Protein AF-E9HJ79-F1 (afdb_monomer)

Sequence (596 aa):
MVKDCGELLLTEPLWKCFMSKSPPSSPERSAHNNDRAINDIRNSKPRSLIDPSKTVSTTITTTTAIQRSSYDAAKLSCCDRGTLQCYRLCRMAHTNEFFPETEELDNCVAQPSEAAVATCFEDVDEPCQPGCSNLSFCSSFNNRPLELFRNCNPEADAAAQNVFQEWIRMTRVVLPGLTGRQDVKLWGPSTCMMPQWKALACALQFKPCRRNMLRTAICWNSCIKLLSGCMTQYNATLAVELCNRLTPESFTGACISLEDYVAPQPKTVAVVAPCRYNTCRTDQVCVVDHRSSNGYSCLPGCQFGDRSKLLGFPKSWVQLPTPSTSCYYNSCNEVCYCNGKGELQQCHTPPLQPFEACRVGQQQFEHGTRLQNDCNQCVCHYGELICTRYRCDNSSGTSAVIWSCPLQPNPVCTSSGKRFLNTCVAQWHGTAVEPLEHCPQEGPDGFFAPECYTVIQLVYSQKQIDRLSRSTNKSTIFSASLVEQSLRYLLAYSHCHVSVFHSFDGELLAVIHSQMHCASCSAEAEKLVMLFDTRSPQVTLNVQLDVILLAEVVQFVQLHPSHTHTLSSGGRGGVFANHVQSIYIIPFFLSLLRFI

Radius of gyration: 29.45 Å; Cα contacts (8 Å, |Δi|>4): 1005; chains: 1; bounding box: 95×59×100 Å

Organism: Daphnia pulex (NCBI:txid6669)

InterPro domains:
  IPR039016 Reversion-inducing cysteine-rich protein with Kazal motifs [PTHR13487] (3-433)
  IPR056976 Reversion-inducing cysteine-rich protein with Kazal, EGF-like 1 domain [PF25027] (301-349)
  IPR056977 Reversion-inducing cysteine-rich protein with Kazal, fibronectin type I module [PF25028] (357-392)
  IPR056979 Reversion-inducing cysteine-rich protein with Kazal, frizzled-like domain [PF23298] (123-263)

Solvent-accessible surface area (backbone atoms only — not comparable to full-atom values): 35272 Å² total; per-residue (Å²): 134,77,86,83,68,81,90,70,73,99,83,67,73,80,68,63,74,69,73,75,68,78,84,84,82,84,84,84,88,84,86,82,82,86,91,82,92,85,86,88,87,82,90,85,86,87,84,88,82,92,76,98,81,78,90,77,88,75,85,86,75,91,81,89,80,74,75,51,65,50,18,18,35,50,57,42,63,26,24,85,58,31,52,78,70,46,24,53,46,42,43,51,68,31,50,44,82,79,82,81,59,71,61,61,43,50,60,41,43,68,34,80,87,17,41,64,25,39,50,40,44,44,40,46,76,39,51,70,38,67,34,32,69,90,45,74,79,47,34,30,53,22,57,34,41,72,43,32,22,37,36,70,47,69,67,35,33,52,49,18,47,52,54,44,50,48,20,44,75,67,34,41,82,82,47,92,96,57,66,89,58,86,84,72,54,42,52,20,38,85,78,37,68,41,59,49,50,49,27,46,34,32,44,71,44,27,37,72,50,59,75,68,44,55,85,84,19,45,25,39,69,51,43,47,50,51,43,68,70,25,32,74,73,70,48,71,71,60,48,54,56,55,31,42,74,56,24,41,82,87,58,84,56,43,57,45,58,43,78,74,36,54,52,66,53,70,88,60,82,92,76,59,46,61,48,75,77,56,85,41,56,95,61,32,42,49,26,56,24,76,77,35,96,73,29,38,44,69,40,33,16,14,71,32,28,76,64,30,83,49,62,41,58,51,70,34,48,30,38,36,56,54,84,64,86,87,33,88,62,28,53,50,45,34,37,26,34,18,33,75,78,19,46,78,40,81,71,31,69,52,78,77,40,58,56,33,51,16,73,58,90,91,48,76,40,53,47,72,41,70,45,77,56,88,80,22,53,32,35,18,48,64,43,39,75,50,58,56,71,54,46,67,47,93,85,72,82,58,67,44,72,72,63,91,56,79,86,66,78,51,51,22,19,28,91,86,63,53,71,32,59,18,62,70,59,36,52,77,72,74,47,72,65,38,57,53,90,71,40,71,70,83,46,92,71,68,75,72,77,55,28,21,40,30,35,29,44,42,41,62,45,66,74,55,52,55,51,52,22,63,52,63,74,34,95,76,70,68,49,47,69,55,36,27,54,56,52,46,57,69,47,53,46,56,64,51,44,70,46,41,42,66,46,92,79,64,45,37,38,38,38,28,28,18,56,85,52,52,64,50,26,45,21,51,47,53,50,52,30,45,37,39,70,71,55,28,54,85,28,52,34,25,48,50,45,43,44,38,69,44,48,42,82,76,46,77,48,75,56,77,81,75,78,78,82,76,90,73,89,84,82,83,89,80,93,79,82,90,79,82,81,82,80,84,80,74,93,84,81,88,90,88,89,84,82,134

Foldseek 3Di:
DPPPDPDDDPPDDPCVVVPPDDDDDDDDDDDDDDDDDDDDDDDDDDDDDDDPDDDDPDPDDDDPPPDLAQAALQLLVLLLQADLVLSLVSLCNRQDPDDDDPPVNVVRCLDPRNQLSVVQVLCQVFNWDAFADDQDLLQLRHPRRLWIWRARDNVLSVQLVVLLVVLQVVLHHADVVCPPDPPFRWGGLVVWDVLLSSLLSSCLSRVTDDFQEGNSFADLVSQLVRQVTTTPDRDNVVSQVSSCSRPNPPDPGDGDHSVSRSDHDPDDPDFDQLPNVPPDDLQWFWFQDLLDPSRIDTFGFADLGPPGSDTHDAQFKFWGADSDSPDSQWGWIWIWGQHRNRYTHLIFTFPIAGQDWEDDPPDTHTAQDWDDDQPWIWGTHSHDIFIADWDRDPPPRDTHHPAPDDLQAQWKAAQVGHIDSDPLQVVVVVGDIDRQVPHPCPDSQRDDDFQKKWKKWFTFDPVLVVRVCVRSVHPPNEDQVSLLSLLSSQARTSFWHWHWGAGPVRTIMIMITGRPPQSNSVSSLVSLQSCLSSVHSSQCRTPHRVRGNHMDGPDMGGHDPPDDDDDDDDDDDDDDDDDDDPDDDDPDDDDDDDDD

Nearest PDB structures (foldseek):
  8hc1-assembly1_G  TM=5.044E-01  e=3.000E+00  Helicobacter pylori 26695
  8d3d-assembly1_A  TM=1.050E-01  e=1.230E-02  Homo sapiens
  7pp6-assembly1_D  TM=1.394E-01  e=1.086E-01  Homo sapiens
  6lpw-assembly1_A-2  TM=3.142E-01  e=2.704E+00  Arabidopsis thaliana
  8fac-assembly1_A  TM=4.360E-01  e=8.035E+00  Homo sapiens

Structure (mmCIF, N/CA/C/O backbone):
data_AF-E9HJ79-F1
#
_entry.id   AF-E9HJ79-F1
#
loop_
_atom_site.group_PDB
_atom_site.id
_atom_site.type_symbol
_atom_site.label_atom_id
_atom_site.label_alt_id
_atom_site.label_comp_id
_atom_site.label_asym_id
_atom_site.label_entity_id
_atom_site.label_seq_id
_atom_site.pdbx_PDB_ins_code
_atom_site.Cartn_x
_atom_site.Cartn_y
_atom_site.Cartn_z
_atom_site.occupancy
_atom_site.B_iso_or_equiv
_atom_site.auth_seq_id
_atom_site.auth_comp_id
_atom_site.auth_asym_id
_atom_site.auth_atom_id
_atom_site.pdbx_PDB_model_num
ATOM 1 N N . MET A 1 1 ? 20.516 -23.267 -36.304 1.00 37.84 1 MET A N 1
ATOM 2 C CA . MET A 1 1 ? 21.639 -22.363 -35.967 1.00 37.84 1 MET A CA 1
ATOM 3 C C . MET A 1 1 ? 23.005 -22.833 -36.476 1.00 37.84 1 MET A C 1
ATOM 5 O O . MET A 1 1 ? 23.837 -21.976 -36.701 1.00 37.84 1 MET A O 1
ATOM 9 N N . VAL A 1 2 ? 23.250 -24.129 -36.729 1.00 33.59 2 VAL A N 1
ATOM 10 C CA . VAL A 1 2 ? 24.548 -24.619 -37.269 1.00 33.59 2 VAL A CA 1
ATOM 11 C C . VAL A 1 2 ? 24.553 -24.796 -38.804 1.00 33.59 2 VAL A C 1
ATOM 13 O O . VAL A 1 2 ? 25.596 -25.030 -39.396 1.00 33.59 2 VAL A O 1
ATOM 16 N N . LYS A 1 3 ? 23.408 -24.650 -39.485 1.00 38.31 3 LYS A N 1
ATOM 17 C CA . LYS A 1 3 ? 23.290 -24.982 -40.918 1.00 38.31 3 LYS A CA 1
ATOM 18 C C . LYS A 1 3 ? 23.717 -23.871 -41.894 1.00 38.31 3 LYS A C 1
ATOM 20 O O . LYS A 1 3 ? 23.978 -24.190 -43.044 1.00 38.31 3 LYS A O 1
ATOM 25 N N . ASP A 1 4 ? 23.852 -22.625 -41.428 1.00 44.53 4 ASP A N 1
ATOM 26 C CA . ASP A 1 4 ? 24.036 -21.456 -42.311 1.00 44.53 4 ASP A CA 1
ATOM 27 C C . ASP A 1 4 ? 25.400 -20.746 -42.162 1.00 44.53 4 ASP A C 1
ATOM 29 O O . ASP A 1 4 ? 25.664 -19.788 -42.881 1.00 44.53 4 ASP A O 1
ATOM 33 N N . CYS A 1 5 ? 26.282 -21.211 -41.265 1.00 47.78 5 CYS A N 1
ATOM 34 C CA . CYS A 1 5 ? 27.617 -20.628 -41.027 1.00 47.78 5 CYS A CA 1
ATOM 35 C C . CYS A 1 5 ? 28.753 -21.656 -41.208 1.00 47.78 5 CYS A C 1
ATOM 37 O O . CYS A 1 5 ? 29.693 -21.700 -40.414 1.00 47.78 5 CYS A O 1
ATOM 39 N N . GLY A 1 6 ? 28.648 -22.526 -42.214 1.00 39.41 6 GLY A N 1
ATOM 40 C CA . GLY A 1 6 ? 29.737 -23.428 -42.587 1.00 39.41 6 GLY A CA 1
ATOM 41 C C . GLY A 1 6 ? 30.869 -22.648 -43.258 1.00 39.41 6 GLY A C 1
ATOM 42 O O . GLY A 1 6 ? 30.633 -22.048 -44.297 1.00 39.41 6 GLY A O 1
ATOM 43 N N . GLU A 1 7 ? 32.064 -22.698 -42.661 1.00 47.91 7 GLU A N 1
ATOM 44 C CA . GLU A 1 7 ? 33.348 -22.118 -43.121 1.00 47.91 7 GLU A CA 1
ATOM 45 C C . GLU A 1 7 ? 33.739 -20.719 -42.605 1.00 47.91 7 GLU A C 1
ATOM 47 O O . GLU A 1 7 ? 34.141 -19.841 -43.364 1.00 47.91 7 GLU A O 1
ATOM 52 N N . LEU A 1 8 ? 33.752 -20.528 -41.280 1.00 39.84 8 LEU A N 1
ATOM 53 C CA . LEU A 1 8 ? 34.554 -19.471 -40.645 1.00 39.84 8 LEU A CA 1
ATOM 54 C C . LEU A 1 8 ? 35.547 -20.085 -39.646 1.00 39.84 8 LEU A C 1
ATOM 56 O O . LEU A 1 8 ? 35.174 -20.880 -38.785 1.00 39.84 8 LEU A O 1
ATOM 60 N N . LEU A 1 9 ? 36.827 -19.735 -39.800 1.00 44.50 9 LEU A N 1
ATOM 61 C CA . LEU A 1 9 ? 37.939 -20.177 -38.953 1.00 44.50 9 LEU A CA 1
ATOM 62 C C . LEU A 1 9 ? 37.756 -19.716 -37.493 1.00 44.50 9 LEU A C 1
ATOM 64 O O . LEU A 1 9 ? 37.244 -18.633 -37.221 1.00 44.50 9 LEU A O 1
ATOM 68 N N . LEU A 1 10 ? 38.220 -20.556 -36.562 1.00 44.56 10 LEU A N 1
ATOM 69 C CA . LEU A 1 10 ? 37.958 -20.571 -35.111 1.00 44.56 10 LEU A CA 1
ATOM 70 C C . LEU A 1 10 ? 38.481 -19.372 -34.281 1.00 44.56 10 LEU A C 1
ATOM 72 O O . LEU A 1 10 ? 38.623 -19.493 -33.066 1.00 44.56 10 LEU A O 1
ATOM 76 N N . THR A 1 11 ? 38.768 -18.219 -34.885 1.00 45.91 11 THR A N 1
ATOM 77 C CA . THR A 1 11 ? 39.416 -17.086 -34.194 1.00 45.91 11 THR A CA 1
ATOM 78 C C . THR A 1 11 ? 38.673 -15.751 -34.273 1.00 45.91 11 THR A C 1
ATOM 80 O O . THR A 1 11 ? 39.181 -14.759 -33.759 1.00 45.91 11 THR A O 1
ATOM 83 N N . GLU A 1 12 ? 37.468 -15.688 -34.848 1.00 42.31 12 GLU A N 1
ATOM 84 C CA . GLU A 1 12 ? 36.649 -14.462 -34.861 1.00 42.31 12 GLU A CA 1
ATOM 85 C C . GLU A 1 12 ? 35.293 -14.658 -34.147 1.00 42.31 12 GLU A C 1
ATOM 87 O O . GLU A 1 12 ? 34.684 -15.727 -34.246 1.00 42.31 12 GLU A O 1
ATOM 92 N N . PRO A 1 13 ? 34.780 -13.641 -33.425 1.00 49.50 13 PRO A N 1
ATOM 93 C CA . PRO A 1 13 ? 33.518 -13.744 -32.701 1.00 49.50 13 PRO A CA 1
ATOM 94 C C . PRO A 1 13 ? 32.294 -13.658 -33.639 1.00 49.50 13 PRO A C 1
ATOM 96 O O . PRO A 1 13 ? 32.178 -12.763 -34.478 1.00 49.50 13 PRO A O 1
ATOM 99 N N . LEU A 1 14 ? 31.335 -14.571 -33.438 1.00 43.44 14 LEU A N 1
ATOM 100 C CA . LEU A 1 14 ? 30.158 -14.833 -34.292 1.00 43.44 14 LEU A CA 1
ATOM 101 C C . LEU A 1 14 ? 29.228 -13.628 -34.558 1.00 43.44 14 LEU A C 1
ATOM 103 O O . LEU A 1 14 ? 28.420 -13.664 -35.485 1.00 43.44 14 LEU A O 1
ATOM 107 N N . TRP A 1 15 ? 29.325 -12.548 -33.781 1.00 48.84 15 TRP A N 1
ATOM 108 C CA . TRP A 1 15 ? 28.431 -11.390 -33.888 1.00 48.84 15 TRP A CA 1
ATOM 109 C C . TRP A 1 15 ? 28.709 -10.495 -35.112 1.00 48.84 15 TRP A C 1
ATOM 111 O O . TRP A 1 15 ? 27.807 -9.785 -35.556 1.00 48.84 15 TRP A O 1
ATOM 121 N N . LYS A 1 16 ? 29.905 -10.553 -35.720 1.00 46.03 16 LYS A N 1
ATOM 122 C CA . LYS A 1 16 ? 30.249 -9.746 -36.913 1.00 46.03 16 LYS A CA 1
ATOM 123 C C . LYS A 1 16 ? 29.403 -10.080 -38.150 1.00 46.03 16 LYS A C 1
ATOM 125 O O . LYS A 1 16 ? 29.145 -9.196 -38.961 1.00 46.03 16 LYS A O 1
ATOM 130 N N . CYS A 1 17 ? 28.932 -11.323 -38.285 1.00 41.53 17 CYS A N 1
ATOM 131 C CA . CYS A 1 17 ? 28.096 -11.759 -39.413 1.00 41.53 17 CYS A CA 1
ATOM 132 C C . CYS A 1 17 ? 26.714 -11.073 -39.426 1.00 41.53 17 CYS A C 1
ATOM 134 O O . CYS A 1 17 ? 26.119 -10.869 -40.482 1.00 41.53 17 CYS A O 1
ATOM 136 N N . PHE A 1 18 ? 26.222 -10.655 -38.257 1.00 46.84 18 PHE A N 1
ATOM 137 C CA . PHE A 1 18 ? 24.907 -10.028 -38.116 1.00 46.84 18 PHE A CA 1
ATOM 138 C C . PHE A 1 18 ? 24.893 -8.538 -38.478 1.00 46.84 18 PHE A C 1
ATOM 140 O O . PHE A 1 18 ? 23.838 -8.003 -38.806 1.00 46.84 18 PHE A O 1
ATOM 147 N N . MET A 1 19 ? 26.049 -7.870 -38.456 1.00 39.09 19 MET A N 1
ATOM 148 C CA . MET A 1 19 ? 26.153 -6.418 -38.657 1.00 39.09 19 MET A CA 1
ATOM 149 C C . MET A 1 19 ? 26.281 -5.999 -40.134 1.00 39.09 19 MET A C 1
ATOM 151 O O . MET A 1 19 ? 26.170 -4.815 -40.434 1.00 39.09 19 MET A O 1
ATOM 155 N N . SER A 1 20 ? 26.523 -6.930 -41.068 1.00 37.91 20 SER A N 1
ATOM 156 C CA . SER A 1 20 ? 26.827 -6.599 -42.474 1.00 37.91 20 SER A CA 1
ATOM 157 C C . SER A 1 20 ? 25.636 -6.655 -43.439 1.00 37.91 20 SER A C 1
ATOM 159 O O . SER A 1 20 ? 25.812 -6.386 -44.627 1.00 37.91 20 SER A O 1
ATOM 161 N N . LYS A 1 21 ? 24.418 -6.967 -42.975 1.00 34.41 21 LYS A N 1
ATOM 162 C CA . LYS A 1 21 ? 23.221 -6.978 -43.834 1.00 34.41 21 LYS A CA 1
ATOM 163 C C . LYS A 1 21 ? 22.310 -5.784 -43.553 1.00 34.41 21 LYS A C 1
ATOM 165 O O . LYS A 1 21 ? 21.564 -5.770 -42.579 1.00 34.41 21 LYS A O 1
ATOM 170 N N . SER A 1 22 ? 22.342 -4.802 -44.450 1.00 34.75 22 SER A N 1
ATOM 171 C CA . SER A 1 22 ? 21.316 -3.760 -44.563 1.00 34.75 22 SER A CA 1
ATOM 172 C C . SER A 1 22 ? 19.973 -4.368 -45.017 1.00 34.75 22 SER A C 1
ATOM 174 O O . SER A 1 22 ? 19.980 -5.330 -45.792 1.00 34.75 22 SER A O 1
ATOM 176 N N . PRO A 1 23 ? 18.818 -3.839 -44.571 1.00 34.94 23 PRO A N 1
ATOM 177 C CA . PRO A 1 23 ? 17.506 -4.354 -44.963 1.00 34.94 23 PRO A CA 1
ATOM 178 C C . PRO A 1 23 ? 17.153 -3.991 -46.421 1.00 34.94 23 PRO A C 1
ATOM 180 O O . PRO A 1 23 ? 17.540 -2.917 -46.888 1.00 34.94 23 PRO A O 1
ATOM 183 N N . PRO A 1 24 ? 16.403 -4.844 -47.147 1.00 29.72 24 PRO A N 1
ATOM 184 C CA . PRO A 1 24 ? 15.953 -4.537 -48.500 1.00 29.72 24 PRO A CA 1
ATOM 185 C C . PRO A 1 24 ? 14.846 -3.471 -48.496 1.00 29.72 24 PRO A C 1
ATOM 187 O O . PRO A 1 24 ? 13.940 -3.479 -47.662 1.00 29.72 24 PRO A O 1
ATOM 190 N N . SER A 1 25 ? 14.934 -2.564 -49.466 1.00 27.62 25 SER A N 1
ATOM 191 C CA . SER A 1 25 ? 13.963 -1.519 -49.799 1.00 27.62 25 SER A CA 1
ATOM 192 C C . SER A 1 25 ? 12.599 -2.085 -50.219 1.00 27.62 25 SER A C 1
ATOM 194 O O . SER A 1 25 ? 12.527 -3.070 -50.954 1.00 27.62 25 SER A O 1
ATOM 196 N N . SER A 1 26 ? 11.519 -1.426 -49.791 1.00 27.72 26 SER A N 1
ATOM 197 C CA . SER A 1 26 ? 10.125 -1.726 -50.147 1.00 27.72 26 SER A CA 1
ATOM 198 C C . SER A 1 26 ? 9.806 -1.458 -51.625 1.00 27.72 26 SER A C 1
ATOM 200 O O . SER A 1 26 ? 10.264 -0.437 -52.139 1.00 27.72 26 SER A O 1
ATOM 202 N N . PRO A 1 27 ? 8.961 -2.272 -52.291 1.00 27.56 27 PRO A N 1
ATOM 203 C CA . PRO A 1 27 ? 8.426 -1.932 -53.600 1.00 27.56 27 PRO A CA 1
ATOM 204 C C . PRO A 1 27 ? 7.155 -1.071 -53.504 1.00 27.56 27 PRO A C 1
ATOM 206 O O . PRO A 1 27 ? 6.395 -1.111 -52.535 1.00 27.56 27 PRO A O 1
ATOM 209 N N . GLU A 1 28 ? 6.991 -0.268 -54.548 1.00 24.22 28 GLU A N 1
ATOM 210 C CA . GLU A 1 28 ? 6.072 0.849 -54.751 1.00 24.22 28 GLU A CA 1
ATOM 211 C C . GLU A 1 28 ? 4.579 0.471 -54.782 1.00 24.22 28 GLU A C 1
ATOM 213 O O . GLU A 1 28 ? 4.180 -0.582 -55.280 1.00 24.22 28 GLU A O 1
ATOM 218 N N . ARG A 1 29 ? 3.729 1.396 -54.307 1.00 24.98 29 ARG A N 1
ATOM 219 C CA . ARG A 1 29 ? 2.285 1.428 -54.591 1.00 24.98 29 ARG A CA 1
ATOM 220 C C . ARG A 1 29 ? 2.056 2.056 -55.964 1.00 24.98 29 ARG A C 1
ATOM 222 O O . ARG A 1 29 ? 2.308 3.247 -56.128 1.00 24.98 29 ARG A O 1
ATOM 229 N N . SER A 1 30 ? 1.470 1.307 -56.892 1.00 25.03 30 SER A N 1
ATOM 230 C CA . SER A 1 30 ? 0.750 1.878 -58.029 1.00 25.03 30 SER A CA 1
ATOM 231 C C . SER A 1 30 ? -0.708 2.135 -57.638 1.00 25.03 30 SER A C 1
ATOM 233 O O . SER A 1 30 ? -1.412 1.274 -57.109 1.00 25.03 30 SER A O 1
ATOM 235 N N . ALA A 1 31 ? -1.142 3.372 -57.856 1.00 24.27 31 ALA A N 1
ATOM 236 C CA . ALA A 1 31 ? -2.519 3.812 -57.729 1.00 24.27 31 ALA A CA 1
ATOM 237 C C . ALA A 1 31 ? -3.246 3.590 -59.062 1.00 24.27 31 ALA A C 1
ATOM 239 O O . ALA A 1 31 ? -2.735 3.994 -60.104 1.00 24.27 31 ALA A O 1
ATOM 240 N N . HIS A 1 32 ? -4.460 3.034 -59.028 1.00 26.41 32 HIS A N 1
ATOM 241 C CA . HIS A 1 32 ? -5.428 3.247 -60.099 1.00 26.41 32 HIS A CA 1
ATOM 242 C C . HIS A 1 32 ? -6.834 3.53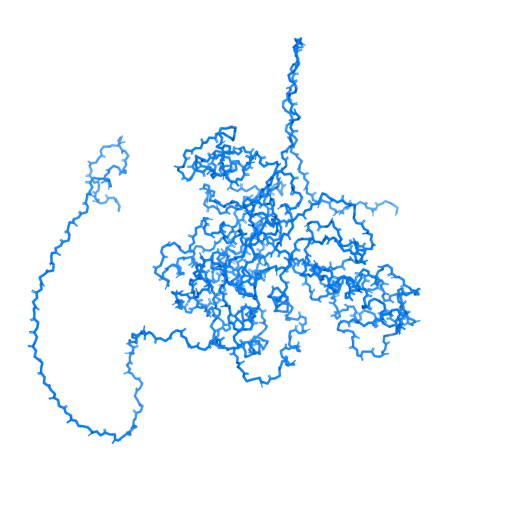1 -59.554 1.00 26.41 32 HIS A C 1
ATOM 244 O O . HIS A 1 32 ? -7.422 2.763 -58.799 1.00 26.41 32 HIS A O 1
ATOM 250 N N . ASN A 1 33 ? -7.279 4.710 -59.977 1.00 26.20 33 ASN A N 1
ATOM 251 C CA . ASN A 1 33 ? -8.555 5.407 -59.906 1.00 26.20 33 ASN A CA 1
ATOM 252 C C . ASN A 1 33 ? -9.855 4.589 -60.067 1.00 26.20 33 ASN A C 1
ATOM 254 O O . ASN A 1 33 ? -9.998 3.810 -61.003 1.00 26.20 33 ASN A O 1
ATOM 258 N N . ASN A 1 34 ? -10.805 4.937 -59.190 1.00 24.84 34 ASN A N 1
ATOM 259 C CA . ASN A 1 34 ? -12.148 5.493 -59.425 1.00 24.84 34 ASN A CA 1
ATOM 260 C C . ASN A 1 34 ? -13.224 4.826 -60.318 1.00 24.84 34 ASN A C 1
ATOM 262 O O . ASN A 1 34 ? -13.023 4.498 -61.482 1.00 24.84 34 ASN A O 1
ATOM 266 N N . ASP A 1 35 ? -14.432 4.913 -59.738 1.00 25.23 35 ASP A N 1
ATOM 267 C CA . ASP A 1 35 ? -15.759 5.200 -60.311 1.00 25.23 35 ASP A CA 1
ATOM 268 C C . ASP A 1 35 ? -16.606 4.090 -60.955 1.00 25.23 35 ASP A C 1
ATOM 270 O O . ASP A 1 35 ? -16.365 3.647 -62.076 1.00 25.23 35 ASP A O 1
ATOM 274 N N . ARG A 1 36 ? -17.725 3.778 -60.272 1.00 27.38 36 ARG A N 1
ATOM 275 C CA . ARG A 1 36 ? -19.140 3.851 -60.739 1.00 27.38 36 ARG A CA 1
ATOM 276 C C . ARG A 1 36 ? -20.039 3.173 -59.686 1.00 27.38 36 ARG A C 1
ATOM 278 O O . ARG A 1 36 ? -19.819 2.021 -59.351 1.00 27.38 36 ARG A O 1
ATOM 285 N N . ALA A 1 37 ? -20.884 3.891 -58.947 1.00 24.67 37 ALA A N 1
ATOM 286 C CA . ALA A 1 37 ? -22.169 4.497 -59.317 1.00 24.67 37 ALA A CA 1
ATOM 287 C C . ALA A 1 37 ? -23.336 3.490 -59.447 1.00 24.67 37 ALA A C 1
ATOM 289 O O . ALA A 1 37 ? -23.293 2.594 -60.283 1.00 24.67 37 ALA A O 1
ATOM 290 N N . ILE A 1 38 ? -24.401 3.800 -58.688 1.00 27.69 38 ILE A N 1
ATOM 291 C CA . ILE A 1 38 ? -25.848 3.639 -58.953 1.00 27.69 38 ILE A CA 1
ATOM 292 C C . ILE A 1 38 ? -26.639 2.849 -57.889 1.00 27.69 38 ILE A C 1
ATOM 294 O O . ILE A 1 38 ? -26.339 1.716 -57.528 1.00 27.69 38 ILE A O 1
ATOM 298 N N . ASN A 1 39 ? -27.661 3.569 -57.418 1.00 26.36 39 ASN A N 1
ATOM 299 C CA . ASN A 1 39 ? -28.742 3.278 -56.482 1.00 26.36 39 ASN A CA 1
ATOM 300 C C . ASN A 1 39 ? -29.582 2.045 -56.861 1.00 26.36 39 ASN A C 1
ATOM 302 O O . ASN A 1 39 ? -29.733 1.766 -58.043 1.00 26.36 39 ASN A O 1
ATOM 306 N N . ASP A 1 40 ? -30.252 1.413 -55.887 1.00 27.59 40 ASP A N 1
ATOM 307 C CA . ASP A 1 40 ? -31.714 1.557 -55.785 1.00 27.59 40 ASP A CA 1
ATOM 308 C C . ASP A 1 40 ? -32.359 0.893 -54.554 1.00 27.59 40 ASP A C 1
ATOM 310 O O . ASP A 1 40 ? -31.820 0.018 -53.881 1.00 27.59 40 ASP A O 1
ATOM 314 N N . ILE A 1 41 ? -33.535 1.437 -54.257 1.00 26.72 41 ILE A N 1
ATOM 315 C CA . ILE A 1 41 ? -34.351 1.419 -53.042 1.00 26.72 41 ILE A CA 1
ATOM 316 C C . ILE A 1 41 ? -35.383 0.271 -53.089 1.00 26.72 41 ILE A C 1
ATOM 318 O O . ILE A 1 41 ? -36.004 0.089 -54.132 1.00 26.72 41 ILE A O 1
ATOM 322 N N . ARG A 1 42 ? -35.684 -0.403 -51.957 1.00 27.48 42 ARG A N 1
ATOM 323 C CA . ARG A 1 42 ? -37.053 -0.572 -51.371 1.00 27.48 42 ARG A CA 1
ATOM 324 C C . ARG A 1 42 ? -37.176 -1.687 -50.314 1.00 27.48 42 ARG A C 1
ATOM 326 O O . ARG A 1 42 ? -37.011 -2.863 -50.595 1.00 27.48 42 ARG A O 1
ATOM 333 N N . ASN A 1 43 ? -37.602 -1.251 -49.124 1.00 24.88 43 ASN A N 1
ATOM 334 C CA . ASN A 1 43 ? -38.667 -1.777 -48.254 1.00 24.88 43 ASN A CA 1
ATOM 335 C C . ASN A 1 43 ? -38.946 -3.293 -48.194 1.00 24.88 43 ASN A C 1
ATOM 337 O O . ASN A 1 43 ? -39.573 -3.843 -49.093 1.00 24.88 43 ASN A O 1
ATOM 341 N N . SER A 1 44 ? -38.726 -3.900 -47.019 1.00 26.19 44 SER A N 1
ATOM 342 C CA . SER A 1 44 ? -39.797 -4.480 -46.169 1.00 26.19 44 SER A CA 1
ATOM 343 C C . SER A 1 44 ? -39.232 -5.222 -44.938 1.00 26.19 44 SER A C 1
ATOM 345 O O . SER A 1 44 ? -38.310 -6.024 -45.023 1.00 26.19 44 SER A O 1
ATOM 347 N N . LYS A 1 45 ? -39.804 -4.935 -43.764 1.00 24.91 45 LYS A N 1
ATOM 348 C CA . LYS A 1 45 ? -39.844 -5.795 -42.557 1.00 24.91 45 LYS A CA 1
ATOM 349 C C . LYS A 1 45 ? -41.169 -6.600 -42.619 1.00 24.91 45 LYS A C 1
ATOM 351 O O . LYS A 1 45 ? -42.040 -6.147 -43.363 1.00 24.91 45 LYS A O 1
ATOM 356 N N . PRO A 1 46 ? -41.435 -7.648 -41.798 1.00 35.81 46 PRO A N 1
ATOM 357 C CA . PRO A 1 46 ? -40.654 -8.175 -40.665 1.00 35.81 46 PRO A CA 1
ATOM 358 C C . PRO A 1 46 ? -40.611 -9.730 -40.536 1.00 35.81 46 PRO A C 1
ATOM 360 O O . PRO A 1 46 ? -41.324 -10.452 -41.220 1.00 35.81 46 PRO A O 1
ATOM 363 N N . ARG A 1 47 ? -39.890 -10.188 -39.493 1.00 23.64 47 ARG A N 1
ATOM 364 C CA . ARG A 1 47 ? -40.232 -11.290 -38.552 1.00 23.64 47 ARG A CA 1
ATOM 365 C C . ARG A 1 47 ? -39.367 -12.569 -38.610 1.00 23.64 47 ARG A C 1
ATOM 367 O O . ARG A 1 47 ? -39.510 -13.390 -39.495 1.00 23.64 47 ARG A O 1
ATOM 374 N N . SER A 1 48 ? -38.566 -12.705 -37.541 1.00 25.41 48 SER A N 1
ATOM 375 C CA . SER A 1 48 ? -38.219 -13.912 -36.763 1.00 25.41 48 SER A CA 1
ATOM 376 C C . SER A 1 48 ? -37.757 -15.174 -37.501 1.00 25.41 48 SER A C 1
ATOM 378 O O . SER A 1 48 ? -38.559 -15.834 -38.146 1.00 25.41 48 SER A O 1
ATOM 380 N N . LEU A 1 49 ? -36.502 -15.568 -37.257 1.00 25.84 49 LEU A N 1
ATOM 381 C CA . LEU A 1 49 ? -36.105 -16.897 -36.763 1.00 25.84 49 LEU A CA 1
ATOM 382 C C . LEU A 1 49 ? -34.611 -16.855 -36.391 1.00 25.84 49 LEU A C 1
ATOM 384 O O . LEU A 1 49 ? -33.798 -16.257 -37.091 1.00 25.84 49 LEU A O 1
ATOM 388 N N . ILE A 1 50 ? -34.292 -17.405 -35.224 1.00 27.58 50 ILE A N 1
ATOM 389 C CA . ILE A 1 50 ? -32.954 -17.483 -34.631 1.00 27.58 50 ILE A CA 1
ATOM 390 C C . ILE A 1 50 ? -32.191 -18.615 -35.332 1.00 27.58 50 ILE A C 1
ATOM 392 O O . ILE A 1 50 ? -32.687 -19.738 -35.351 1.00 27.58 50 ILE A O 1
ATOM 396 N N . ASP A 1 51 ? -30.995 -18.333 -35.855 1.00 25.77 51 ASP A N 1
ATOM 397 C CA . ASP A 1 51 ? -30.030 -19.340 -36.323 1.00 25.77 51 ASP A CA 1
ATOM 398 C C . ASP A 1 51 ? -28.655 -19.059 -35.675 1.00 25.77 51 ASP A C 1
ATOM 400 O O . ASP A 1 51 ? -28.083 -17.984 -35.899 1.00 25.77 51 ASP A O 1
ATOM 404 N N . PRO A 1 52 ? -28.127 -19.946 -34.811 1.00 29.22 52 PRO A N 1
ATOM 405 C CA . PRO A 1 52 ? -26.891 -19.715 -34.083 1.00 29.22 52 PRO A CA 1
ATOM 406 C C . PRO A 1 52 ? -25.709 -20.275 -34.874 1.00 29.22 52 PRO A C 1
ATOM 408 O O . PRO A 1 52 ? -25.190 -21.336 -34.547 1.00 29.22 52 PRO A O 1
ATOM 411 N N . SER A 1 53 ? -25.266 -19.577 -35.919 1.00 27.81 53 SER A N 1
ATOM 412 C CA . SER A 1 53 ? -23.988 -19.854 -36.592 1.00 27.81 53 SER A CA 1
ATOM 413 C C . SER A 1 53 ? -23.611 -18.719 -37.541 1.00 27.81 53 SER A C 1
ATOM 415 O O . SER A 1 53 ? -23.929 -18.778 -38.726 1.00 27.81 53 SER A O 1
ATOM 417 N N . LYS A 1 54 ? -22.914 -17.689 -37.036 1.00 25.66 54 LYS A N 1
ATOM 418 C CA . LYS A 1 54 ? -21.884 -16.943 -37.787 1.00 25.66 54 LYS A CA 1
ATOM 419 C C . LYS A 1 54 ? -21.182 -15.902 -36.916 1.00 25.66 54 LYS A C 1
ATOM 421 O O . LYS A 1 54 ? -21.786 -15.004 -36.341 1.00 25.66 54 LYS A O 1
ATOM 426 N N . THR A 1 55 ? -19.872 -16.072 -36.866 1.00 32.06 55 THR A N 1
ATOM 427 C CA . THR A 1 55 ? -18.823 -15.198 -36.354 1.00 32.06 55 THR A CA 1
ATOM 428 C C . THR A 1 55 ? -19.023 -13.761 -36.839 1.00 32.06 55 THR A C 1
ATOM 430 O O . THR A 1 55 ? -18.958 -13.497 -38.038 1.00 32.06 55 THR A O 1
ATOM 433 N N . VAL A 1 56 ? -19.252 -12.826 -35.914 1.00 24.39 56 VAL A N 1
ATOM 434 C CA . VAL A 1 56 ? -19.244 -11.388 -36.209 1.00 24.39 56 VAL A CA 1
ATOM 435 C C . VAL A 1 56 ? -17.883 -10.835 -35.801 1.00 24.39 56 VAL A C 1
ATOM 437 O O . VAL A 1 56 ? -17.578 -10.685 -34.621 1.00 24.39 56 VAL A O 1
ATOM 440 N N . SER A 1 57 ? -17.055 -10.538 -36.799 1.00 29.33 57 SER A N 1
ATOM 441 C CA . SER A 1 57 ? -15.988 -9.553 -36.665 1.00 29.33 57 SER A CA 1
ATOM 442 C C . SER A 1 57 ? -16.643 -8.180 -36.534 1.00 29.33 57 SER A C 1
ATOM 444 O O . SER A 1 57 ? -17.094 -7.614 -37.527 1.00 29.33 57 SER A O 1
ATOM 446 N N . THR A 1 58 ? -16.731 -7.654 -35.314 1.00 24.47 58 THR A N 1
ATOM 447 C CA . THR A 1 58 ? -17.192 -6.281 -35.086 1.00 24.47 58 THR A CA 1
ATOM 448 C C . THR A 1 58 ? -15.982 -5.364 -34.999 1.00 24.47 58 THR A C 1
ATOM 450 O O . THR A 1 58 ? -15.239 -5.368 -34.019 1.00 24.47 58 THR A O 1
ATOM 453 N N . THR A 1 59 ? -15.786 -4.560 -36.037 1.00 26.11 59 THR A N 1
ATOM 454 C CA . THR A 1 59 ? -14.975 -3.346 -35.985 1.00 26.11 59 THR A CA 1
ATOM 455 C C . THR A 1 59 ? -15.626 -2.391 -34.982 1.00 26.11 59 THR A C 1
ATOM 457 O O . THR A 1 59 ? -16.662 -1.800 -35.267 1.00 26.11 59 THR A O 1
ATOM 460 N N . ILE A 1 60 ? -15.050 -2.265 -33.785 1.00 29.48 60 ILE A N 1
ATOM 461 C CA . ILE A 1 60 ? -15.468 -1.270 -32.792 1.00 29.48 60 ILE A CA 1
ATOM 462 C C . ILE A 1 60 ? -14.767 0.038 -33.152 1.00 29.48 60 ILE A C 1
ATOM 464 O O . ILE A 1 60 ? -13.574 0.208 -32.912 1.00 29.48 60 ILE A O 1
ATOM 468 N N . THR A 1 61 ? -15.499 0.964 -33.762 1.00 27.17 61 THR A N 1
ATOM 469 C CA . THR A 1 61 ? -15.101 2.373 -33.836 1.00 27.17 61 THR A CA 1
ATOM 470 C C . THR A 1 61 ? -16.109 3.175 -33.017 1.00 27.17 61 THR A C 1
ATOM 472 O O . THR A 1 61 ? -17.309 3.097 -33.256 1.00 27.17 61 THR A O 1
ATOM 475 N N . THR A 1 62 ? -15.588 3.908 -32.027 1.00 31.81 62 THR A N 1
ATOM 476 C CA . THR A 1 62 ? -16.242 4.990 -31.264 1.00 31.81 62 THR A CA 1
ATOM 477 C C . THR A 1 62 ? -17.518 4.657 -30.477 1.00 31.81 62 THR A C 1
ATOM 479 O O . THR A 1 62 ? -18.588 5.157 -30.793 1.00 31.81 62 THR A O 1
ATOM 482 N N . THR A 1 63 ? -17.359 3.933 -29.362 1.00 29.91 63 THR A N 1
ATOM 483 C CA . THR A 1 63 ? -18.184 4.070 -28.137 1.00 29.91 63 THR A CA 1
ATOM 484 C C . THR A 1 63 ? -17.394 3.524 -26.939 1.00 29.91 63 THR A C 1
ATOM 486 O O . THR A 1 63 ? -17.597 2.394 -26.517 1.00 29.91 63 THR A O 1
ATOM 489 N N . THR A 1 64 ? -16.452 4.301 -26.397 1.00 36.25 64 THR A N 1
ATOM 490 C CA . THR A 1 64 ? -15.768 4.002 -25.113 1.00 36.25 64 THR A CA 1
ATOM 491 C C . THR A 1 64 ? -16.247 4.901 -23.968 1.00 36.25 64 THR A C 1
ATOM 493 O O . THR A 1 64 ? -15.644 4.932 -22.903 1.00 36.25 64 THR A O 1
ATOM 496 N N . ALA A 1 65 ? -17.365 5.603 -24.161 1.00 38.12 65 ALA A N 1
ATOM 497 C CA . ALA A 1 65 ? -18.096 6.307 -23.110 1.00 38.12 65 ALA A CA 1
ATOM 498 C C . ALA A 1 65 ? -19.388 5.548 -22.755 1.00 38.12 65 ALA A C 1
ATOM 500 O O . ALA A 1 65 ? -20.472 6.123 -22.712 1.00 38.12 65 ALA A O 1
ATOM 501 N N . ILE A 1 66 ? -19.297 4.232 -22.543 1.00 42.88 66 ILE A N 1
ATOM 502 C CA . ILE A 1 66 ? -20.355 3.515 -21.826 1.00 42.88 66 ILE A CA 1
ATOM 503 C C . ILE A 1 66 ? -20.124 3.803 -20.339 1.00 42.88 66 ILE A C 1
ATOM 505 O O . ILE A 1 66 ? -19.243 3.218 -19.719 1.00 42.88 66 ILE A O 1
ATOM 509 N N . GLN A 1 67 ? -20.854 4.810 -19.850 1.00 48.16 67 GLN A N 1
ATOM 510 C CA . GLN A 1 67 ? -21.344 5.002 -18.478 1.00 48.16 67 GLN A CA 1
ATOM 511 C C . GLN A 1 67 ? -20.487 4.330 -17.383 1.00 48.16 67 GLN A C 1
ATOM 513 O O . GLN A 1 67 ? -20.824 3.264 -16.881 1.00 48.16 67 GLN A O 1
ATOM 518 N N . ARG A 1 68 ? -19.381 4.978 -16.987 1.00 60.16 68 ARG A N 1
ATOM 519 C CA . ARG A 1 68 ? -18.704 4.720 -15.696 1.00 60.16 68 ARG A CA 1
ATOM 520 C C . ARG A 1 68 ? -19.351 5.522 -14.548 1.00 60.16 68 ARG A C 1
ATOM 522 O O . ARG A 1 68 ? -18.732 5.701 -13.497 1.00 60.16 68 ARG A O 1
ATOM 529 N N . SER A 1 69 ? -20.582 5.996 -14.751 1.00 56.53 69 SER A N 1
ATOM 530 C CA . SER A 1 69 ? -21.380 6.635 -13.712 1.00 56.53 69 SER A CA 1
ATOM 531 C C . SER A 1 69 ? -21.717 5.614 -12.626 1.00 56.53 69 SER A C 1
ATOM 533 O O . SER A 1 69 ? -22.029 4.462 -12.913 1.00 56.53 69 SER A O 1
ATOM 535 N N . SER A 1 70 ? -21.548 5.996 -11.358 1.00 67.19 70 SER A N 1
ATOM 536 C CA . SER A 1 70 ? -21.688 5.111 -10.181 1.00 67.19 70 SER A CA 1
ATOM 537 C C . SER A 1 70 ? -20.675 3.953 -10.056 1.00 67.19 70 SER A C 1
ATOM 539 O O . SER A 1 70 ? -20.818 3.088 -9.190 1.00 67.19 70 SER A O 1
ATOM 541 N N . TYR A 1 71 ? -19.604 3.955 -10.853 1.00 82.38 71 TYR A N 1
ATOM 542 C CA . TYR A 1 71 ? -18.539 2.954 -10.781 1.00 82.38 71 TYR A CA 1
ATOM 543 C C . TYR A 1 71 ? -17.515 3.287 -9.683 1.00 82.38 71 TYR A C 1
ATOM 545 O O . TYR A 1 71 ? -17.057 4.427 -9.582 1.00 82.38 71 TYR A O 1
ATOM 553 N N . ASP A 1 72 ? -17.118 2.295 -8.883 1.00 89.06 72 ASP A N 1
ATOM 554 C CA . ASP A 1 72 ? -15.953 2.389 -7.990 1.00 89.06 72 ASP A CA 1
ATOM 555 C C . ASP A 1 72 ? -14.958 1.275 -8.343 1.00 89.06 72 ASP A C 1
ATOM 557 O O . ASP A 1 72 ? -14.999 0.175 -7.785 1.00 89.06 72 ASP A O 1
ATOM 561 N N . ALA A 1 73 ? -14.076 1.537 -9.317 1.00 90.06 73 ALA A N 1
ATOM 562 C CA . ALA A 1 73 ? -13.125 0.530 -9.796 1.00 90.06 73 ALA A CA 1
ATOM 563 C C . ALA A 1 73 ? -12.157 0.084 -8.695 1.00 90.06 73 ALA A C 1
ATOM 565 O O . ALA A 1 73 ? -11.694 -1.058 -8.701 1.00 90.06 73 ALA A O 1
ATOM 566 N N . ALA A 1 74 ? -11.848 0.985 -7.759 1.00 91.94 74 ALA A N 1
ATOM 567 C CA . ALA A 1 74 ? -10.919 0.705 -6.686 1.00 91.94 74 ALA A CA 1
ATOM 568 C C . ALA A 1 74 ? -11.517 -0.294 -5.696 1.00 91.94 74 ALA A C 1
ATOM 570 O O . ALA A 1 74 ? -10.895 -1.327 -5.440 1.00 91.94 74 ALA A O 1
ATOM 571 N N . LYS A 1 75 ? -12.756 -0.081 -5.233 1.00 92.00 75 LYS A N 1
ATOM 572 C CA . LYS A 1 75 ? -13.453 -1.079 -4.404 1.00 92.00 75 LYS A CA 1
ATOM 573 C C . LYS A 1 75 ? -13.763 -2.355 -5.178 1.00 92.00 75 LYS A C 1
ATOM 575 O O . LYS A 1 75 ? -13.613 -3.444 -4.632 1.00 92.00 75 LYS A O 1
ATOM 580 N N . LEU A 1 76 ? -14.078 -2.273 -6.470 1.00 90.31 76 LEU A N 1
ATOM 581 C CA . LEU A 1 76 ? -14.256 -3.480 -7.284 1.00 90.31 76 LEU A CA 1
ATOM 582 C C . LEU A 1 76 ? -13.006 -4.352 -7.357 1.00 90.31 76 LEU A C 1
ATOM 584 O O . LEU A 1 76 ? -13.131 -5.575 -7.332 1.00 90.31 76 LEU A O 1
ATOM 588 N N . SER A 1 77 ? -11.816 -3.748 -7.379 1.00 91.38 77 SER A N 1
ATOM 589 C CA . SER A 1 77 ? -10.551 -4.495 -7.374 1.00 91.38 77 SER A CA 1
ATOM 590 C C . SER A 1 77 ? -10.305 -5.264 -6.069 1.00 91.38 77 SER A C 1
ATOM 592 O O . SER A 1 77 ? -9.489 -6.183 -6.028 1.00 91.38 77 SER A O 1
ATOM 594 N N . CYS A 1 78 ? -11.037 -4.928 -5.003 1.00 92.25 78 CYS A N 1
ATOM 595 C CA . CYS A 1 78 ? -10.993 -5.640 -3.732 1.00 92.25 78 CYS A CA 1
ATOM 596 C C . CYS A 1 78 ? -11.911 -6.865 -3.691 1.00 92.25 78 CYS A C 1
ATOM 598 O O . CYS A 1 78 ? -11.671 -7.754 -2.875 1.00 92.25 78 CYS A O 1
ATOM 600 N N . CYS A 1 79 ? -12.948 -6.932 -4.535 1.00 90.56 79 CYS A N 1
ATOM 601 C CA . CYS A 1 79 ? -13.980 -7.960 -4.412 1.00 90.56 79 CYS A CA 1
ATOM 602 C C . CYS A 1 79 ? -13.419 -9.379 -4.569 1.00 90.56 79 CYS A C 1
ATOM 604 O O . CYS A 1 79 ? -13.841 -10.264 -3.830 1.00 90.56 79 CYS A O 1
ATOM 606 N N . ASP A 1 80 ? -12.441 -9.595 -5.461 1.00 88.00 80 ASP A N 1
ATOM 607 C CA . ASP A 1 80 ? -11.821 -10.912 -5.715 1.00 88.00 80 ASP A CA 1
ATOM 608 C C . ASP A 1 80 ? -11.140 -11.528 -4.466 1.00 88.00 80 ASP A C 1
ATOM 610 O O . ASP A 1 80 ? -10.753 -12.692 -4.488 1.00 88.00 80 ASP A O 1
ATOM 614 N N . ARG A 1 81 ? -10.998 -10.775 -3.364 1.00 88.75 81 ARG A N 1
ATOM 615 C CA . ARG A 1 81 ? -10.440 -11.261 -2.087 1.00 88.75 81 ARG A CA 1
ATOM 616 C C . ARG A 1 81 ? -11.461 -11.933 -1.174 1.00 88.75 81 ARG A C 1
ATOM 618 O O . ARG A 1 81 ? -11.070 -12.448 -0.130 1.00 88.75 81 ARG A O 1
ATOM 625 N N . GLY A 1 82 ? -12.744 -11.843 -1.509 1.00 88.88 82 GLY A N 1
ATOM 626 C CA . GLY A 1 82 ? -13.827 -12.329 -0.663 1.00 88.88 82 GLY A CA 1
ATOM 627 C C . GLY A 1 82 ? -14.268 -13.744 -0.992 1.00 88.88 82 GLY A C 1
ATOM 628 O O . GLY A 1 82 ? -13.947 -14.298 -2.050 1.00 88.88 82 GLY A O 1
ATOM 629 N N . THR A 1 83 ? -15.082 -14.330 -0.115 1.00 90.12 83 THR A N 1
ATOM 630 C CA . THR A 1 83 ? -15.760 -15.587 -0.456 1.00 90.12 83 THR A CA 1
ATOM 631 C C . THR A 1 83 ? -16.718 -15.377 -1.627 1.00 90.12 83 THR A C 1
ATOM 633 O O . THR A 1 83 ? -17.159 -14.263 -1.908 1.00 90.12 83 THR A O 1
ATOM 636 N N . LEU A 1 84 ? -17.101 -16.459 -2.311 1.00 88.81 84 LEU A N 1
ATOM 637 C CA . LEU A 1 84 ? -17.999 -16.397 -3.469 1.00 88.81 84 LEU A CA 1
ATOM 638 C C . LEU A 1 84 ? -19.309 -15.640 -3.186 1.00 88.81 84 LEU A C 1
ATOM 640 O O . LEU A 1 84 ? -19.844 -14.983 -4.081 1.00 88.81 84 LEU A O 1
ATOM 644 N N . GLN A 1 85 ? -19.833 -15.730 -1.961 1.00 89.56 85 GLN A N 1
ATOM 645 C CA . GLN A 1 85 ? -21.046 -15.014 -1.578 1.00 89.56 85 GLN A CA 1
ATOM 646 C C . GLN A 1 85 ? -20.784 -13.508 -1.474 1.00 89.56 85 GLN A C 1
ATOM 648 O O . GLN A 1 85 ? -21.483 -12.723 -2.118 1.00 89.56 85 GLN A O 1
ATOM 653 N N . CYS A 1 86 ? -19.745 -13.108 -0.732 1.00 91.25 86 CYS A N 1
ATOM 654 C CA . CYS A 1 86 ? -19.395 -11.698 -0.566 1.00 91.25 86 CYS A CA 1
ATOM 655 C C . CYS A 1 86 ? -18.968 -11.045 -1.869 1.00 91.25 86 CYS A C 1
ATOM 657 O O . CYS A 1 86 ? -19.358 -9.922 -2.171 1.00 91.25 86 CYS A O 1
ATOM 659 N N . TYR A 1 87 ? -18.227 -11.789 -2.682 1.00 90.19 87 TYR A N 1
ATOM 660 C CA . TYR A 1 87 ? -17.803 -11.396 -4.009 1.00 90.19 87 TYR A CA 1
ATOM 661 C C . TYR A 1 87 ? -18.955 -10.866 -4.865 1.00 90.19 87 TYR A C 1
ATOM 663 O O . TYR A 1 87 ? -18.857 -9.796 -5.467 1.00 90.19 87 TYR A O 1
ATOM 671 N N . ARG A 1 88 ? -20.061 -11.616 -4.922 1.00 88.19 88 ARG A N 1
ATOM 672 C CA . ARG A 1 88 ? -21.220 -11.266 -5.750 1.00 88.19 88 ARG A CA 1
ATOM 673 C C . ARG A 1 88 ? -21.878 -9.982 -5.258 1.00 88.19 88 ARG A C 1
ATOM 675 O O . ARG A 1 88 ? -22.096 -9.087 -6.070 1.00 88.19 88 ARG A O 1
ATOM 682 N N . LEU A 1 89 ? -22.122 -9.880 -3.949 1.00 88.81 89 LEU A N 1
ATOM 683 C CA . LEU A 1 89 ? -22.687 -8.682 -3.318 1.00 88.81 89 LEU A CA 1
ATOM 684 C C . LEU A 1 89 ? -21.786 -7.460 -3.543 1.00 88.81 89 LEU A C 1
ATOM 686 O O . LEU A 1 89 ? -22.250 -6.423 -4.010 1.00 88.81 89 LEU A O 1
ATOM 690 N N . CYS A 1 90 ? -20.481 -7.619 -3.309 1.00 90.12 90 CYS A N 1
ATOM 691 C CA . CYS A 1 90 ? -19.462 -6.588 -3.493 1.00 90.12 90 CYS A CA 1
ATOM 692 C C . CYS A 1 90 ? -19.485 -6.031 -4.916 1.00 90.12 90 CYS A C 1
ATOM 694 O O . CYS A 1 90 ? -19.558 -4.819 -5.127 1.00 90.12 90 CYS A O 1
ATOM 696 N N . ARG A 1 91 ? -19.492 -6.914 -5.919 1.00 87.88 91 ARG A N 1
ATOM 697 C CA . ARG A 1 91 ? -19.483 -6.469 -7.312 1.00 87.88 91 ARG A CA 1
ATOM 698 C C . ARG A 1 91 ? -20.786 -5.818 -7.725 1.00 87.88 91 ARG A C 1
ATOM 700 O O . ARG A 1 91 ? -20.736 -4.802 -8.408 1.00 87.88 91 ARG A O 1
ATOM 707 N N . MET A 1 92 ? -21.932 -6.332 -7.284 1.00 83.25 92 MET A N 1
ATOM 708 C CA . MET A 1 92 ? -23.224 -5.688 -7.538 1.00 83.25 92 MET A CA 1
ATOM 709 C C . MET A 1 92 ? -23.277 -4.271 -6.942 1.00 83.25 92 MET A C 1
ATOM 711 O O . MET A 1 92 ? -23.668 -3.335 -7.638 1.00 83.25 92 MET A O 1
ATOM 715 N N . ALA A 1 93 ? -22.799 -4.088 -5.708 1.00 85.81 93 ALA A N 1
ATOM 716 C CA . ALA A 1 93 ? -22.839 -2.806 -4.998 1.00 85.81 93 ALA A CA 1
ATOM 717 C C . ALA A 1 93 ? -21.953 -1.705 -5.615 1.00 85.81 93 ALA A C 1
ATOM 719 O O . ALA A 1 93 ? -22.248 -0.512 -5.483 1.00 85.81 93 ALA A O 1
ATOM 720 N N . HIS A 1 94 ? -20.860 -2.094 -6.275 1.00 86.62 94 HIS A N 1
ATOM 721 C CA . HIS A 1 94 ? -19.897 -1.155 -6.857 1.00 86.62 94 HIS A CA 1
ATOM 722 C C . HIS A 1 94 ? -19.974 -1.046 -8.392 1.00 86.62 94 HIS A C 1
ATOM 724 O O . HIS A 1 94 ? -19.207 -0.284 -8.981 1.00 86.62 94 HIS A O 1
ATOM 730 N N . THR A 1 95 ? -20.905 -1.765 -9.037 1.00 82.44 95 THR A N 1
ATOM 731 C CA . THR A 1 95 ? -21.185 -1.662 -10.486 1.00 82.44 95 THR A CA 1
ATOM 732 C C . THR A 1 95 ? -22.534 -1.024 -10.831 1.00 82.44 95 THR A C 1
ATOM 734 O O . THR A 1 95 ? -22.640 -0.453 -11.912 1.00 82.44 95 THR A O 1
ATOM 737 N N . ASN A 1 96 ? -23.554 -1.104 -9.966 1.00 70.06 96 ASN A N 1
ATOM 738 C CA . ASN A 1 96 ? -24.917 -0.649 -10.280 1.00 70.06 96 ASN A CA 1
ATOM 739 C C . ASN A 1 96 ? -25.268 0.734 -9.687 1.00 70.06 96 ASN A C 1
ATOM 741 O O . ASN A 1 96 ? -24.838 1.092 -8.592 1.00 70.06 96 ASN A O 1
ATOM 745 N N . GLU A 1 97 ? -26.109 1.498 -10.400 1.00 58.12 97 GLU A N 1
ATOM 746 C CA . GLU A 1 97 ? -26.731 2.756 -9.930 1.00 58.12 97 GLU A CA 1
ATOM 747 C C . GLU A 1 97 ? -27.938 2.524 -9.001 1.00 58.12 97 GLU A C 1
ATOM 749 O O . GLU A 1 97 ? -28.205 3.335 -8.115 1.00 58.12 97 GLU A O 1
ATOM 754 N N . PHE A 1 98 ? -28.671 1.419 -9.186 1.00 53.12 98 PHE A N 1
ATOM 755 C CA . PHE A 1 98 ? -29.910 1.115 -8.463 1.00 53.12 98 PHE A CA 1
ATOM 756 C C . PHE A 1 98 ? -29.645 0.084 -7.357 1.00 53.12 98 PHE A C 1
ATOM 758 O O . PHE A 1 98 ? -29.550 -1.117 -7.606 1.00 53.12 98 PHE A O 1
ATOM 765 N N . PHE A 1 99 ? -29.478 0.582 -6.133 1.00 54.47 99 PHE A N 1
ATOM 766 C CA . PHE A 1 99 ? -29.281 -0.211 -4.920 1.00 54.47 99 PHE A CA 1
ATOM 767 C C . PHE A 1 99 ? -30.524 -1.037 -4.562 1.00 54.47 99 PHE A C 1
ATOM 769 O O . PHE A 1 99 ? -31.635 -0.502 -4.528 1.00 54.47 99 PHE A O 1
ATOM 776 N N . PRO A 1 100 ? -30.310 -2.279 -4.113 1.00 49.06 100 PRO A N 1
ATOM 777 C CA . PRO A 1 100 ? -30.819 -2.671 -2.811 1.00 49.06 100 PRO A CA 1
ATOM 778 C C . PRO A 1 100 ? -29.638 -2.946 -1.870 1.00 49.06 100 PRO A C 1
ATOM 780 O O . PRO A 1 100 ? -28.727 -3.700 -2.191 1.00 49.06 100 PRO A O 1
ATOM 783 N N . GLU A 1 101 ? -29.682 -2.269 -0.724 1.00 52.84 101 GLU A N 1
ATOM 784 C CA . GLU A 1 101 ? -29.076 -2.658 0.555 1.00 52.84 101 GLU A CA 1
ATOM 785 C C . GLU A 1 101 ? -27.537 -2.740 0.622 1.00 52.84 101 GLU A C 1
ATOM 787 O O . GLU A 1 101 ? -26.928 -3.808 0.635 1.00 52.84 101 GLU A O 1
ATOM 792 N N . THR A 1 102 ? -26.903 -1.573 0.836 1.00 68.12 102 THR A N 1
ATOM 793 C CA . THR A 1 102 ? -25.545 -1.474 1.419 1.00 68.12 102 THR A CA 1
ATOM 794 C C . THR A 1 102 ? -25.397 -2.330 2.677 1.00 68.12 102 THR A C 1
ATOM 796 O O . THR A 1 102 ? -24.315 -2.837 2.936 1.00 68.12 102 THR A O 1
ATOM 799 N N . GLU A 1 103 ? -26.490 -2.544 3.412 1.00 80.44 103 GLU A N 1
ATOM 800 C CA . GLU A 1 103 ? -26.529 -3.340 4.633 1.00 80.44 103 GLU A CA 1
ATOM 801 C C . GLU A 1 103 ? -26.143 -4.812 4.413 1.00 80.44 103 GLU A C 1
ATOM 803 O O . GLU A 1 103 ? -25.407 -5.363 5.227 1.00 80.44 103 GLU A O 1
ATOM 808 N N . GLU A 1 104 ? -26.552 -5.457 3.313 1.00 85.50 104 GLU A N 1
ATOM 809 C CA . GLU A 1 104 ? -26.149 -6.846 3.037 1.00 85.50 104 GLU A CA 1
ATOM 810 C C . GLU A 1 104 ? -24.639 -6.956 2.798 1.00 85.50 104 GLU A C 1
ATOM 812 O O . GLU A 1 104 ? -23.981 -7.866 3.314 1.00 85.50 104 GLU A O 1
ATOM 817 N N . LEU A 1 105 ? -24.074 -6.009 2.041 1.00 87.88 105 LEU A N 1
ATOM 818 C CA . LEU A 1 105 ? -22.633 -5.945 1.819 1.00 87.88 105 LEU A CA 1
ATOM 819 C C . LEU A 1 105 ? -21.891 -5.606 3.114 1.00 87.88 105 LEU A C 1
ATOM 821 O O . LEU A 1 105 ? -20.891 -6.252 3.416 1.00 87.88 105 LEU A O 1
ATOM 825 N N . ASP A 1 106 ? -22.379 -4.640 3.888 1.00 85.81 106 ASP A N 1
ATOM 826 C CA . ASP A 1 106 ? -21.780 -4.242 5.161 1.00 85.81 106 ASP A CA 1
ATOM 827 C C . ASP A 1 106 ? -21.778 -5.415 6.151 1.00 85.81 106 ASP A C 1
ATOM 829 O O . ASP A 1 106 ? -20.752 -5.702 6.771 1.00 85.81 106 ASP A O 1
ATOM 833 N N . ASN A 1 107 ? -22.884 -6.161 6.235 1.00 84.50 107 ASN A N 1
ATOM 834 C CA . ASN A 1 107 ? -22.995 -7.382 7.033 1.00 84.50 107 ASN A CA 1
ATOM 835 C C . ASN A 1 107 ? -22.048 -8.481 6.545 1.00 84.50 107 ASN A C 1
ATOM 837 O O . ASN A 1 107 ? -21.513 -9.239 7.355 1.00 84.50 107 ASN A O 1
ATOM 841 N N . CYS A 1 108 ? -21.827 -8.575 5.234 1.00 89.25 108 CYS A N 1
ATOM 842 C CA . CYS A 1 108 ? -20.879 -9.520 4.667 1.00 89.25 108 CYS A CA 1
ATOM 843 C C . CYS A 1 108 ? -19.431 -9.156 5.018 1.00 89.25 108 CYS A C 1
ATOM 845 O O . CYS A 1 108 ? -18.713 -9.955 5.613 1.00 89.25 108 CYS A O 1
ATOM 847 N N . VAL A 1 109 ? -19.024 -7.919 4.726 1.00 88.00 109 VAL A N 1
ATOM 848 C CA . VAL A 1 109 ? -17.668 -7.399 4.969 1.00 88.00 109 VAL A CA 1
ATOM 849 C C . VAL A 1 109 ? -17.341 -7.337 6.466 1.00 88.00 109 VAL A C 1
ATOM 851 O O . VAL A 1 109 ? -16.173 -7.379 6.850 1.00 88.00 109 VAL A O 1
ATOM 854 N N . ALA A 1 110 ? -18.353 -7.278 7.335 1.00 80.94 110 ALA A N 1
ATOM 855 C CA . ALA A 1 110 ? -18.180 -7.367 8.782 1.00 80.94 110 ALA A CA 1
ATOM 856 C C . ALA A 1 110 ? -17.775 -8.769 9.282 1.00 80.94 110 ALA A C 1
ATOM 858 O O . ALA A 1 110 ? -17.352 -8.896 10.433 1.00 80.94 110 ALA A O 1
ATOM 859 N N . GLN A 1 111 ? -17.897 -9.825 8.469 1.00 79.44 111 GLN A N 1
ATOM 860 C CA . GLN A 1 111 ? -17.532 -11.179 8.887 1.00 79.44 111 GLN A CA 1
ATOM 861 C C . GLN A 1 111 ? -16.005 -11.340 8.981 1.00 79.44 111 GLN A C 1
ATOM 863 O O . GLN A 1 111 ? -15.287 -10.905 8.080 1.00 79.44 111 GLN A O 1
ATOM 868 N N . PRO A 1 112 ? -15.474 -12.040 10.004 1.00 75.56 112 PRO A N 1
ATOM 869 C CA . PRO A 1 112 ? -14.032 -12.275 10.127 1.00 75.56 112 PRO A CA 1
ATOM 870 C C . PRO A 1 112 ? -13.411 -13.005 8.927 1.00 75.56 112 PRO A C 1
ATOM 872 O O . PRO A 1 112 ? -12.248 -12.776 8.604 1.00 75.56 112 PRO A O 1
ATOM 875 N N . SER A 1 113 ? -14.181 -13.861 8.245 1.00 81.25 113 SER A N 1
ATOM 876 C CA . SER A 1 113 ? -13.755 -14.546 7.015 1.00 81.25 113 SER A CA 1
ATOM 877 C C . SER A 1 113 ? -13.540 -13.597 5.833 1.00 81.25 113 SER A C 1
ATOM 879 O O . SER A 1 113 ? -12.799 -13.938 4.919 1.00 81.25 113 SER A O 1
ATOM 881 N N . GLU A 1 114 ? -14.140 -12.405 5.860 1.00 87.69 114 GLU A N 1
ATOM 882 C CA . GLU A 1 114 ? -14.053 -11.383 4.807 1.00 87.69 114 GLU A CA 1
ATOM 883 C C . GLU A 1 114 ? -13.043 -10.274 5.147 1.00 87.69 114 GLU A C 1
ATOM 885 O O . GLU A 1 114 ? -13.004 -9.225 4.497 1.00 87.69 114 GLU A O 1
ATOM 890 N N . ALA A 1 115 ? -12.178 -10.501 6.145 1.00 80.06 115 ALA A N 1
ATOM 891 C CA . ALA A 1 115 ? -11.195 -9.519 6.602 1.00 80.06 115 ALA A CA 1
ATOM 892 C C . ALA A 1 115 ? -10.296 -8.992 5.468 1.00 80.06 115 ALA A C 1
ATOM 894 O O . ALA A 1 115 ? -9.938 -7.818 5.467 1.00 80.06 115 ALA A O 1
ATOM 895 N N . ALA A 1 116 ? -9.965 -9.823 4.473 1.00 84.12 116 ALA A N 1
ATOM 896 C CA . ALA A 1 116 ? -9.147 -9.409 3.333 1.00 84.12 116 ALA A CA 1
ATOM 897 C C . ALA A 1 116 ? -9.841 -8.361 2.438 1.00 84.12 116 ALA A C 1
ATOM 899 O O . ALA A 1 116 ? -9.182 -7.427 1.972 1.00 84.12 116 ALA A O 1
ATOM 900 N N . VAL A 1 117 ? -11.158 -8.484 2.218 1.00 89.12 117 VAL A N 1
ATOM 901 C CA . VAL A 1 117 ? -11.962 -7.484 1.487 1.00 89.12 117 VAL A CA 1
ATOM 902 C C . VAL A 1 117 ? -12.112 -6.226 2.332 1.00 89.12 117 VAL A C 1
ATOM 904 O O . VAL A 1 117 ? -11.883 -5.127 1.830 1.00 89.12 117 VAL A O 1
ATOM 907 N N . ALA A 1 118 ? -12.427 -6.388 3.621 1.00 86.56 118 ALA A N 1
ATOM 908 C CA . ALA A 1 118 ? -12.596 -5.279 4.553 1.00 86.56 118 ALA A CA 1
ATOM 909 C C . ALA A 1 118 ? -11.342 -4.396 4.624 1.00 86.56 118 ALA A C 1
ATOM 911 O O . ALA A 1 118 ? -11.428 -3.183 4.444 1.00 86.56 118 ALA A O 1
ATOM 912 N N . THR A 1 119 ? -10.168 -5.006 4.808 1.00 85.38 119 THR A N 1
ATOM 913 C CA . THR A 1 119 ? -8.886 -4.289 4.835 1.00 85.38 119 THR A CA 1
ATOM 914 C C . THR A 1 119 ? -8.599 -3.600 3.502 1.00 85.38 119 THR A C 1
ATOM 916 O O . THR A 1 119 ? -8.140 -2.461 3.493 1.00 85.38 119 THR A O 1
ATOM 919 N N . CYS A 1 120 ? -8.922 -4.240 2.374 1.00 89.56 120 CYS A N 1
ATOM 920 C CA . CYS A 1 120 ? -8.737 -3.631 1.058 1.00 89.56 120 CYS A CA 1
ATOM 921 C C . CYS A 1 120 ? -9.630 -2.398 0.854 1.00 89.56 120 CYS A C 1
ATOM 923 O O . CYS A 1 120 ? -9.162 -1.390 0.337 1.00 89.56 120 CYS A O 1
ATOM 925 N N . PHE A 1 121 ? -10.890 -2.430 1.300 1.00 90.31 121 PHE A N 1
ATOM 926 C CA . PHE A 1 121 ? -11.762 -1.250 1.261 1.00 90.31 121 PHE A CA 1
ATOM 927 C C . PHE A 1 121 ? -11.206 -0.095 2.091 1.00 90.31 121 PHE A C 1
ATOM 929 O O . PHE A 1 121 ? -11.249 1.049 1.643 1.00 90.31 121 PHE A O 1
ATOM 936 N N . GLU A 1 122 ? -10.636 -0.384 3.261 1.00 86.62 122 GLU A N 1
ATOM 937 C CA . GLU A 1 122 ? -9.957 0.639 4.054 1.00 86.62 122 GLU A CA 1
ATOM 938 C C . GLU A 1 122 ? -8.721 1.198 3.345 1.00 86.62 122 GLU A C 1
ATOM 940 O O . GLU A 1 122 ? -8.485 2.397 3.432 1.00 86.62 122 GLU A O 1
ATOM 945 N N . ASP A 1 123 ? -7.968 0.377 2.606 1.00 86.12 123 ASP A N 1
ATOM 946 C CA . ASP A 1 123 ? -6.852 0.848 1.773 1.00 86.12 123 ASP A CA 1
ATOM 947 C C . ASP A 1 123 ? -7.311 1.741 0.609 1.00 86.12 123 ASP A C 1
ATOM 949 O O . ASP A 1 123 ? -6.591 2.672 0.245 1.00 86.12 123 ASP A O 1
ATOM 953 N N . VAL A 1 124 ? -8.492 1.483 0.027 1.00 89.88 124 VAL A N 1
ATOM 954 C CA . VAL A 1 124 ? -9.093 2.360 -0.998 1.00 89.88 124 VAL A CA 1
ATOM 955 C C . VAL A 1 124 ? -9.477 3.709 -0.399 1.00 89.88 124 VAL A C 1
ATOM 957 O O . VAL A 1 124 ? -9.218 4.750 -1.002 1.00 89.88 124 VAL A O 1
ATOM 960 N N . ASP A 1 125 ? -10.145 3.685 0.755 1.00 86.62 125 ASP A N 1
ATOM 961 C CA . ASP A 1 125 ? -10.688 4.887 1.381 1.00 86.62 125 ASP A CA 1
ATOM 962 C C . ASP A 1 125 ? -9.590 5.747 2.028 1.00 86.62 125 ASP A C 1
ATOM 964 O O . ASP A 1 125 ? -9.622 6.971 1.897 1.00 86.62 125 ASP A O 1
ATOM 968 N N . GLU A 1 126 ? -8.636 5.115 2.718 1.00 84.12 126 GLU A N 1
ATOM 969 C CA . GLU A 1 126 ? -7.583 5.749 3.519 1.00 84.12 126 GLU A CA 1
ATOM 970 C C . GLU A 1 126 ? -6.293 4.887 3.492 1.00 84.12 126 GLU A C 1
ATOM 972 O O . GLU A 1 126 ? -6.066 4.058 4.387 1.00 84.12 126 GLU A O 1
ATOM 977 N N . PRO A 1 127 ? -5.422 5.045 2.475 1.00 84.25 127 PRO A N 1
ATOM 978 C CA . PRO A 1 127 ? -4.198 4.258 2.352 1.00 84.25 127 PRO A CA 1
ATOM 979 C C . PRO A 1 127 ? -3.217 4.571 3.486 1.00 84.25 127 PRO A C 1
ATOM 981 O O . PRO A 1 127 ? -3.042 5.723 3.881 1.00 84.25 127 PRO A O 1
ATOM 984 N N . CYS A 1 128 ? -2.520 3.548 3.974 1.00 84.38 128 CYS A N 1
ATOM 985 C CA . CYS A 1 128 ? -1.588 3.690 5.088 1.00 84.38 128 CYS A CA 1
ATOM 986 C C . CYS A 1 128 ? -0.412 4.625 4.757 1.00 84.38 128 CYS A C 1
ATOM 988 O O . CYS A 1 128 ? 0.292 4.442 3.763 1.00 84.38 128 CYS A O 1
ATOM 990 N N . GLN A 1 129 ? -0.166 5.594 5.637 1.00 82.44 129 GLN A N 1
ATOM 991 C CA . GLN A 1 129 ? 0.911 6.577 5.545 1.00 82.44 129 GLN A CA 1
ATOM 992 C C . GLN A 1 129 ? 1.902 6.430 6.708 1.00 82.44 129 GLN A C 1
ATOM 994 O O . GLN A 1 129 ? 1.508 5.999 7.793 1.00 82.44 129 GLN A O 1
ATOM 999 N N . PRO A 1 130 ? 3.181 6.802 6.522 1.00 81.81 130 PRO A N 1
ATOM 1000 C CA . PRO A 1 130 ? 4.198 6.643 7.549 1.00 81.81 130 PRO A CA 1
ATOM 1001 C C . PRO A 1 130 ? 4.159 7.797 8.557 1.00 81.81 130 PRO A C 1
ATOM 1003 O O . PRO A 1 130 ? 4.250 8.976 8.185 1.00 81.81 130 PRO A O 1
ATOM 1006 N N . GLY A 1 131 ? 4.057 7.437 9.837 1.00 79.12 131 GLY A N 1
ATOM 1007 C CA . GLY A 1 131 ? 4.120 8.294 11.019 1.00 79.12 131 GLY A CA 1
ATOM 1008 C C . GLY A 1 131 ? 3.000 9.328 11.177 1.00 79.12 131 GLY A C 1
ATOM 1009 O O . GLY A 1 131 ? 2.429 9.827 10.209 1.00 79.12 131 GLY A O 1
ATOM 1010 N N . CYS A 1 132 ? 2.755 9.740 12.423 1.00 83.44 132 CYS A N 1
ATOM 1011 C CA . CYS A 1 132 ? 2.001 10.955 12.733 1.00 83.44 132 CYS A CA 1
ATOM 1012 C C . CYS A 1 132 ? 2.940 12.087 13.198 1.00 83.44 132 CYS A C 1
ATOM 1014 O O . CYS A 1 132 ? 4.038 11.851 13.713 1.00 83.44 132 CYS A O 1
ATOM 1016 N N . SER A 1 133 ? 2.506 13.337 13.029 1.00 82.12 133 SER A N 1
ATOM 1017 C CA . SER A 1 133 ? 3.218 14.523 13.521 1.00 82.12 133 SER A CA 1
ATOM 1018 C C . SER A 1 133 ? 2.236 15.619 13.917 1.00 82.12 133 SER A C 1
ATOM 1020 O O . SER A 1 133 ? 1.180 15.742 13.301 1.00 82.12 133 SER A O 1
ATOM 1022 N N . ASN A 1 134 ? 2.631 16.469 14.868 1.00 84.12 134 ASN A N 1
ATOM 1023 C CA . ASN A 1 134 ? 1.863 17.631 15.337 1.00 84.12 134 ASN A CA 1
ATOM 1024 C C . ASN A 1 134 ? 0.498 17.300 15.967 1.00 84.12 134 ASN A C 1
ATOM 1026 O O . ASN A 1 134 ? -0.367 18.168 16.034 1.00 84.12 134 ASN A O 1
ATOM 1030 N N . LEU A 1 135 ? 0.313 16.077 16.474 1.00 89.56 135 LEU A N 1
ATOM 1031 C CA . LEU A 1 135 ? -0.867 15.722 17.264 1.00 89.56 135 LEU A CA 1
ATOM 1032 C C . LEU A 1 135 ? -0.760 16.290 18.681 1.00 89.56 135 LEU A C 1
ATOM 1034 O O . LEU A 1 135 ? 0.317 16.257 19.288 1.00 89.56 135 LEU A O 1
ATOM 1038 N N . SER A 1 136 ? -1.877 16.773 19.213 1.00 91.81 136 SER A N 1
ATOM 1039 C CA . SER A 1 136 ? -1.966 17.402 20.529 1.00 91.81 136 SER A CA 1
ATOM 1040 C C . SER A 1 136 ? -2.511 16.432 21.579 1.00 91.81 136 SER A C 1
ATOM 1042 O O . SER A 1 136 ? -1.804 16.084 22.529 1.00 91.81 136 SER A O 1
ATOM 1044 N N . PHE A 1 137 ? -3.735 15.934 21.390 1.00 94.56 137 PHE A N 1
ATOM 1045 C CA . PHE A 1 137 ? -4.399 15.037 22.325 1.00 94.56 137 PHE A CA 1
ATOM 1046 C C . PHE A 1 137 ? -3.740 13.656 22.289 1.00 94.56 137 PHE A C 1
ATOM 1048 O O . PHE A 1 137 ? -3.329 13.140 23.332 1.00 94.56 137 PHE A O 1
ATOM 1055 N N . CYS A 1 138 ? -3.539 13.100 21.098 1.00 93.94 138 CYS A N 1
ATOM 1056 C CA . CYS A 1 138 ? -2.911 11.806 20.850 1.00 93.94 138 CYS A CA 1
ATOM 1057 C C . CYS A 1 138 ? -1.408 11.920 20.570 1.00 93.94 138 CYS A C 1
ATOM 1059 O O . CYS A 1 138 ? -0.853 11.225 19.720 1.00 93.94 138 CYS A O 1
ATOM 1061 N N . SER A 1 139 ? -0.718 12.777 21.323 1.00 91.88 139 SER A N 1
ATOM 1062 C CA . SER A 1 139 ? 0.711 13.049 21.145 1.00 91.88 139 SER A CA 1
ATOM 1063 C C . SER A 1 139 ? 1.620 11.817 21.259 1.00 91.88 139 SER A C 1
ATOM 1065 O O . SER A 1 139 ? 2.706 11.825 20.683 1.00 91.88 139 SER A O 1
ATOM 1067 N N . SER A 1 140 ? 1.174 10.736 21.911 1.00 91.38 140 SER A N 1
ATOM 1068 C CA . SER A 1 140 ? 1.903 9.460 21.980 1.00 91.38 140 SER A CA 1
ATOM 1069 C C . SER A 1 140 ? 2.084 8.751 20.629 1.00 91.38 140 SER A C 1
ATOM 1071 O O . SER A 1 140 ? 2.936 7.867 20.507 1.00 91.38 140 SER A O 1
ATOM 1073 N N . PHE A 1 141 ? 1.318 9.155 19.611 1.00 90.62 141 PHE A N 1
ATOM 1074 C CA . PHE A 1 141 ? 1.422 8.671 18.231 1.00 90.62 141 PHE A CA 1
ATOM 1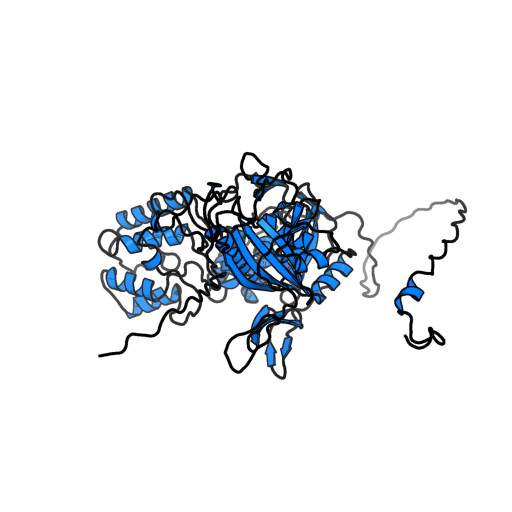075 C C . PHE A 1 141 ? 2.408 9.491 17.381 1.00 90.62 141 PHE A C 1
ATOM 1077 O O . PHE A 1 141 ? 2.773 9.072 16.284 1.00 90.62 141 PHE A O 1
ATOM 1084 N N . ASN A 1 142 ? 2.870 10.648 17.870 1.00 87.12 142 ASN A N 1
ATOM 1085 C CA . ASN A 1 142 ? 3.884 11.437 17.173 1.00 87.12 142 ASN A CA 1
ATOM 1086 C C . ASN A 1 142 ? 5.249 10.729 17.170 1.00 87.12 142 ASN A C 1
ATOM 1088 O O . ASN A 1 142 ? 5.559 9.947 18.068 1.00 87.12 142 ASN A O 1
ATOM 1092 N N . ASN A 1 143 ? 6.102 11.102 16.209 1.00 81.25 143 ASN A N 1
ATOM 1093 C CA . ASN A 1 143 ? 7.518 10.702 16.135 1.00 81.25 143 ASN A CA 1
ATOM 1094 C C . ASN A 1 143 ? 7.735 9.189 15.976 1.00 81.25 143 ASN A C 1
ATOM 1096 O O . ASN A 1 143 ? 8.702 8.627 16.485 1.00 81.25 143 ASN A O 1
ATOM 1100 N N . ARG A 1 144 ? 6.835 8.527 15.245 1.00 83.00 144 ARG A N 1
ATOM 1101 C CA . ARG A 1 144 ? 6.917 7.099 14.915 1.00 83.00 144 ARG A CA 1
ATOM 1102 C C . ARG A 1 144 ? 7.078 6.921 13.405 1.00 83.00 144 ARG A C 1
ATOM 1104 O O . ARG A 1 144 ? 6.119 6.534 12.748 1.00 83.00 144 ARG A O 1
ATOM 1111 N N . PRO A 1 145 ? 8.245 7.268 12.827 1.00 75.81 145 PRO A N 1
ATOM 1112 C CA . PRO A 1 145 ? 8.416 7.299 11.376 1.00 75.81 145 PRO A CA 1
ATOM 1113 C C . PRO A 1 145 ? 8.224 5.920 10.742 1.00 75.81 145 PRO A C 1
ATOM 1115 O O . PRO A 1 145 ? 7.600 5.844 9.697 1.00 75.81 145 PRO A O 1
ATOM 1118 N N . LEU A 1 146 ? 8.687 4.850 11.400 1.00 77.81 146 LEU A N 1
ATOM 1119 C CA . LEU A 1 146 ? 8.611 3.462 10.918 1.00 77.81 146 LEU A CA 1
ATOM 1120 C C . LEU A 1 146 ? 7.219 2.818 11.069 1.00 77.81 146 LEU A C 1
ATOM 1122 O O . LEU A 1 146 ? 7.003 1.714 10.579 1.00 77.81 146 LEU A O 1
ATOM 1126 N N . GLU A 1 147 ? 6.283 3.466 11.766 1.00 83.12 147 GLU A N 1
ATOM 1127 C CA . GLU A 1 147 ? 4.925 2.945 11.932 1.00 83.12 147 GLU A CA 1
ATOM 1128 C C . GLU A 1 147 ? 3.983 3.543 10.887 1.00 83.12 147 GLU A C 1
ATOM 1130 O O . GLU A 1 147 ? 4.116 4.705 10.500 1.00 83.12 147 GLU A O 1
ATOM 1135 N N . LEU A 1 148 ? 3.009 2.751 10.442 1.00 84.69 148 LEU A N 1
ATOM 1136 C CA . LEU A 1 148 ? 2.048 3.150 9.422 1.00 84.69 148 LEU A CA 1
ATOM 1137 C C . LEU A 1 148 ? 0.670 3.381 10.046 1.00 84.69 148 LEU A C 1
ATOM 1139 O O . LEU A 1 148 ? 0.255 2.646 10.942 1.00 84.69 148 LEU A O 1
ATOM 1143 N N . PHE A 1 149 ? -0.058 4.372 9.545 1.00 87.44 149 PHE A N 1
ATOM 1144 C CA . PHE A 1 149 ? -1.377 4.772 10.037 1.00 87.44 149 PHE A CA 1
ATOM 1145 C C . PHE A 1 149 ? -2.258 5.224 8.872 1.00 87.44 149 PHE A C 1
ATOM 1147 O O . PHE A 1 149 ? -1.753 5.826 7.925 1.00 87.44 149 PHE A O 1
ATOM 1154 N N . ARG A 1 150 ? -3.571 4.986 8.935 1.00 86.38 150 ARG A N 1
ATOM 1155 C CA . ARG A 1 150 ? -4.494 5.421 7.867 1.00 86.38 150 ARG A CA 1
ATOM 1156 C C . ARG A 1 150 ? -4.856 6.899 7.946 1.00 86.38 150 ARG A C 1
ATOM 1158 O O . ARG A 1 150 ? -5.045 7.534 6.917 1.00 86.38 150 ARG A O 1
ATOM 1165 N N . ASN A 1 151 ? -4.962 7.447 9.158 1.00 86.56 151 ASN A N 1
ATOM 1166 C CA . ASN A 1 151 ? -5.644 8.724 9.367 1.00 86.56 151 ASN A CA 1
ATOM 1167 C C . ASN A 1 151 ? -4.928 9.635 10.382 1.00 86.56 151 ASN A C 1
ATOM 1169 O O . ASN A 1 151 ? -5.472 9.982 11.426 1.00 86.56 151 ASN A O 1
ATOM 1173 N N . CYS A 1 152 ? -3.677 10.011 10.095 1.00 84.94 152 CYS A N 1
ATOM 1174 C CA . CYS A 1 152 ? -2.877 10.932 10.919 1.00 84.94 152 CYS A CA 1
ATOM 1175 C C . CYS A 1 152 ? -3.138 12.407 10.584 1.00 84.94 152 CYS A C 1
ATOM 1177 O O . CYS A 1 152 ? -2.261 13.027 9.986 1.00 84.94 152 CYS A O 1
ATOM 1179 N N . ASN A 1 153 ? -4.279 12.984 10.982 1.00 85.69 153 ASN A N 1
ATOM 1180 C CA . ASN A 1 153 ? -4.572 14.417 10.804 1.00 85.69 153 ASN A CA 1
ATOM 1181 C C . ASN A 1 153 ? -5.117 15.105 12.078 1.00 85.69 153 ASN A C 1
ATOM 1183 O O . ASN A 1 153 ? -5.506 14.422 13.032 1.00 85.69 153 ASN A O 1
ATOM 1187 N N . PRO A 1 154 ? -5.095 16.454 12.139 1.00 88.94 154 PRO A N 1
ATOM 1188 C CA . PRO A 1 154 ? -5.634 17.205 13.275 1.00 88.94 154 PRO A CA 1
ATOM 1189 C C . PRO A 1 154 ? -7.126 16.947 13.527 1.00 88.94 154 PRO A C 1
ATOM 1191 O O . PRO A 1 154 ? -7.565 16.952 14.676 1.00 88.94 154 PRO A O 1
ATOM 1194 N N . GLU A 1 155 ? -7.905 16.685 12.478 1.00 90.81 155 GLU A N 1
ATOM 1195 C CA . GLU A 1 155 ? -9.331 16.375 12.579 1.00 90.81 155 GLU A CA 1
ATOM 1196 C C . GLU A 1 155 ? -9.564 15.053 13.328 1.00 90.81 155 GLU A C 1
ATOM 1198 O O . GLU A 1 155 ? -10.438 14.975 14.191 1.00 90.81 155 GLU A O 1
ATOM 1203 N N . ALA A 1 156 ? -8.743 14.035 13.066 1.00 91.81 156 ALA A N 1
ATOM 1204 C CA . ALA A 1 156 ? -8.746 12.745 13.747 1.00 91.81 156 ALA A CA 1
ATOM 1205 C C . ALA A 1 156 ? -8.282 12.868 15.204 1.00 91.81 156 ALA A C 1
ATOM 1207 O O . ALA A 1 156 ? -8.833 12.198 16.077 1.00 91.81 156 ALA A O 1
ATOM 1208 N N . ASP A 1 157 ? -7.321 13.756 15.490 1.00 94.38 157 ASP A N 1
ATOM 1209 C CA . ASP A 1 157 ? -6.895 14.080 16.861 1.00 94.38 157 ASP A CA 1
ATOM 1210 C C . ASP A 1 157 ? -8.056 14.673 17.673 1.00 94.38 157 ASP A C 1
ATOM 1212 O O . ASP A 1 157 ? -8.357 14.217 18.780 1.00 94.38 157 ASP A O 1
ATOM 1216 N N . ALA A 1 158 ? -8.767 15.639 17.085 1.00 95.25 158 ALA A N 1
ATOM 1217 C CA . ALA A 1 158 ? -9.948 16.248 17.688 1.00 95.25 158 ALA A CA 1
ATOM 1218 C C . ALA A 1 158 ? -11.106 15.244 17.827 1.00 95.25 158 ALA A C 1
ATOM 1220 O O . ALA A 1 158 ? -11.774 15.199 18.862 1.00 95.25 158 ALA A O 1
ATOM 1221 N N . ALA A 1 159 ? -11.328 14.389 16.824 1.00 94.44 159 ALA A N 1
ATOM 1222 C CA . ALA A 1 159 ? -12.326 13.325 16.887 1.00 94.44 159 ALA A CA 1
ATOM 1223 C C . ALA A 1 159 ? -12.016 12.326 18.014 1.00 94.44 159 ALA A C 1
ATOM 1225 O O . ALA A 1 159 ? -12.917 11.958 18.771 1.00 94.44 159 ALA A O 1
ATOM 1226 N N . ALA A 1 160 ? -10.748 11.940 18.187 1.00 94.44 160 ALA A N 1
ATOM 1227 C CA . ALA A 1 160 ? -10.315 11.047 19.262 1.00 94.44 160 ALA A CA 1
ATOM 1228 C C . ALA A 1 160 ? -10.564 11.675 20.634 1.00 94.44 160 ALA A C 1
ATOM 1230 O O . ALA A 1 160 ? -11.059 11.005 21.545 1.00 94.44 160 ALA A O 1
ATOM 1231 N N . GLN A 1 161 ? -10.273 12.971 20.767 1.00 95.12 161 GLN A N 1
ATOM 1232 C CA . GLN A 1 161 ? -10.561 13.727 21.978 1.00 95.12 161 GLN A CA 1
ATOM 1233 C C . GLN A 1 161 ? -12.059 13.726 22.292 1.00 95.12 161 GLN A C 1
ATOM 1235 O O . GLN A 1 161 ? -12.440 13.415 23.419 1.00 95.12 161 GLN A O 1
ATOM 1240 N N . ASN A 1 162 ? -12.909 14.012 21.305 1.00 93.50 162 ASN A N 1
ATOM 1241 C CA . ASN A 1 162 ? -14.359 14.048 21.484 1.00 93.50 162 ASN A CA 1
ATOM 1242 C C . ASN A 1 162 ? -14.926 12.679 21.885 1.00 93.50 162 ASN A C 1
ATOM 1244 O O . ASN A 1 162 ? -15.689 12.595 22.846 1.00 93.50 162 ASN A O 1
ATOM 1248 N N . VAL A 1 163 ? -14.506 11.598 21.216 1.00 88.88 163 VAL A N 1
ATOM 1249 C CA . VAL A 1 163 ? -14.913 10.222 21.558 1.00 88.88 163 VAL A CA 1
ATOM 1250 C C . VAL A 1 163 ? -14.506 9.869 22.989 1.00 88.88 163 VAL A C 1
ATOM 1252 O O . VAL A 1 163 ? -15.310 9.336 23.752 1.00 88.88 163 VAL A O 1
ATOM 1255 N N . PHE A 1 164 ? -13.277 10.205 23.383 1.00 90.00 164 PHE A N 1
ATOM 1256 C CA . PHE A 1 164 ? -12.785 9.929 24.728 1.00 90.00 164 PHE A CA 1
ATOM 1257 C C . PHE A 1 164 ? -13.539 10.720 25.809 1.00 90.00 164 PHE A C 1
ATOM 1259 O O . PHE A 1 164 ? -13.895 10.160 26.848 1.00 90.00 164 PHE A O 1
ATOM 1266 N N . GLN A 1 165 ? -13.820 12.005 25.567 1.00 89.62 165 GLN A N 1
ATOM 1267 C CA . GLN A 1 165 ? -14.620 12.828 26.482 1.00 89.62 165 GLN A CA 1
ATOM 1268 C C . GLN A 1 165 ? -16.040 12.286 26.626 1.00 89.62 165 GLN A C 1
ATOM 1270 O O . GLN A 1 165 ? -16.576 12.237 27.732 1.00 89.62 165 GLN A O 1
ATOM 1275 N N . GLU A 1 166 ? -16.626 11.808 25.533 1.00 85.50 166 GLU A N 1
ATOM 1276 C CA . GLU A 1 166 ? -17.959 11.221 25.550 1.00 85.50 166 GLU A CA 1
ATOM 1277 C C . GLU A 1 166 ? -17.995 9.903 26.342 1.00 85.50 166 GLU A C 1
ATOM 1279 O O . GLU A 1 166 ? -18.920 9.678 27.126 1.00 85.50 166 GLU A O 1
ATOM 1284 N N . TRP A 1 167 ? -16.948 9.074 26.251 1.00 85.50 167 TRP A N 1
ATOM 1285 C CA . TRP A 1 167 ? -16.808 7.882 27.096 1.00 85.50 167 TRP A CA 1
ATOM 1286 C C . TRP A 1 167 ? -16.707 8.216 28.588 1.00 85.50 167 TRP A C 1
ATOM 1288 O O . TRP A 1 167 ? -17.283 7.504 29.416 1.00 85.50 167 TRP A O 1
ATOM 1298 N N . ILE A 1 168 ? -16.006 9.299 28.945 1.00 82.69 168 ILE A N 1
ATOM 1299 C CA . ILE A 1 168 ? -15.944 9.796 30.328 1.00 82.69 168 ILE A CA 1
ATOM 1300 C C . ILE A 1 168 ? -17.324 10.282 30.775 1.00 82.69 168 ILE A C 1
ATOM 1302 O O . ILE A 1 168 ? -17.800 9.869 31.831 1.00 82.69 168 ILE A O 1
ATOM 1306 N N . ARG A 1 169 ? -17.982 11.115 29.961 1.00 82.69 169 ARG A N 1
ATOM 1307 C CA . ARG A 1 169 ? -19.274 11.737 30.278 1.00 82.69 169 ARG A CA 1
ATOM 1308 C C . ARG A 1 169 ? -20.382 10.707 30.479 1.00 82.69 169 ARG A C 1
ATOM 1310 O O . ARG A 1 169 ? -21.163 10.825 31.417 1.00 82.69 169 ARG A O 1
ATOM 1317 N N . MET A 1 170 ? -20.455 9.703 29.607 1.00 76.69 170 MET A N 1
ATOM 1318 C CA . MET A 1 170 ? -21.467 8.647 29.689 1.00 76.69 170 MET A CA 1
ATOM 1319 C C . MET A 1 170 ? -21.096 7.524 30.657 1.00 76.69 170 MET A C 1
ATOM 1321 O O . MET A 1 170 ? -21.911 6.630 30.882 1.00 76.69 170 MET A O 1
ATOM 1325 N N . THR A 1 171 ? -19.872 7.517 31.199 1.00 70.56 171 THR A N 1
ATOM 1326 C CA . THR A 1 171 ? -19.301 6.381 31.947 1.00 70.56 171 THR A CA 1
ATOM 1327 C C . THR A 1 171 ? -19.439 5.047 31.200 1.00 70.56 171 THR A C 1
ATOM 1329 O O . THR A 1 171 ? -19.598 3.992 31.805 1.00 70.56 171 THR A O 1
ATOM 1332 N N . ARG A 1 172 ? -19.418 5.092 29.861 1.00 69.62 172 ARG A N 1
ATOM 1333 C CA . ARG A 1 172 ? -19.650 3.941 28.983 1.00 69.62 172 ARG A CA 1
ATOM 1334 C C . ARG A 1 172 ? -18.754 4.035 27.758 1.00 69.62 172 ARG A C 1
ATOM 1336 O O . ARG A 1 172 ? -18.782 5.032 27.042 1.00 69.62 172 ARG A O 1
ATOM 1343 N N . VAL A 1 173 ? -18.018 2.962 27.489 1.00 69.38 173 VAL A N 1
ATOM 1344 C CA . VAL A 1 173 ? -17.222 2.817 26.268 1.00 69.38 173 VAL A CA 1
ATOM 1345 C C . VAL A 1 173 ? -18.063 2.128 25.201 1.00 69.38 173 VAL A C 1
ATOM 1347 O O . VAL A 1 173 ? -18.744 1.135 25.460 1.00 69.38 173 VAL A O 1
ATOM 1350 N N . VAL A 1 174 ? -18.009 2.675 23.994 1.00 69.94 174 VAL A N 1
ATOM 1351 C CA . VAL A 1 174 ? -18.734 2.189 22.824 1.00 69.94 174 VAL A CA 1
ATOM 1352 C C . VAL A 1 174 ? -17.691 1.772 21.792 1.00 69.94 174 VAL A C 1
ATOM 1354 O O . VAL A 1 174 ? -17.027 2.631 21.217 1.00 69.94 174 VAL A O 1
ATOM 1357 N N . LEU A 1 175 ? -17.506 0.462 21.603 1.00 68.25 175 LEU A N 1
ATOM 1358 C CA . LEU A 1 175 ? -16.534 -0.094 20.655 1.00 68.25 175 LEU A CA 1
ATOM 1359 C C . LEU A 1 175 ? -17.248 -0.707 19.441 1.00 68.25 175 LEU A C 1
ATOM 1361 O O . LEU A 1 175 ? -18.280 -1.362 19.629 1.00 68.25 175 LEU A O 1
ATOM 1365 N N . PRO A 1 176 ? -16.704 -0.547 18.219 1.00 62.53 176 PRO A N 1
ATOM 1366 C CA . PRO A 1 176 ? -17.185 -1.268 17.042 1.00 62.53 176 PRO A CA 1
ATOM 1367 C C . PRO A 1 176 ? -17.235 -2.781 17.308 1.00 62.53 176 PRO A C 1
ATOM 1369 O O . PRO A 1 176 ? -16.307 -3.337 17.887 1.00 62.53 176 PRO A O 1
ATOM 1372 N N . GLY A 1 177 ? -18.338 -3.442 16.947 1.00 58.31 177 GLY A N 1
ATOM 1373 C CA . GLY A 1 177 ? -18.541 -4.881 17.187 1.00 58.31 177 GLY A CA 1
ATOM 1374 C C . GLY A 1 177 ? -18.969 -5.263 18.614 1.00 58.31 177 GLY A C 1
ATOM 1375 O O . GLY A 1 177 ? -19.394 -6.395 18.840 1.00 58.31 177 GLY A O 1
ATOM 1376 N N . LEU A 1 178 ? -18.924 -4.321 19.564 1.00 58.94 178 LEU A N 1
ATOM 1377 C CA . LEU A 1 178 ? -19.428 -4.477 20.939 1.00 58.94 178 LEU A CA 1
ATOM 1378 C C . LEU A 1 178 ? -20.638 -3.564 21.224 1.00 58.94 178 LEU A C 1
ATOM 1380 O O . LEU A 1 178 ? -21.284 -3.661 22.270 1.00 58.94 178 LEU A O 1
ATOM 1384 N N . THR A 1 179 ? -20.969 -2.680 20.284 1.00 51.06 179 THR A N 1
ATOM 1385 C CA . THR A 1 179 ? -22.148 -1.815 20.280 1.00 51.06 179 THR A CA 1
ATOM 1386 C C . THR A 1 179 ? -23.450 -2.619 20.259 1.00 51.06 179 THR A C 1
ATOM 1388 O O . THR A 1 179 ? -23.631 -3.498 19.428 1.00 51.06 179 THR A O 1
ATOM 1391 N N . GLY A 1 180 ? -24.384 -2.299 21.162 1.00 50.12 180 GLY A N 1
ATOM 1392 C CA . GLY A 1 180 ? -25.718 -2.925 21.229 1.00 50.12 180 GLY A CA 1
ATOM 1393 C C . GLY A 1 180 ? -25.888 -3.996 22.315 1.00 50.12 180 GLY A C 1
ATOM 1394 O O . GLY A 1 180 ? -27.015 -4.318 22.680 1.00 50.12 180 GLY A O 1
ATOM 1395 N N . ARG A 1 181 ? -24.794 -4.479 22.914 1.00 53.81 181 ARG A N 1
ATOM 1396 C CA . ARG A 1 181 ? -24.804 -5.388 24.074 1.00 53.81 181 ARG A CA 1
ATOM 1397 C C . ARG A 1 181 ? -25.023 -4.577 25.368 1.00 53.81 181 ARG A C 1
ATOM 1399 O O . ARG A 1 181 ? -24.186 -3.760 25.756 1.00 53.81 181 ARG A O 1
ATOM 1406 N N . GLN A 1 182 ? -26.197 -4.714 25.997 1.00 53.00 182 GLN A N 1
ATOM 1407 C CA . GLN A 1 182 ? -26.552 -4.042 27.269 1.00 53.00 182 GLN A CA 1
ATOM 1408 C C . GLN A 1 182 ? -25.909 -4.713 28.505 1.00 53.00 182 GLN A C 1
ATOM 1410 O O . GLN A 1 182 ? -25.927 -4.150 29.598 1.00 53.00 182 GLN A O 1
ATOM 1415 N N . ASP A 1 183 ? -25.330 -5.900 28.327 1.00 54.03 183 ASP A N 1
ATOM 1416 C CA . ASP A 1 183 ? -24.692 -6.756 29.334 1.00 54.03 183 ASP A CA 1
ATOM 1417 C C . ASP A 1 183 ? -23.265 -6.323 29.712 1.00 54.03 183 ASP A C 1
ATOM 1419 O O . ASP A 1 183 ? -22.753 -6.735 30.753 1.00 54.03 183 ASP A O 1
ATOM 1423 N N . VAL A 1 184 ? -22.625 -5.451 28.927 1.00 62.38 184 VAL A N 1
ATOM 1424 C CA . VAL A 1 184 ? -21.246 -5.005 29.182 1.00 62.38 184 VAL A CA 1
ATOM 1425 C C . VAL A 1 184 ? -21.240 -3.666 29.921 1.00 62.38 184 VAL A C 1
ATOM 1427 O O . VAL A 1 184 ? -21.348 -2.596 29.321 1.00 62.38 184 VAL A O 1
ATOM 1430 N N . LYS A 1 185 ? -21.103 -3.723 31.251 1.00 69.38 185 LYS A N 1
ATOM 1431 C CA . LYS A 1 185 ? -20.984 -2.545 32.127 1.00 69.38 185 LYS A CA 1
ATOM 1432 C C . LYS A 1 185 ? -19.521 -2.281 32.486 1.00 69.38 185 LYS A C 1
ATOM 1434 O O . LYS A 1 185 ? -18.969 -2.917 33.388 1.00 69.38 185 LYS A O 1
ATOM 1439 N N . LEU A 1 186 ? -18.905 -1.334 31.790 1.00 71.56 186 LEU A N 1
ATOM 1440 C CA . LEU A 1 186 ? -17.548 -0.862 32.072 1.00 71.56 186 LEU A CA 1
ATOM 1441 C C . LEU A 1 186 ? -17.593 0.340 33.018 1.00 71.56 186 LEU A C 1
ATOM 1443 O O . LEU A 1 186 ? -18.475 1.185 32.896 1.00 71.56 186 LEU A O 1
ATOM 1447 N N . TRP A 1 187 ? -16.636 0.424 33.940 1.00 68.06 187 TRP A N 1
ATOM 1448 C CA . TRP A 1 187 ? -16.314 1.668 34.626 1.00 68.06 187 TRP A CA 1
ATOM 1449 C C . TRP A 1 187 ? -15.845 2.692 33.589 1.00 68.06 187 TRP A C 1
ATOM 1451 O O . TRP A 1 187 ? -15.161 2.345 32.623 1.00 68.06 187 TRP A O 1
ATOM 1461 N N . GLY A 1 188 ? -16.210 3.960 33.787 1.00 63.06 188 GLY A N 1
ATOM 1462 C CA . GLY A 1 188 ? -15.781 5.032 32.896 1.00 63.06 188 GLY A CA 1
ATOM 1463 C C . GLY A 1 188 ? -14.247 5.155 32.837 1.00 63.06 188 GLY A C 1
ATOM 1464 O O . GLY A 1 188 ? -13.567 4.818 33.813 1.00 63.06 188 GLY A O 1
ATOM 1465 N N . PRO A 1 189 ? -13.680 5.697 31.740 1.00 64.69 189 PRO A N 1
ATOM 1466 C CA . PRO A 1 189 ? -12.231 5.874 31.590 1.00 64.69 189 PRO A CA 1
ATOM 1467 C C . PRO A 1 189 ? -11.562 6.686 32.708 1.00 64.69 189 PRO A C 1
ATOM 1469 O O . PRO A 1 189 ? -10.360 6.571 32.915 1.00 64.69 189 PRO A O 1
ATOM 1472 N N . SER A 1 190 ? -12.322 7.513 33.433 1.00 68.62 190 SER A N 1
ATOM 1473 C CA . SER A 1 190 ? -11.841 8.293 34.579 1.00 68.62 190 SER A CA 1
ATOM 1474 C C . SER A 1 190 ? -11.595 7.463 35.840 1.00 68.62 190 SER A C 1
ATOM 1476 O O . SER A 1 190 ? -10.861 7.901 36.721 1.00 68.62 190 SER A O 1
ATOM 1478 N N . THR A 1 191 ? -12.192 6.276 35.933 1.00 75.06 191 THR A N 1
ATOM 1479 C CA . THR A 1 191 ? -12.154 5.422 37.127 1.00 75.06 191 THR A CA 1
ATOM 1480 C C . THR A 1 191 ? -11.118 4.307 37.004 1.00 75.06 191 THR A C 1
ATOM 1482 O O . THR A 1 191 ? -10.592 3.840 38.009 1.00 75.06 191 THR A O 1
ATOM 1485 N N . CYS A 1 192 ? -10.808 3.875 35.780 1.00 83.75 192 CYS A N 1
ATOM 1486 C CA . CYS A 1 192 ? -9.938 2.733 35.532 1.00 83.75 192 CYS A CA 1
ATOM 1487 C C . CYS A 1 192 ? -9.144 2.903 34.235 1.00 83.75 192 CYS A C 1
ATOM 1489 O O . CYS A 1 192 ? -9.721 3.250 33.211 1.00 83.75 192 CYS A O 1
ATOM 1491 N N . MET A 1 193 ? -7.833 2.622 34.277 1.00 85.06 193 MET A N 1
ATOM 1492 C CA . MET A 1 193 ? -6.946 2.509 33.102 1.00 85.06 193 MET A CA 1
ATOM 1493 C C . MET A 1 193 ? -7.083 3.665 32.091 1.00 85.06 193 MET A C 1
ATOM 1495 O O . MET A 1 193 ? -7.094 3.465 30.875 1.00 85.06 193 MET A O 1
ATOM 1499 N N . MET A 1 194 ? -7.188 4.897 32.606 1.00 88.62 194 MET A N 1
ATOM 1500 C CA . MET A 1 194 ? -7.361 6.113 31.804 1.00 88.62 194 MET A CA 1
ATOM 1501 C C . MET A 1 194 ? -6.350 6.232 30.646 1.00 88.62 194 MET A C 1
ATOM 1503 O O . MET A 1 194 ? -6.782 6.529 29.528 1.00 88.62 194 MET A O 1
ATOM 1507 N N . PRO A 1 195 ? -5.036 5.972 30.840 1.00 90.00 195 PRO A N 1
ATOM 1508 C CA . PRO A 1 195 ? -4.071 6.072 29.746 1.00 90.00 195 PRO A CA 1
ATOM 1509 C C . PRO A 1 195 ? -4.331 5.069 28.614 1.00 90.00 195 PRO A C 1
ATOM 1511 O O . PRO A 1 195 ? -4.170 5.415 27.447 1.00 90.00 195 PRO A O 1
ATOM 1514 N N . GLN A 1 196 ? -4.779 3.851 28.935 1.00 90.12 196 GLN A N 1
ATOM 1515 C CA . GLN A 1 196 ? -5.073 2.809 27.951 1.00 90.12 196 GLN A CA 1
ATOM 1516 C C . GLN A 1 196 ? -6.357 3.110 27.172 1.00 90.12 196 GLN A C 1
ATOM 1518 O O . GLN A 1 196 ? -6.379 2.939 25.956 1.00 90.12 196 GLN A O 1
ATOM 1523 N N . TRP A 1 197 ? -7.403 3.623 27.828 1.00 88.38 197 TRP A N 1
ATOM 1524 C CA . TRP A 1 197 ? -8.613 4.072 27.129 1.00 88.38 197 TRP A CA 1
ATOM 1525 C C . TRP A 1 197 ? -8.341 5.256 26.207 1.00 88.38 197 TRP A C 1
ATOM 1527 O O . TRP A 1 197 ? -8.884 5.307 25.105 1.00 88.38 197 TRP A O 1
ATOM 1537 N N . LYS A 1 198 ? -7.474 6.186 26.627 1.00 91.25 198 LYS A N 1
ATOM 1538 C CA . LYS A 1 198 ? -7.024 7.285 25.770 1.00 91.25 198 LYS A CA 1
ATOM 1539 C C . LYS A 1 198 ? -6.272 6.748 24.552 1.00 91.25 198 LYS A C 1
ATOM 1541 O O . LYS A 1 198 ? -6.610 7.110 23.430 1.00 91.25 198 LYS A O 1
ATOM 1546 N N . ALA A 1 199 ? -5.295 5.864 24.766 1.00 91.94 199 ALA A N 1
ATOM 1547 C CA . ALA A 1 199 ? -4.546 5.226 23.685 1.00 91.94 199 ALA A CA 1
ATOM 1548 C C . ALA A 1 199 ? -5.474 4.479 22.715 1.00 91.94 199 ALA A C 1
ATOM 1550 O O . ALA A 1 199 ? -5.295 4.574 21.504 1.00 91.94 199 ALA A O 1
ATOM 1551 N N . LEU A 1 200 ? -6.507 3.808 23.232 1.00 89.06 200 LEU A N 1
ATOM 1552 C CA . LEU A 1 200 ? -7.504 3.127 22.417 1.00 89.06 200 LEU A CA 1
ATOM 1553 C C . LEU A 1 200 ? -8.368 4.103 21.607 1.00 89.06 200 LEU A C 1
ATOM 1555 O O . LEU A 1 200 ? -8.538 3.902 20.408 1.00 89.06 200 LEU A O 1
ATOM 1559 N N . ALA A 1 201 ? -8.881 5.171 22.222 1.00 90.25 201 ALA A N 1
ATOM 1560 C CA . ALA A 1 201 ? -9.646 6.196 21.511 1.00 90.25 201 ALA A CA 1
ATOM 1561 C C . ALA A 1 201 ? -8.835 6.788 20.347 1.00 90.25 201 ALA A C 1
ATOM 1563 O O . ALA A 1 201 ? -9.349 6.911 19.237 1.00 90.25 201 ALA A O 1
ATOM 1564 N N . CYS A 1 202 ? -7.548 7.067 20.579 1.00 93.06 202 CYS A N 1
ATOM 1565 C CA . CYS A 1 202 ? -6.612 7.480 19.540 1.00 93.06 202 CYS A CA 1
ATOM 1566 C C . CYS A 1 202 ? -6.447 6.399 18.459 1.00 93.06 202 CYS A C 1
ATOM 1568 O O . CYS A 1 202 ? -6.653 6.674 17.280 1.00 93.06 202 CYS A O 1
ATOM 1570 N N . ALA A 1 203 ? -6.121 5.160 18.837 1.00 90.38 203 ALA A N 1
ATOM 1571 C CA . ALA A 1 203 ? -5.874 4.068 17.895 1.00 90.38 203 ALA A CA 1
ATOM 1572 C C . ALA A 1 203 ? -7.071 3.794 16.968 1.00 90.38 203 ALA A C 1
ATOM 1574 O O . ALA A 1 203 ? -6.875 3.501 15.792 1.00 90.38 203 ALA A O 1
ATOM 1575 N N . LEU A 1 204 ? -8.304 3.942 17.465 1.00 87.44 204 LEU A N 1
ATOM 1576 C CA . LEU A 1 204 ? -9.518 3.794 16.656 1.00 87.44 204 LEU A CA 1
ATOM 1577 C C . LEU A 1 204 ? -9.680 4.899 15.602 1.00 87.44 204 LEU A C 1
ATOM 1579 O O . LEU A 1 204 ? -10.229 4.629 14.536 1.00 87.44 204 LEU A O 1
ATOM 1583 N N . GLN A 1 205 ? -9.209 6.120 15.878 1.00 89.88 205 GLN A N 1
ATOM 1584 C CA . GLN A 1 205 ? -9.257 7.227 14.917 1.00 89.88 205 GLN A CA 1
ATOM 1585 C C . GLN A 1 205 ? -8.089 7.193 13.931 1.00 89.88 205 GLN A C 1
ATOM 1587 O O . GLN A 1 205 ? -8.313 7.352 12.735 1.00 89.88 205 GLN A O 1
ATOM 1592 N N . PHE A 1 206 ? -6.864 6.946 14.414 1.00 88.94 206 PHE A N 1
ATOM 1593 C CA . PHE A 1 206 ? -5.648 6.924 13.587 1.00 88.94 206 PHE A CA 1
ATOM 1594 C C . PHE A 1 206 ? -5.500 5.650 12.754 1.00 88.94 206 PHE A C 1
ATOM 1596 O O . PHE A 1 206 ? -4.848 5.691 11.709 1.00 88.94 206 PHE A O 1
ATOM 1603 N N . LYS A 1 207 ? -6.100 4.541 13.213 1.00 87.50 207 LYS A N 1
ATOM 1604 C CA . LYS A 1 207 ? -6.089 3.211 12.587 1.00 87.50 207 LYS A CA 1
ATOM 1605 C C . LYS A 1 207 ? -4.666 2.786 12.181 1.00 87.50 207 LYS A C 1
ATOM 1607 O O . LYS A 1 207 ? -4.299 2.903 11.009 1.00 87.50 207 LYS A O 1
ATOM 1612 N N . PRO A 1 208 ? -3.834 2.335 13.138 1.00 87.19 208 PRO A N 1
ATOM 1613 C CA . PRO A 1 208 ? -2.526 1.771 12.826 1.00 87.19 208 PRO A CA 1
ATOM 1614 C C . PRO A 1 208 ? -2.633 0.664 11.772 1.00 87.19 208 PRO A C 1
ATOM 1616 O O . PRO A 1 208 ? -3.570 -0.132 11.796 1.00 87.19 208 PRO A O 1
ATOM 1619 N N . CYS A 1 209 ? -1.662 0.608 10.869 1.00 80.81 209 CYS A N 1
ATOM 1620 C CA . CYS A 1 209 ? -1.586 -0.366 9.792 1.00 80.81 209 CYS A CA 1
ATOM 1621 C C . CYS A 1 209 ? -0.367 -1.267 9.957 1.00 80.81 209 CYS A C 1
ATOM 1623 O O . CYS A 1 209 ? 0.755 -0.782 10.103 1.00 80.81 209 CYS A O 1
ATOM 1625 N N . ARG A 1 210 ? -0.561 -2.581 9.840 1.00 77.31 210 ARG A N 1
ATOM 1626 C CA . ARG A 1 210 ? 0.523 -3.569 9.743 1.00 77.31 210 ARG A CA 1
ATOM 1627 C C . ARG A 1 210 ? 0.138 -4.669 8.752 1.00 77.31 210 ARG A C 1
ATOM 1629 O O . ARG A 1 210 ? -1.040 -4.835 8.436 1.00 77.31 210 ARG A O 1
ATOM 1636 N N . ARG A 1 211 ? 1.127 -5.430 8.267 1.00 68.81 211 ARG A N 1
ATOM 1637 C CA . ARG A 1 211 ? 0.875 -6.620 7.434 1.00 68.81 211 ARG A CA 1
ATOM 1638 C C . ARG A 1 211 ? -0.009 -7.601 8.219 1.00 68.81 211 ARG A C 1
ATOM 1640 O O . ARG A 1 211 ? 0.230 -7.812 9.406 1.00 68.81 211 ARG A O 1
ATOM 1647 N N . ASN A 1 212 ? -1.008 -8.196 7.564 1.00 66.25 212 ASN A N 1
ATOM 1648 C CA . ASN A 1 212 ? -1.923 -9.183 8.158 1.00 66.25 212 ASN A CA 1
ATOM 1649 C C . ASN A 1 212 ? -2.596 -8.709 9.463 1.00 66.25 212 ASN A C 1
ATOM 1651 O O . ASN A 1 212 ? -2.590 -9.430 10.459 1.00 66.25 212 ASN A O 1
ATOM 1655 N N . MET A 1 213 ? -3.141 -7.491 9.474 1.00 71.50 213 MET A N 1
ATOM 1656 C CA . MET A 1 213 ? -3.857 -6.915 10.617 1.00 71.50 213 MET A CA 1
ATOM 1657 C C . MET A 1 213 ? -5.374 -6.900 10.374 1.00 71.50 213 MET A C 1
ATOM 1659 O O . MET A 1 213 ? -5.815 -6.547 9.280 1.00 71.50 213 MET A O 1
ATOM 1663 N N . LEU A 1 214 ? -6.174 -7.283 11.381 1.00 66.38 214 LEU A N 1
ATOM 1664 C CA . LEU A 1 214 ? -7.643 -7.217 11.305 1.00 66.38 214 LEU A CA 1
ATOM 1665 C C . LEU A 1 214 ? -8.151 -5.780 11.513 1.00 66.38 214 LEU A C 1
ATOM 1667 O O . LEU A 1 214 ? -7.506 -4.939 12.148 1.00 66.38 214 LEU A O 1
ATOM 1671 N N . ARG A 1 215 ? -9.364 -5.521 11.023 1.00 63.78 215 ARG A N 1
ATOM 1672 C CA . ARG A 1 215 ? -10.095 -4.268 11.223 1.00 63.78 215 ARG A CA 1
ATOM 1673 C C . ARG A 1 215 ? -10.288 -4.014 12.721 1.00 63.78 215 ARG A C 1
ATOM 1675 O O . ARG A 1 215 ? -10.949 -4.796 13.393 1.00 63.78 215 ARG A O 1
ATOM 1682 N N . THR A 1 216 ? -9.713 -2.930 13.250 1.00 61.84 216 THR A N 1
ATOM 1683 C CA . THR A 1 216 ? -9.739 -2.547 14.685 1.00 61.84 216 THR A CA 1
ATOM 1684 C C . THR A 1 216 ? -8.993 -3.478 15.659 1.00 61.84 216 THR A C 1
ATOM 1686 O O . THR A 1 216 ? -9.259 -3.435 16.858 1.00 61.84 216 THR A O 1
ATOM 1689 N N . ALA A 1 217 ? -8.042 -4.287 15.174 1.00 69.44 217 ALA A N 1
ATOM 1690 C CA . ALA A 1 217 ? -7.384 -5.355 15.935 1.00 69.44 217 ALA A CA 1
ATOM 1691 C C . ALA A 1 217 ? -6.597 -4.879 17.169 1.00 69.44 217 ALA A C 1
ATOM 1693 O O . ALA A 1 217 ? -5.377 -4.762 17.121 1.00 69.44 217 ALA A O 1
ATOM 1694 N N . ILE A 1 218 ? -7.249 -4.650 18.305 1.00 84.69 218 ILE A N 1
ATOM 1695 C CA . ILE A 1 218 ? -6.566 -4.607 19.604 1.00 84.69 218 ILE A CA 1
ATOM 1696 C C . ILE A 1 218 ? -6.074 -6.023 19.893 1.00 84.69 218 ILE A C 1
ATOM 1698 O O . ILE A 1 218 ? -6.823 -6.983 19.704 1.00 84.69 218 ILE A O 1
ATOM 1702 N N . CYS A 1 219 ? -4.836 -6.179 20.356 1.00 87.56 219 CYS A N 1
ATOM 1703 C CA . CYS A 1 219 ? -4.336 -7.498 20.726 1.00 87.56 219 CYS A CA 1
ATOM 1704 C C . CYS A 1 219 ? -5.228 -8.144 21.797 1.00 87.56 219 CYS A C 1
ATOM 1706 O O . CYS A 1 219 ? -5.642 -7.473 22.746 1.00 87.56 219 CYS A O 1
ATOM 1708 N N . TRP A 1 220 ? -5.466 -9.456 21.677 1.00 88.62 220 TRP A N 1
ATOM 1709 C CA . TRP A 1 220 ? -6.259 -10.245 22.630 1.00 88.62 220 TRP A CA 1
ATOM 1710 C C . TRP A 1 220 ? -5.886 -9.946 24.088 1.00 88.62 220 TRP A C 1
ATOM 1712 O O . TRP A 1 220 ? -6.736 -9.597 24.906 1.00 88.62 220 TRP A O 1
ATOM 1722 N N . ASN A 1 221 ? -4.584 -9.971 24.387 1.00 89.94 221 ASN A N 1
ATOM 1723 C CA . ASN A 1 221 ? -4.056 -9.704 25.723 1.00 89.94 221 ASN A CA 1
ATOM 1724 C C . ASN A 1 221 ? -4.377 -8.286 26.219 1.00 89.94 221 ASN A C 1
ATOM 1726 O O . ASN A 1 221 ? -4.733 -8.112 27.383 1.00 89.94 221 ASN A O 1
ATOM 1730 N N . SER A 1 222 ? -4.280 -7.272 25.357 1.00 90.19 222 SER A N 1
ATOM 1731 C CA . SER A 1 222 ? -4.624 -5.892 25.717 1.00 90.19 222 SER A CA 1
ATOM 1732 C C . SER A 1 222 ? -6.140 -5.742 25.934 1.00 90.19 222 SER A C 1
ATOM 1734 O O . SER A 1 222 ? -6.551 -5.044 26.861 1.00 90.19 222 SER A O 1
ATOM 1736 N N . CYS A 1 223 ? -6.972 -6.452 25.159 1.00 88.44 223 CYS A N 1
ATOM 1737 C CA . CYS A 1 223 ? -8.425 -6.503 25.357 1.00 88.44 223 CYS A CA 1
ATOM 1738 C C . CYS A 1 223 ? -8.802 -7.139 26.706 1.00 88.44 223 CYS A C 1
ATOM 1740 O O . CYS A 1 223 ? -9.524 -6.529 27.497 1.00 88.44 223 CYS A O 1
ATOM 1742 N N . ILE A 1 224 ? -8.259 -8.321 27.019 1.00 90.19 224 ILE A N 1
ATOM 1743 C CA . ILE A 1 224 ? -8.525 -9.013 28.289 1.00 90.19 224 ILE A CA 1
ATOM 1744 C C . ILE A 1 224 ? -8.072 -8.166 29.481 1.00 90.19 224 ILE A C 1
ATOM 1746 O O . ILE A 1 224 ? -8.815 -8.031 30.454 1.00 90.19 224 ILE A O 1
ATOM 1750 N N . LYS A 1 225 ? -6.896 -7.531 29.403 1.00 89.81 225 LYS A N 1
ATOM 1751 C CA . LYS A 1 225 ? -6.427 -6.612 30.451 1.00 89.81 225 LYS A CA 1
ATOM 1752 C C . LYS A 1 225 ? -7.407 -5.460 30.677 1.00 89.81 225 LYS A C 1
ATOM 1754 O O . LYS A 1 225 ? -7.782 -5.225 31.821 1.00 89.81 225 LYS A O 1
ATOM 1759 N N . LEU A 1 226 ? -7.863 -4.792 29.615 1.00 87.62 226 LEU A N 1
ATOM 1760 C CA . LEU A 1 226 ? -8.852 -3.713 29.722 1.00 87.62 226 LEU A CA 1
ATOM 1761 C C . LEU A 1 226 ? -10.155 -4.172 30.388 1.00 87.62 226 LEU A C 1
ATOM 1763 O O . LEU A 1 226 ? -10.650 -3.508 31.300 1.00 87.62 226 LEU A O 1
ATOM 1767 N N . LEU A 1 227 ? -10.708 -5.307 29.954 1.00 86.25 227 LEU A N 1
ATOM 1768 C CA . LEU A 1 227 ? -11.963 -5.824 30.500 1.00 86.25 227 LEU A CA 1
ATOM 1769 C C . LEU A 1 227 ? -11.804 -6.272 31.959 1.00 86.25 227 LEU A C 1
ATOM 1771 O O . LEU A 1 227 ? -12.630 -5.927 32.799 1.00 86.25 227 LEU A O 1
ATOM 1775 N N . SER A 1 228 ? -10.719 -6.973 32.287 1.00 87.75 228 SER A N 1
ATOM 1776 C CA . SER A 1 228 ? -10.429 -7.422 33.656 1.00 87.75 228 SER A CA 1
ATOM 1777 C C . SER A 1 228 ? -10.220 -6.273 34.642 1.00 87.75 228 SER A C 1
ATOM 1779 O O . SER A 1 228 ? -10.686 -6.353 35.775 1.00 87.75 228 SER A O 1
ATOM 1781 N N . GLY A 1 229 ? -9.576 -5.188 34.206 1.00 85.94 229 GLY A N 1
ATOM 1782 C CA . GLY A 1 229 ? -9.347 -4.014 35.041 1.00 85.94 229 GLY A CA 1
ATOM 1783 C C . GLY A 1 229 ? -10.590 -3.149 35.223 1.00 85.94 229 GLY A C 1
ATOM 1784 O O . GLY A 1 229 ? -10.790 -2.593 36.301 1.00 85.94 229 GLY A O 1
ATOM 1785 N N . CYS A 1 230 ? -11.419 -3.016 34.180 1.00 84.00 230 CYS A N 1
ATOM 1786 C CA . CYS A 1 230 ? -12.441 -1.970 34.127 1.00 84.00 230 CYS A CA 1
ATOM 1787 C C . CYS A 1 230 ? -13.890 -2.469 34.071 1.00 84.00 230 CYS A C 1
ATOM 1789 O O . CYS A 1 230 ? -14.797 -1.643 34.124 1.00 84.00 230 CYS A O 1
ATOM 1791 N N . MET A 1 231 ? -14.172 -3.772 33.988 1.00 81.94 231 MET A N 1
ATOM 1792 C CA . MET A 1 231 ? -15.549 -4.264 34.131 1.00 81.94 231 MET A CA 1
ATOM 1793 C C . MET A 1 231 ? -16.051 -4.085 35.569 1.00 81.94 231 MET A C 1
ATOM 1795 O O . MET A 1 231 ? -15.409 -4.509 36.524 1.00 81.94 231 MET A O 1
ATOM 1799 N N . THR A 1 232 ? -17.240 -3.493 35.719 1.00 77.38 232 THR A N 1
ATOM 1800 C CA . THR A 1 232 ? -17.886 -3.281 37.033 1.00 77.38 232 THR A CA 1
ATOM 1801 C C . THR A 1 232 ? -18.219 -4.593 37.742 1.00 77.38 232 THR A C 1
ATOM 1803 O O . THR A 1 232 ? -18.086 -4.699 38.958 1.00 77.38 232 THR A O 1
ATOM 1806 N N . GLN A 1 233 ? -18.627 -5.597 36.967 1.00 81.69 233 GLN A N 1
ATOM 1807 C CA . GLN A 1 233 ? -18.834 -6.977 37.388 1.00 81.69 233 GLN A CA 1
ATOM 1808 C C . GLN A 1 233 ? -18.108 -7.863 36.386 1.00 81.69 233 GLN A C 1
ATOM 1810 O O . GLN A 1 233 ? -18.633 -8.176 35.317 1.00 81.69 233 GLN A O 1
ATOM 1815 N N . TYR A 1 234 ? -16.855 -8.188 36.691 1.00 83.31 234 TYR A N 1
ATOM 1816 C CA . TYR A 1 234 ? -16.031 -8.962 35.779 1.00 83.31 234 TYR A CA 1
ATOM 1817 C C . TYR A 1 234 ? -16.596 -10.373 35.593 1.00 83.31 234 TYR A C 1
ATOM 1819 O O . TYR A 1 234 ? -16.808 -11.111 36.555 1.00 83.31 234 TYR A O 1
ATOM 1827 N N . ASN A 1 235 ? -16.807 -10.752 34.335 1.00 85.88 235 ASN A N 1
ATOM 1828 C CA . ASN A 1 235 ? -17.170 -12.103 33.938 1.00 85.88 235 ASN A CA 1
ATOM 1829 C C . ASN A 1 235 ? -16.156 -12.578 32.897 1.00 85.88 235 ASN A C 1
ATOM 1831 O O . ASN A 1 235 ? -16.162 -12.108 31.759 1.00 85.88 235 ASN A O 1
ATOM 1835 N N . ALA A 1 236 ? -15.304 -13.525 33.293 1.00 87.38 236 ALA A N 1
ATOM 1836 C CA . ALA A 1 236 ? -14.234 -14.039 32.446 1.00 87.38 236 ALA A CA 1
ATOM 1837 C C . ALA A 1 236 ? -14.759 -14.665 31.143 1.00 87.38 236 ALA A C 1
ATOM 1839 O O . ALA A 1 236 ? -14.197 -14.417 30.082 1.00 87.38 236 ALA A O 1
ATOM 1840 N N . THR A 1 237 ? -15.859 -15.425 31.197 1.00 88.31 237 THR A N 1
ATOM 1841 C CA . THR A 1 237 ? -16.426 -16.083 30.003 1.00 88.31 237 THR A CA 1
ATOM 1842 C C . THR A 1 237 ? -16.933 -15.071 28.980 1.00 88.31 237 THR A C 1
ATOM 1844 O O . THR A 1 237 ? -16.640 -15.187 27.793 1.00 88.31 237 THR A O 1
ATOM 1847 N N . LEU A 1 238 ? -17.615 -14.027 29.455 1.00 84.06 238 LEU A N 1
ATOM 1848 C CA . LEU A 1 238 ? -18.088 -12.933 28.617 1.00 84.06 238 LEU A CA 1
ATOM 1849 C C . LEU A 1 238 ? -16.915 -12.122 28.050 1.00 84.06 238 LEU A C 1
ATOM 1851 O O . LEU A 1 238 ? 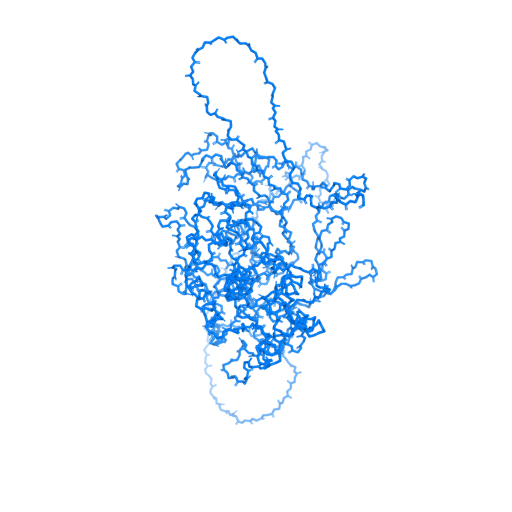-16.909 -11.810 26.867 1.00 84.06 238 LEU A O 1
ATOM 1855 N N . ALA A 1 239 ? -15.896 -11.813 28.858 1.00 85.31 239 ALA A N 1
ATOM 1856 C CA . ALA A 1 239 ? -14.719 -11.082 28.389 1.00 85.31 239 ALA A CA 1
ATOM 1857 C C . ALA A 1 239 ? -13.985 -11.827 27.260 1.00 85.31 239 ALA A C 1
ATOM 1859 O O . ALA A 1 239 ? -13.639 -11.218 26.248 1.00 85.31 239 ALA A O 1
ATOM 1860 N N . VAL A 1 240 ? -13.822 -13.146 27.399 1.00 88.81 240 VAL A N 1
ATOM 1861 C CA . VAL A 1 240 ? -13.255 -14.025 26.364 1.00 88.81 240 VAL A CA 1
ATOM 1862 C C . VAL A 1 240 ? -14.126 -14.020 25.100 1.00 88.81 240 VAL A C 1
ATOM 1864 O O . VAL A 1 240 ? -13.604 -13.859 24.001 1.00 88.81 240 VAL A O 1
ATOM 1867 N N . GLU A 1 241 ? -15.454 -14.132 25.215 1.00 85.69 241 GLU A N 1
ATOM 1868 C CA . GLU A 1 241 ? -16.352 -14.048 24.049 1.00 85.69 241 GLU A CA 1
ATOM 1869 C C . GLU A 1 241 ? -16.181 -12.714 23.297 1.00 85.69 241 GLU A C 1
ATOM 1871 O O . GLU A 1 241 ? -16.041 -12.696 22.074 1.00 85.69 241 GLU A O 1
ATOM 1876 N N . LEU A 1 242 ? -16.162 -11.594 24.025 1.00 82.31 242 LEU A N 1
ATOM 1877 C CA . LEU A 1 242 ? -16.092 -10.251 23.444 1.00 82.31 242 LEU A CA 1
ATOM 1878 C C . LEU A 1 242 ? -14.744 -9.984 22.782 1.00 82.31 242 LEU A C 1
ATOM 1880 O O . LEU A 1 242 ? -14.704 -9.494 21.655 1.00 82.31 242 LEU A O 1
ATOM 1884 N N . CYS A 1 243 ? -13.643 -10.337 23.447 1.00 86.06 243 CYS A N 1
ATOM 1885 C CA . CYS A 1 243 ? -12.324 -10.178 22.852 1.00 86.06 243 CYS A CA 1
ATOM 1886 C C . CYS A 1 243 ? -12.166 -11.063 21.604 1.00 86.06 243 CYS A C 1
ATOM 1888 O O . CYS A 1 243 ? -11.462 -10.661 20.683 1.00 86.06 243 CYS A O 1
ATOM 1890 N N . ASN A 1 244 ? -12.883 -12.195 21.505 1.00 85.12 244 ASN A N 1
ATOM 1891 C CA . ASN A 1 244 ? -12.709 -13.148 20.391 1.00 85.12 244 ASN A CA 1
ATOM 1892 C C . ASN A 1 244 ? -13.412 -12.639 19.139 1.00 85.12 244 ASN A C 1
ATOM 1894 O O . ASN A 1 244 ? -13.018 -12.976 18.027 1.00 85.12 244 ASN A O 1
ATOM 1898 N N . ARG A 1 245 ? -14.430 -11.791 19.325 1.00 78.62 245 ARG A N 1
ATOM 1899 C CA . ARG A 1 245 ? -15.071 -11.046 18.241 1.00 78.62 245 ARG A CA 1
ATOM 1900 C C . ARG A 1 245 ? -14.174 -9.945 17.680 1.00 78.62 245 ARG A C 1
ATOM 1902 O O . ARG A 1 245 ? -14.309 -9.628 16.506 1.00 78.62 245 ARG A O 1
ATOM 1909 N N . LEU A 1 246 ? -13.298 -9.358 18.502 1.00 77.81 246 LEU A N 1
ATOM 1910 C CA . LEU A 1 246 ? -12.364 -8.314 18.065 1.00 77.81 246 LEU A CA 1
ATOM 1911 C C . LEU A 1 246 ? -11.121 -8.920 17.404 1.00 77.81 246 LEU A C 1
ATOM 1913 O O . LEU A 1 246 ? -10.861 -8.682 16.230 1.00 77.81 246 LEU A O 1
ATOM 1917 N N . THR A 1 247 ? -10.375 -9.724 18.160 1.00 82.38 247 THR A N 1
ATOM 1918 C CA . THR A 1 247 ? -9.163 -10.404 17.697 1.00 82.38 247 THR A CA 1
ATOM 1919 C C . THR A 1 247 ? -9.116 -11.777 18.360 1.00 82.38 247 THR A C 1
ATOM 1921 O O . THR A 1 247 ? -8.893 -11.830 19.567 1.00 82.38 247 THR A O 1
ATOM 1924 N N . PRO A 1 248 ? -9.311 -12.884 17.623 1.00 83.75 248 PRO A N 1
ATOM 1925 C CA . PRO A 1 248 ? -9.269 -14.224 18.204 1.00 83.75 248 PRO A CA 1
ATOM 1926 C C . PRO A 1 248 ? -7.943 -14.513 18.914 1.00 83.75 248 PRO A C 1
ATOM 1928 O O . PRO A 1 248 ? -6.888 -14.103 18.437 1.00 83.75 248 PRO A O 1
ATOM 1931 N N . GLU A 1 249 ? -7.965 -15.279 20.006 1.00 84.19 249 GLU A N 1
ATOM 1932 C CA . GLU A 1 249 ? -6.734 -15.690 20.707 1.00 84.19 249 GLU A CA 1
ATOM 1933 C C . GLU A 1 249 ? -5.773 -16.477 19.798 1.00 84.19 249 GLU A C 1
ATOM 1935 O O . GLU A 1 249 ? -4.556 -16.329 19.881 1.00 84.19 249 GLU A O 1
ATOM 1940 N N . SER A 1 250 ? -6.318 -17.271 18.872 1.00 82.88 250 SER A N 1
ATOM 1941 C CA . SER A 1 250 ? -5.549 -18.032 17.883 1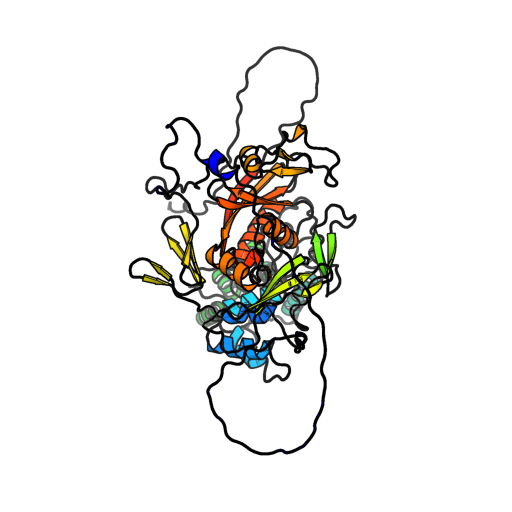.00 82.88 250 SER A CA 1
ATOM 1942 C C . SER A 1 250 ? -5.012 -17.182 16.726 1.00 82.88 250 SER A C 1
ATOM 1944 O O . SER A 1 250 ? -4.411 -17.728 15.801 1.00 82.88 250 SER A O 1
ATOM 1946 N N . PHE A 1 251 ? -5.281 -15.874 16.706 1.00 80.81 251 PHE A N 1
ATOM 1947 C CA . PHE A 1 251 ? -4.851 -15.005 15.622 1.00 80.81 251 PHE A CA 1
ATOM 1948 C C . PHE A 1 251 ? -3.343 -14.757 15.698 1.00 80.81 251 PHE A C 1
ATOM 1950 O O . PHE A 1 251 ? -2.837 -14.151 16.638 1.00 80.81 251 PHE A O 1
ATOM 1957 N N . THR A 1 252 ? -2.624 -15.204 14.673 1.00 76.88 252 THR A N 1
ATOM 1958 C CA . THR A 1 252 ? -1.163 -15.068 14.570 1.00 76.88 252 THR A CA 1
ATOM 1959 C C . THR A 1 252 ? -0.726 -13.835 13.775 1.00 76.88 252 THR A C 1
ATOM 1961 O O . THR A 1 252 ? 0.462 -13.672 13.503 1.00 76.88 252 THR A O 1
ATOM 1964 N N . GLY A 1 253 ? -1.672 -12.999 13.337 1.00 74.44 253 GLY A N 1
ATOM 1965 C CA . GLY A 1 253 ? -1.382 -11.773 12.598 1.00 74.44 253 GLY A CA 1
ATOM 1966 C C . GLY A 1 253 ? -1.034 -10.592 13.506 1.00 74.44 253 GLY A C 1
ATOM 1967 O O . GLY A 1 253 ? -0.932 -10.712 14.728 1.00 74.44 253 GLY A O 1
ATOM 1968 N N . ALA A 1 254 ? -0.847 -9.421 12.900 1.00 79.25 254 ALA A N 1
ATOM 1969 C CA . ALA A 1 254 ? -0.485 -8.216 13.632 1.00 79.25 254 ALA A CA 1
ATOM 1970 C C . ALA A 1 254 ? -1.699 -7.586 14.334 1.00 79.25 254 ALA A C 1
ATOM 1972 O O . ALA A 1 254 ? -2.809 -7.560 13.805 1.00 79.25 254 ALA A O 1
ATOM 1973 N N . CYS A 1 255 ? -1.469 -7.026 15.519 1.00 84.50 255 CYS A N 1
ATOM 1974 C CA . CYS A 1 255 ? -2.477 -6.335 16.316 1.00 84.50 255 CYS A CA 1
ATOM 1975 C C . CYS A 1 255 ? -1.871 -5.118 17.037 1.00 84.50 255 CYS A C 1
ATOM 1977 O O . CYS A 1 255 ? -0.651 -4.938 17.088 1.00 84.50 255 CYS A O 1
ATOM 1979 N N . ILE A 1 256 ? -2.740 -4.271 17.583 1.00 85.94 256 ILE A N 1
ATOM 1980 C CA . ILE A 1 256 ? -2.424 -3.055 18.329 1.00 85.94 256 ILE A CA 1
ATOM 1981 C C . ILE A 1 256 ? -2.233 -3.427 19.799 1.00 85.94 256 ILE A C 1
ATOM 1983 O O . ILE A 1 256 ? -3.195 -3.731 20.511 1.00 85.94 256 ILE A O 1
ATOM 1987 N N . SER A 1 257 ? -0.983 -3.364 20.250 1.00 88.00 257 SER A N 1
ATOM 1988 C CA . SER A 1 257 ? -0.615 -3.345 21.666 1.00 88.00 257 SER A CA 1
ATOM 1989 C C . SER A 1 257 ? -0.831 -1.926 22.189 1.00 88.00 257 SER A C 1
ATOM 1991 O O . SER A 1 257 ? -0.204 -0.981 21.713 1.00 88.00 257 SER A O 1
ATOM 1993 N N . LEU A 1 258 ? -1.754 -1.740 23.134 1.00 86.88 258 LEU A N 1
ATOM 1994 C CA . LEU A 1 258 ? -2.059 -0.402 23.661 1.00 86.88 258 LEU A CA 1
ATOM 1995 C C . LEU A 1 258 ? -0.904 0.161 24.482 1.00 86.88 258 LEU A C 1
ATOM 1997 O O . LEU A 1 258 ? -0.712 1.374 24.526 1.00 86.88 258 LEU A O 1
ATOM 2001 N N . GLU A 1 259 ? -0.133 -0.723 25.106 1.00 86.44 259 GLU A N 1
ATOM 2002 C CA . GLU A 1 259 ? 1.062 -0.406 25.872 1.00 86.44 259 GLU A CA 1
ATOM 2003 C C . GLU A 1 259 ? 2.074 0.408 25.049 1.00 86.44 259 GLU A C 1
ATOM 2005 O O . GLU A 1 259 ? 2.693 1.331 25.582 1.00 86.44 259 GLU A O 1
ATOM 2010 N N . ASP A 1 260 ? 2.147 0.157 23.739 1.00 86.06 260 ASP A N 1
ATOM 2011 C CA . ASP A 1 260 ? 3.043 0.859 22.818 1.00 86.06 260 ASP A CA 1
ATOM 2012 C C . ASP A 1 260 ? 2.667 2.342 22.673 1.00 86.06 260 ASP A C 1
ATOM 2014 O O . ASP A 1 260 ? 3.530 3.153 22.349 1.00 86.06 260 ASP A O 1
ATOM 2018 N N . TYR A 1 261 ? 1.409 2.718 22.937 1.00 89.12 261 TYR A N 1
ATOM 2019 C CA . TYR A 1 261 ? 0.849 4.053 22.675 1.00 89.12 261 TYR A CA 1
ATOM 2020 C C . TYR A 1 261 ? 0.462 4.833 23.936 1.00 89.12 261 TYR A C 1
ATOM 2022 O O . TYR A 1 261 ? -0.110 5.922 23.845 1.00 89.12 261 TYR A O 1
ATOM 2030 N N . VAL A 1 262 ? 0.781 4.318 25.124 1.00 90.88 262 VAL A N 1
ATOM 2031 C CA . VAL A 1 262 ? 0.535 5.041 26.380 1.00 90.88 262 VAL A CA 1
ATOM 2032 C C . VAL A 1 262 ? 1.546 6.175 26.566 1.00 90.88 262 VAL A C 1
ATOM 2034 O O . VAL A 1 262 ? 1.163 7.286 26.938 1.00 90.88 262 VAL A O 1
ATOM 2037 N N . ALA A 1 263 ? 2.823 5.922 26.274 1.00 86.19 263 ALA A N 1
ATOM 2038 C CA . ALA A 1 263 ? 3.905 6.882 26.478 1.00 86.19 263 ALA A CA 1
ATOM 2039 C C . ALA A 1 263 ? 4.315 7.596 25.173 1.00 86.19 263 ALA A C 1
ATOM 2041 O O . ALA A 1 263 ? 4.333 6.973 24.105 1.00 86.19 263 ALA A O 1
ATOM 2042 N N . PRO A 1 264 ? 4.673 8.894 25.238 1.00 82.62 264 PRO A N 1
ATOM 2043 C CA . PRO A 1 264 ? 5.192 9.619 24.090 1.00 82.62 264 PRO A CA 1
ATOM 2044 C C . PRO A 1 264 ? 6.606 9.178 23.717 1.00 82.62 264 PRO A C 1
ATOM 2046 O O . PRO A 1 264 ? 7.433 8.898 24.583 1.00 82.62 264 PRO A O 1
ATOM 2049 N N . GLN A 1 265 ? 6.884 9.168 22.413 1.00 79.81 265 GLN A N 1
ATOM 2050 C CA . GLN A 1 265 ? 8.232 8.965 21.889 1.00 79.81 265 GLN A CA 1
ATOM 2051 C C . GLN A 1 265 ? 9.035 10.273 21.940 1.00 79.81 265 GLN A C 1
ATOM 2053 O O . GLN A 1 265 ? 8.453 11.359 21.786 1.00 79.81 265 GLN A O 1
ATOM 2058 N N . PRO A 1 266 ? 10.367 10.201 22.134 1.00 77.81 266 PRO A N 1
ATOM 2059 C CA . PRO A 1 266 ? 11.227 11.374 22.061 1.00 77.81 266 PRO A CA 1
ATOM 2060 C C . PRO A 1 266 ? 11.064 12.079 20.710 1.00 77.81 266 PRO A C 1
ATOM 2062 O O . PRO A 1 266 ? 10.801 11.452 19.683 1.00 77.81 266 PRO A O 1
ATOM 2065 N N . LYS A 1 267 ? 11.201 13.409 20.711 1.00 68.06 267 LYS A N 1
ATOM 2066 C CA . LYS A 1 267 ? 11.119 14.197 19.477 1.00 68.06 267 LYS A CA 1
ATOM 2067 C C . LYS A 1 267 ? 12.246 13.782 18.537 1.00 68.06 267 LYS A C 1
ATOM 2069 O O . LYS A 1 267 ? 13.417 13.955 18.860 1.00 68.06 267 LYS A O 1
ATOM 2074 N N . THR A 1 268 ? 11.876 13.257 17.378 1.00 65.25 268 THR A N 1
ATOM 2075 C CA . THR A 1 268 ? 12.793 13.011 16.266 1.00 65.25 268 THR A CA 1
ATOM 2076 C C . THR A 1 268 ? 12.910 14.266 15.400 1.00 65.25 268 THR A C 1
ATOM 2078 O O . THR A 1 268 ? 12.121 15.204 15.537 1.00 65.25 268 THR A O 1
ATOM 2081 N N . VAL A 1 269 ? 13.897 14.293 14.500 1.00 62.72 269 VAL A N 1
ATOM 2082 C CA . VAL A 1 269 ? 14.074 15.365 13.505 1.00 62.72 269 VAL A CA 1
ATOM 2083 C C . VAL A 1 269 ? 12.755 15.631 12.769 1.00 62.72 269 VAL A C 1
ATOM 2085 O O . VAL A 1 269 ? 12.026 14.692 12.447 1.00 62.72 269 VAL A O 1
ATOM 2088 N N . ALA A 1 270 ? 12.445 16.906 12.516 1.00 62.12 270 ALA A N 1
ATOM 2089 C CA . ALA A 1 270 ? 11.246 17.300 11.785 1.00 62.12 270 ALA A CA 1
ATOM 2090 C C . ALA A 1 270 ? 11.277 16.722 10.363 1.00 62.12 270 ALA A C 1
ATOM 2092 O O . ALA A 1 270 ? 12.221 16.941 9.605 1.00 62.12 270 ALA A O 1
ATOM 2093 N N . VAL A 1 271 ? 10.234 15.976 10.016 1.00 69.31 271 VAL A N 1
ATOM 2094 C CA . VAL A 1 271 ? 10.076 15.326 8.717 1.00 69.31 271 VAL A CA 1
ATOM 2095 C C . VAL A 1 271 ? 8.907 15.974 7.991 1.00 69.31 271 VAL A C 1
ATOM 2097 O O . VAL A 1 271 ? 7.808 16.071 8.536 1.00 69.31 271 VAL A O 1
ATOM 2100 N N . VAL A 1 272 ? 9.148 16.416 6.757 1.00 76.50 272 VAL A N 1
ATOM 2101 C CA . VAL A 1 272 ? 8.136 17.063 5.920 1.00 76.50 272 VAL A CA 1
ATOM 2102 C C . VAL A 1 272 ? 7.482 16.014 5.021 1.00 76.50 272 VAL A C 1
ATOM 2104 O O . VAL A 1 272 ? 8.141 15.392 4.187 1.00 76.50 272 VAL A O 1
ATOM 2107 N N . ALA A 1 273 ? 6.177 15.815 5.216 1.00 82.81 273 ALA A N 1
ATOM 2108 C CA . ALA A 1 273 ? 5.328 14.935 4.415 1.00 82.81 273 ALA A CA 1
ATOM 2109 C C . ALA A 1 273 ? 4.244 15.770 3.711 1.00 82.81 273 ALA A C 1
ATOM 2111 O O . ALA A 1 273 ? 3.113 15.851 4.200 1.00 82.81 273 ALA A O 1
ATOM 2112 N N . PRO A 1 274 ? 4.578 16.462 2.610 1.00 85.06 274 PRO A N 1
ATOM 2113 C CA . PRO A 1 274 ? 3.730 17.521 2.072 1.00 85.06 274 PRO A CA 1
ATOM 2114 C C . PRO A 1 274 ? 2.409 17.000 1.486 1.00 85.06 274 PRO A C 1
ATOM 2116 O O . PRO A 1 274 ? 1.400 17.696 1.533 1.00 85.06 274 PRO A O 1
ATOM 2119 N N . CYS A 1 275 ? 2.387 15.753 1.010 1.00 85.12 275 CYS A N 1
ATOM 2120 C CA . CYS A 1 275 ? 1.192 15.125 0.447 1.00 85.12 275 CYS A CA 1
ATOM 2121 C C . CYS A 1 275 ? 0.300 14.408 1.469 1.00 85.12 275 CYS A C 1
ATOM 2123 O O . CYS A 1 275 ? -0.696 13.802 1.081 1.00 85.12 275 CYS A O 1
ATOM 2125 N N . ARG A 1 276 ? 0.610 14.483 2.773 1.00 78.75 276 ARG A N 1
ATOM 2126 C CA . ARG A 1 276 ? -0.123 13.736 3.811 1.00 78.75 276 ARG A CA 1
ATOM 2127 C C . ARG A 1 276 ? -1.609 14.102 3.898 1.00 78.75 276 ARG A C 1
ATOM 2129 O O . ARG A 1 276 ? -2.421 13.226 4.161 1.00 78.75 276 ARG A O 1
ATOM 2136 N N . TYR A 1 277 ? -1.963 15.367 3.675 1.00 73.38 277 TYR A N 1
ATOM 2137 C CA . TYR A 1 277 ? -3.338 15.865 3.837 1.00 73.38 277 TYR A CA 1
ATOM 2138 C C . TYR A 1 277 ? -4.083 16.076 2.521 1.00 73.38 277 TYR A C 1
ATOM 2140 O O . TYR A 1 277 ? -5.060 16.812 2.510 1.00 73.38 277 TYR A O 1
ATOM 2148 N N . ASN A 1 278 ? -3.599 15.472 1.428 1.00 67.25 278 ASN A N 1
ATOM 2149 C CA . ASN A 1 278 ? -4.063 15.710 0.061 1.00 67.25 278 ASN A CA 1
ATOM 2150 C C . ASN A 1 278 ? -4.482 17.173 -0.176 1.00 67.25 278 ASN A C 1
ATOM 2152 O O . ASN A 1 278 ? -5.657 17.515 -0.258 1.00 67.25 278 ASN A O 1
ATOM 2156 N N . THR A 1 279 ? -3.487 18.049 -0.266 1.00 78.56 279 THR A N 1
ATOM 2157 C CA . THR A 1 279 ? -3.661 19.489 -0.510 1.00 78.56 279 THR A CA 1
ATOM 2158 C C . THR A 1 279 ? -4.128 19.811 -1.933 1.00 78.56 279 THR A C 1
ATOM 2160 O O . THR A 1 279 ? -4.377 20.973 -2.257 1.00 78.56 279 THR A O 1
ATOM 2163 N N . CYS A 1 280 ? -4.211 18.800 -2.796 1.00 89.44 280 CYS A N 1
ATOM 2164 C CA . CYS A 1 280 ? -4.599 18.932 -4.187 1.00 89.44 280 CYS A CA 1
ATOM 2165 C C . CYS A 1 280 ? -6.119 18.827 -4.362 1.00 89.44 280 CYS A C 1
ATOM 2167 O O . CYS A 1 280 ? -6.859 18.411 -3.470 1.00 89.44 280 CYS A O 1
ATOM 2169 N N . ARG A 1 281 ? -6.601 19.211 -5.548 1.00 89.94 281 ARG A N 1
ATOM 2170 C CA . ARG A 1 281 ? -8.009 19.022 -5.917 1.00 89.94 281 ARG A CA 1
ATOM 2171 C C . ARG A 1 281 ? -8.352 17.531 -5.998 1.00 89.94 281 ARG A C 1
ATOM 2173 O O . ARG A 1 281 ? -7.476 16.692 -6.177 1.00 89.94 281 ARG A O 1
ATOM 2180 N N . THR A 1 282 ? -9.639 17.201 -5.927 1.00 87.50 282 THR A N 1
ATOM 2181 C CA . THR A 1 282 ? -10.134 15.811 -5.939 1.00 87.50 282 THR A CA 1
ATOM 2182 C C . THR A 1 282 ? -9.839 15.045 -7.234 1.00 87.50 282 THR A C 1
ATOM 2184 O O . THR A 1 282 ? -9.942 13.827 -7.248 1.00 87.50 282 THR A O 1
ATOM 2187 N N . ASP A 1 283 ? -9.483 15.737 -8.318 1.00 90.38 283 ASP A N 1
ATOM 2188 C CA . ASP A 1 283 ? -9.071 15.193 -9.618 1.00 90.38 283 ASP A CA 1
ATOM 2189 C C . ASP A 1 283 ? -7.541 15.183 -9.813 1.00 90.38 283 ASP A C 1
ATOM 2191 O O . ASP A 1 283 ? -7.038 14.913 -10.906 1.00 90.38 283 ASP A O 1
ATOM 2195 N N . GLN A 1 284 ? -6.781 15.493 -8.762 1.00 93.75 284 GLN A N 1
ATOM 2196 C CA . GLN A 1 284 ? -5.332 15.616 -8.810 1.00 93.75 284 GLN A CA 1
ATOM 2197 C C . GLN A 1 284 ? -4.650 14.688 -7.804 1.00 93.75 284 GLN A C 1
ATOM 2199 O O . GLN A 1 284 ? -5.070 14.536 -6.661 1.00 93.75 284 GLN A O 1
ATOM 2204 N N . VAL A 1 285 ? -3.540 14.098 -8.235 1.00 92.31 285 VAL A N 1
ATOM 2205 C CA . VAL A 1 285 ? -2.626 13.322 -7.400 1.00 92.31 285 VAL A CA 1
ATOM 2206 C C . VAL A 1 285 ? -1.565 14.266 -6.845 1.00 92.31 285 VAL A C 1
ATOM 2208 O O . VAL A 1 285 ? -0.876 14.949 -7.609 1.00 92.31 285 VAL A O 1
ATOM 2211 N N . CYS A 1 286 ? -1.417 14.292 -5.520 1.00 91.56 286 CYS A N 1
ATOM 2212 C CA . CYS A 1 286 ? -0.299 14.969 -4.874 1.00 91.56 286 CYS A CA 1
ATOM 2213 C C . CYS A 1 286 ? 0.972 14.136 -5.015 1.00 91.56 286 CYS A C 1
ATOM 2215 O O . CYS A 1 286 ? 0.985 12.952 -4.683 1.00 91.56 286 CYS A O 1
ATOM 2217 N N . VAL A 1 287 ? 2.045 14.765 -5.483 1.00 91.50 287 VAL A N 1
ATOM 2218 C CA . VAL A 1 287 ? 3.341 14.121 -5.686 1.00 91.50 287 VAL A CA 1
ATOM 2219 C C . VAL A 1 287 ? 4.409 14.932 -4.985 1.00 91.50 287 VAL A C 1
ATOM 2221 O O . VAL A 1 287 ? 4.473 16.149 -5.150 1.00 91.50 287 VAL A O 1
ATOM 2224 N N . VAL A 1 288 ? 5.272 14.256 -4.233 1.00 89.44 288 VAL A N 1
ATOM 2225 C CA . VAL A 1 288 ? 6.453 14.884 -3.644 1.00 89.44 288 VAL A CA 1
ATOM 2226 C C . VAL A 1 288 ? 7.346 15.453 -4.752 1.00 89.44 288 VAL A C 1
ATOM 2228 O O . VAL A 1 288 ? 7.761 14.750 -5.682 1.00 89.44 288 VAL A O 1
ATOM 2231 N N . ASP A 1 289 ? 7.641 16.746 -4.643 1.00 86.94 289 ASP A N 1
ATOM 2232 C CA . ASP A 1 289 ? 8.414 17.486 -5.632 1.00 86.94 289 ASP A CA 1
ATOM 2233 C C . ASP A 1 289 ? 9.351 18.486 -4.956 1.00 86.94 289 ASP A C 1
ATOM 2235 O O . ASP A 1 289 ? 8.945 19.565 -4.528 1.00 86.94 289 ASP A O 1
ATOM 2239 N N . HIS A 1 290 ? 10.628 18.122 -4.889 1.00 78.06 290 HIS A N 1
ATOM 2240 C CA . HIS A 1 290 ? 11.681 18.914 -4.249 1.00 78.06 290 HIS A CA 1
ATOM 2241 C C . HIS A 1 290 ? 11.976 20.229 -4.979 1.00 78.06 290 HIS A C 1
ATOM 2243 O O . HIS A 1 290 ? 12.539 21.143 -4.388 1.00 78.06 290 HIS A O 1
ATOM 2249 N N . ARG A 1 291 ? 11.590 20.333 -6.258 1.00 79.62 291 ARG A N 1
ATOM 2250 C CA . ARG A 1 291 ? 11.799 21.539 -7.073 1.00 79.62 291 ARG A CA 1
ATOM 2251 C C . ARG A 1 291 ? 10.720 22.587 -6.831 1.00 79.62 291 ARG A C 1
ATOM 2253 O O . ARG A 1 291 ? 10.902 23.755 -7.164 1.00 79.62 291 ARG A O 1
ATOM 2260 N N . SER A 1 292 ? 9.588 22.164 -6.279 1.00 83.44 292 SER A N 1
ATOM 2261 C CA . SER A 1 292 ? 8.486 23.040 -5.910 1.00 83.44 292 SER A CA 1
ATOM 2262 C C . SER A 1 292 ? 8.797 23.738 -4.590 1.00 83.44 292 SER A C 1
ATOM 2264 O O . SER A 1 292 ? 9.239 23.104 -3.632 1.00 83.44 292 SER A O 1
ATOM 2266 N N . SER A 1 293 ? 8.480 25.031 -4.494 1.00 83.25 293 SER A N 1
ATOM 2267 C CA . SER A 1 293 ? 8.610 25.800 -3.247 1.00 83.25 293 SER A CA 1
ATOM 2268 C C . SER A 1 293 ? 7.806 25.201 -2.090 1.00 83.25 293 SER A C 1
ATOM 2270 O O . SER A 1 293 ? 8.154 25.390 -0.930 1.00 83.25 293 SER A O 1
ATOM 2272 N N . ASN A 1 294 ? 6.733 24.473 -2.407 1.00 83.31 294 ASN A N 1
ATOM 2273 C CA . ASN A 1 294 ? 5.861 23.844 -1.421 1.00 83.31 294 ASN A CA 1
ATOM 2274 C C . ASN A 1 294 ? 6.309 22.415 -1.058 1.00 83.31 294 ASN A C 1
ATOM 2276 O O . ASN A 1 294 ? 5.699 21.788 -0.195 1.00 83.31 294 ASN A O 1
ATOM 2280 N N . GLY A 1 295 ? 7.331 21.871 -1.730 1.00 86.69 295 GLY A N 1
ATOM 2281 C CA . GLY A 1 295 ? 7.774 20.480 -1.577 1.00 86.69 295 GLY A CA 1
ATOM 2282 C C . GLY A 1 295 ? 6.856 19.437 -2.232 1.00 86.69 295 GLY A C 1
ATOM 2283 O O . GLY A 1 295 ? 7.106 18.236 -2.110 1.00 86.69 295 GLY A O 1
ATOM 2284 N N . TYR A 1 296 ? 5.793 19.866 -2.919 1.00 90.69 296 TYR A N 1
ATOM 2285 C CA . TYR A 1 296 ? 4.874 19.005 -3.669 1.00 90.69 296 TYR A CA 1
ATOM 2286 C C . TYR A 1 296 ? 4.360 19.668 -4.948 1.00 90.69 296 TYR A C 1
ATOM 2288 O O . TYR A 1 296 ? 4.383 20.895 -5.088 1.00 90.69 296 TYR A O 1
ATOM 2296 N N . SER A 1 297 ? 3.844 18.831 -5.845 1.00 92.62 297 SER A N 1
ATOM 2297 C CA . SER A 1 297 ? 3.182 19.201 -7.093 1.00 92.62 297 SER A CA 1
ATOM 2298 C C . SER A 1 297 ? 1.877 18.420 -7.252 1.00 92.62 297 SER A C 1
ATOM 2300 O O . SER A 1 297 ? 1.816 17.228 -6.953 1.00 92.62 297 SER A O 1
ATOM 2302 N N . CYS A 1 298 ? 0.831 19.087 -7.740 1.00 94.19 298 CYS A N 1
ATOM 2303 C CA . CYS A 1 298 ? -0.461 18.464 -8.026 1.00 94.19 298 CYS A CA 1
ATOM 2304 C C . CYS A 1 298 ? -0.547 18.125 -9.514 1.00 94.19 298 CYS A C 1
ATOM 2306 O O . CYS A 1 298 ? -0.487 19.021 -10.358 1.00 94.19 298 CYS A O 1
ATOM 2308 N N . LEU A 1 299 ? -0.689 16.843 -9.843 1.00 94.44 299 LEU A N 1
ATOM 2309 C CA . LEU A 1 299 ? -0.774 16.378 -11.227 1.00 94.44 299 LEU A CA 1
ATOM 2310 C C . LEU A 1 299 ? -2.166 15.810 -11.523 1.00 94.44 299 LEU A C 1
ATOM 2312 O O . LEU A 1 299 ? -2.723 15.149 -10.654 1.00 94.44 299 LEU A O 1
ATOM 2316 N N . PRO A 1 300 ? -2.730 16.003 -12.728 1.00 95.56 300 PRO A N 1
ATOM 2317 C CA . PRO A 1 300 ? -4.024 15.420 -13.086 1.00 95.56 300 PRO A CA 1
ATOM 2318 C C . PRO A 1 300 ? -4.005 13.890 -12.982 1.00 95.56 300 PRO A C 1
ATOM 2320 O O . PRO A 1 300 ? -3.170 13.241 -13.613 1.00 95.56 300 PRO A O 1
ATOM 2323 N N . GLY A 1 301 ? -4.906 13.320 -12.185 1.00 94.38 301 GLY A N 1
ATOM 2324 C CA . GLY A 1 301 ? -5.067 11.874 -12.031 1.00 94.38 301 GLY A CA 1
ATOM 2325 C C . GLY A 1 301 ? -6.242 11.349 -12.845 1.00 94.38 301 GLY A C 1
ATOM 2326 O O . GLY A 1 301 ? -7.205 12.070 -13.090 1.00 94.38 301 GLY A O 1
ATOM 2327 N N . CYS A 1 302 ? -6.186 10.084 -13.255 1.00 94.69 302 CYS A N 1
ATOM 2328 C CA . CYS A 1 302 ? -7.318 9.466 -13.940 1.00 94.69 302 CYS A CA 1
ATOM 2329 C C . CYS A 1 302 ? -8.359 8.961 -12.953 1.00 94.69 302 CYS A C 1
ATOM 2331 O O . CYS A 1 302 ? -8.035 8.196 -12.048 1.00 94.69 302 CYS A O 1
ATOM 2333 N N . GLN A 1 303 ? -9.620 9.327 -13.161 1.00 92.38 303 GLN A N 1
ATOM 2334 C CA . GLN A 1 303 ? -10.705 8.840 -12.318 1.00 92.38 303 GLN A CA 1
ATOM 2335 C C . GLN A 1 303 ? -10.977 7.354 -12.563 1.00 92.38 303 GLN A C 1
ATOM 2337 O O . GLN A 1 303 ? -11.113 6.895 -13.699 1.00 92.38 303 GLN A O 1
ATOM 2342 N N . PHE A 1 304 ? -11.109 6.609 -11.472 1.00 91.38 304 PHE A N 1
ATOM 2343 C CA . PHE A 1 304 ? -11.468 5.193 -11.456 1.00 91.38 304 PHE A CA 1
ATOM 2344 C C . PHE A 1 304 ? -12.984 4.999 -11.281 1.00 91.38 304 PHE A C 1
ATOM 2346 O O . PHE A 1 304 ? -13.442 4.128 -10.543 1.00 91.38 304 PHE A O 1
ATOM 2353 N N . GLY A 1 305 ? -13.756 5.820 -11.997 1.00 86.62 305 GLY A N 1
ATOM 2354 C CA . GLY A 1 305 ? -15.206 5.951 -11.860 1.00 86.62 305 GLY A CA 1
ATOM 2355 C C . GLY A 1 305 ? -15.615 7.074 -10.905 1.00 86.62 305 GLY A C 1
ATOM 2356 O O . GLY A 1 305 ? -14.794 7.576 -10.138 1.00 86.62 305 GLY A O 1
ATOM 2357 N N . ASP A 1 306 ? -16.888 7.462 -10.962 1.00 83.50 306 ASP A N 1
ATOM 2358 C CA . ASP A 1 306 ? -17.406 8.668 -10.295 1.00 83.50 306 ASP A CA 1
ATOM 2359 C C . ASP A 1 306 ? -17.422 8.575 -8.758 1.00 83.50 306 ASP A C 1
ATOM 2361 O O . ASP A 1 306 ? -17.525 9.591 -8.071 1.00 83.50 306 ASP A O 1
ATOM 2365 N N . ARG A 1 307 ? -17.347 7.356 -8.204 1.00 84.62 307 ARG A N 1
ATOM 2366 C CA . ARG A 1 307 ? -17.403 7.105 -6.753 1.00 84.62 307 ARG A CA 1
ATOM 2367 C C . ARG A 1 307 ? -16.043 6.779 -6.136 1.00 84.62 307 ARG A C 1
ATOM 2369 O O . ARG A 1 307 ? -15.917 6.828 -4.913 1.00 84.62 307 ARG A O 1
ATOM 2376 N N . SER A 1 308 ? -15.037 6.463 -6.953 1.00 88.50 308 SER A N 1
ATOM 2377 C CA . SER A 1 308 ? -13.703 6.121 -6.458 1.00 88.50 308 SER A CA 1
ATOM 2378 C C . SER A 1 308 ? -12.970 7.368 -5.973 1.00 88.50 308 SER A C 1
ATOM 2380 O O . SER A 1 308 ? -12.780 8.325 -6.721 1.00 88.50 308 SER A O 1
ATOM 2382 N N . LYS A 1 309 ? -12.474 7.326 -4.734 1.00 86.44 309 LYS A N 1
ATOM 2383 C CA . LYS A 1 309 ? -11.541 8.337 -4.205 1.00 86.44 309 LYS A CA 1
ATOM 2384 C C . LYS A 1 309 ? -10.116 8.143 -4.717 1.00 86.44 309 LYS A C 1
ATOM 2386 O O . LYS A 1 309 ? -9.311 9.069 -4.673 1.00 86.44 309 LYS A O 1
ATOM 2391 N N . LEU A 1 310 ? -9.796 6.933 -5.171 1.00 90.31 310 LEU A N 1
ATOM 2392 C CA . LEU A 1 310 ? -8.482 6.610 -5.690 1.00 90.31 310 LEU A CA 1
ATOM 2393 C C . LEU A 1 310 ? -8.380 7.025 -7.160 1.00 90.31 310 LEU A C 1
ATOM 2395 O O . LEU A 1 310 ? -9.287 6.765 -7.956 1.00 90.31 310 LEU A O 1
ATOM 2399 N N . LEU A 1 311 ? -7.252 7.645 -7.501 1.00 92.81 311 LEU A N 1
ATOM 2400 C CA . LEU A 1 311 ? -6.928 8.115 -8.841 1.00 92.81 311 LEU A CA 1
ATOM 2401 C C . LEU A 1 311 ? -5.767 7.313 -9.431 1.00 92.81 311 LEU A C 1
ATOM 2403 O O . LEU A 1 311 ? -4.819 6.951 -8.734 1.00 92.81 311 LEU A O 1
ATOM 2407 N N . GLY A 1 312 ? -5.814 7.103 -10.741 1.00 94.19 312 GLY A N 1
ATOM 2408 C CA . GLY A 1 312 ? -4.711 6.549 -11.509 1.00 94.19 312 GLY A CA 1
ATOM 2409 C C . GLY A 1 312 ? -3.583 7.553 -11.694 1.00 94.19 312 GLY A C 1
ATOM 2410 O O . GLY A 1 312 ? -3.822 8.737 -11.945 1.00 94.19 312 GLY A O 1
ATOM 2411 N N . PHE A 1 313 ? -2.345 7.067 -11.609 1.00 95.50 313 PHE A N 1
ATOM 2412 C CA . PHE A 1 313 ? -1.171 7.914 -11.766 1.00 95.50 313 PHE A CA 1
ATOM 2413 C C . PHE A 1 313 ? -1.041 8.459 -13.195 1.00 95.50 313 PHE A C 1
ATOM 2415 O O . PHE A 1 313 ? -1.196 7.704 -14.162 1.00 95.50 313 PHE A O 1
ATOM 2422 N N . PRO A 1 314 ? -0.700 9.747 -13.361 1.00 94.81 314 PRO A N 1
ATOM 2423 C CA . PRO A 1 314 ? -0.513 10.329 -14.681 1.00 94.81 314 PRO A CA 1
ATOM 2424 C C . PRO A 1 314 ? 0.623 9.648 -15.440 1.00 94.81 314 PRO A C 1
ATOM 2426 O O . PRO A 1 314 ? 1.655 9.284 -14.876 1.00 94.81 314 PRO A O 1
ATOM 2429 N N . LYS A 1 315 ? 0.457 9.552 -16.761 1.00 93.44 315 LYS A N 1
ATOM 2430 C CA . LYS A 1 315 ? 1.423 8.953 -17.696 1.00 93.44 315 LYS A CA 1
ATOM 2431 C C . LYS A 1 315 ? 1.768 7.489 -17.380 1.00 93.44 315 LYS A C 1
ATOM 2433 O O . LYS A 1 315 ? 2.865 7.046 -17.717 1.00 93.44 315 LYS A O 1
ATOM 2438 N N . SER A 1 316 ? 0.849 6.745 -16.773 1.00 94.44 316 SER A N 1
ATOM 2439 C CA . SER A 1 316 ? 1.032 5.335 -16.409 1.00 94.44 316 SER A CA 1
ATOM 2440 C C . SER A 1 316 ? -0.023 4.439 -17.058 1.00 94.44 316 SER A C 1
ATOM 2442 O O . SER A 1 316 ? -1.044 4.925 -17.553 1.00 94.44 316 SER A O 1
ATOM 2444 N N . TRP A 1 317 ? 0.227 3.129 -17.078 1.00 94.50 317 TRP A N 1
ATOM 2445 C CA . TRP A 1 317 ? -0.800 2.167 -17.478 1.00 94.50 317 TRP A CA 1
ATOM 2446 C C . TRP A 1 317 ? -1.561 1.717 -16.241 1.00 94.50 317 TRP A C 1
ATOM 2448 O O . TRP A 1 317 ? -0.964 1.352 -15.231 1.00 94.50 317 TRP A O 1
ATOM 2458 N N . VAL A 1 318 ? -2.882 1.726 -16.337 1.00 94.69 318 VAL A N 1
ATOM 2459 C CA . VAL A 1 318 ? -3.784 1.333 -15.262 1.00 94.69 318 VAL A CA 1
ATOM 2460 C C . VAL A 1 318 ? -4.604 0.126 -15.679 1.00 94.69 318 VAL A C 1
ATOM 2462 O O . VAL A 1 318 ? -4.886 -0.075 -16.861 1.00 94.69 318 VAL A O 1
ATOM 2465 N N . GLN A 1 319 ? -4.982 -0.673 -14.696 1.00 92.56 319 GLN A N 1
ATOM 2466 C CA . GLN A 1 319 ? -5.797 -1.859 -14.863 1.00 92.56 319 GLN A CA 1
ATOM 2467 C C . GLN A 1 319 ? -7.081 -1.674 -14.066 1.00 92.56 319 GLN A C 1
ATOM 2469 O O . GLN A 1 319 ? -7.043 -1.476 -12.858 1.00 92.56 319 GLN A O 1
ATOM 2474 N N . LEU A 1 320 ? -8.219 -1.717 -14.747 1.00 91.81 320 LEU A N 1
ATOM 2475 C CA . LEU A 1 320 ? -9.534 -1.514 -14.159 1.00 91.81 320 LEU A CA 1
ATOM 2476 C C . LEU A 1 320 ? -10.300 -2.828 -14.218 1.00 91.81 320 LEU A C 1
ATOM 2478 O O . LEU A 1 320 ? -10.370 -3.413 -15.299 1.00 91.81 320 LEU A O 1
ATOM 2482 N N . PRO A 1 321 ? -10.919 -3.288 -13.121 1.00 89.94 321 PRO A N 1
ATOM 2483 C CA . PRO A 1 321 ? -11.884 -4.371 -13.203 1.00 89.94 321 PRO A CA 1
ATOM 2484 C C . PRO A 1 321 ? -12.943 -4.047 -14.255 1.00 89.94 321 PRO A C 1
ATOM 2486 O O . PRO A 1 321 ? -13.257 -2.884 -14.508 1.00 89.94 321 PRO A O 1
ATOM 2489 N N . THR A 1 322 ? -13.490 -5.066 -14.895 1.00 83.12 322 THR A N 1
ATOM 2490 C CA . THR A 1 322 ? -14.706 -4.925 -15.701 1.00 83.12 322 THR A CA 1
ATOM 2491 C C . THR A 1 322 ? -15.928 -5.082 -14.790 1.00 83.12 322 THR A C 1
ATOM 2493 O O . THR A 1 322 ? -15.820 -5.683 -13.720 1.00 83.12 322 THR A O 1
ATOM 2496 N N . PRO A 1 323 ? -17.120 -4.612 -15.182 1.00 72.75 323 PRO A N 1
ATOM 2497 C CA . PRO A 1 323 ? -18.330 -4.794 -14.377 1.00 72.75 323 PRO A CA 1
ATOM 2498 C C . PRO A 1 323 ? -18.930 -6.217 -14.441 1.00 72.75 323 PRO A C 1
ATOM 2500 O O . PRO A 1 323 ? -19.890 -6.511 -13.737 1.00 72.75 323 PRO A O 1
ATOM 2503 N N . SER A 1 324 ? -18.393 -7.129 -15.263 1.00 73.50 324 SER A N 1
ATOM 2504 C CA . SER A 1 324 ? -19.002 -8.451 -15.500 1.00 73.50 324 SER A CA 1
ATOM 2505 C C . SER A 1 324 ? -18.928 -9.374 -14.285 1.00 73.50 324 SER A C 1
ATOM 2507 O O . SER A 1 324 ? -17.832 -9.769 -13.912 1.00 73.50 324 SER A O 1
ATOM 2509 N N . THR A 1 325 ? -20.046 -9.850 -13.736 1.00 68.06 325 THR A N 1
ATOM 2510 C CA . THR A 1 325 ? -20.079 -10.755 -12.563 1.00 68.06 325 THR A CA 1
ATOM 2511 C C . THR A 1 325 ? -19.491 -12.157 -12.804 1.00 68.06 325 THR A C 1
ATOM 2513 O O . THR A 1 325 ? -19.269 -12.900 -11.849 1.00 68.06 325 THR A O 1
ATOM 2516 N N . SER A 1 326 ? -19.164 -12.527 -14.048 1.00 72.75 326 SER A N 1
ATOM 2517 C CA . SER A 1 326 ? -18.650 -13.855 -14.434 1.00 72.75 326 SER A CA 1
ATOM 2518 C C . SER A 1 326 ? -17.154 -14.085 -14.153 1.00 72.75 326 SER A C 1
ATOM 2520 O O . SER A 1 326 ? -16.550 -14.997 -14.718 1.00 72.75 326 SER A O 1
ATOM 2522 N N . CYS A 1 327 ? -16.532 -13.251 -13.321 1.00 76.81 327 CYS A N 1
ATOM 2523 C CA . CYS A 1 327 ? -15.072 -13.172 -13.189 1.00 76.81 327 CYS A CA 1
ATOM 2524 C C . CYS A 1 327 ? -14.522 -13.766 -11.900 1.00 76.81 327 CYS A C 1
ATOM 2526 O O . CYS A 1 327 ? -13.347 -13.622 -11.615 1.00 76.81 327 CYS A O 1
ATOM 2528 N N . TYR A 1 328 ? -15.342 -14.476 -11.128 1.00 79.50 328 TYR A N 1
ATOM 2529 C CA . TYR A 1 328 ? -14.877 -15.014 -9.850 1.00 79.50 328 TYR A CA 1
ATOM 2530 C C . TYR A 1 328 ? -13.665 -15.951 -9.988 1.00 79.50 328 TYR A C 1
ATOM 2532 O O . TYR A 1 328 ? -12.798 -15.985 -9.127 1.00 79.50 328 TYR A O 1
ATOM 2540 N N . TYR A 1 329 ? -13.588 -16.689 -11.097 1.00 81.19 329 TYR A N 1
ATOM 2541 C CA . TYR A 1 329 ? -12.490 -17.616 -11.383 1.00 81.19 329 TYR A CA 1
ATOM 2542 C C . TYR A 1 329 ? -11.521 -17.106 -12.458 1.00 81.19 329 TYR A C 1
ATOM 2544 O O . TYR A 1 329 ? -10.645 -17.857 -12.886 1.00 81.19 329 TYR A O 1
ATOM 2552 N N . ASN A 1 330 ? -11.689 -15.866 -12.931 1.00 83.56 330 ASN A N 1
ATOM 2553 C CA . ASN A 1 330 ? -10.928 -15.322 -14.052 1.00 83.56 330 ASN A CA 1
ATOM 2554 C C . ASN A 1 330 ? -10.543 -13.864 -13.813 1.00 83.56 330 ASN A C 1
ATOM 2556 O O . ASN A 1 330 ? -11.364 -13.062 -13.382 1.00 83.56 330 ASN A O 1
ATOM 2560 N N . SER A 1 331 ? -9.355 -13.470 -14.255 1.00 79.31 331 SER A N 1
ATOM 2561 C CA . SER A 1 331 ? -9.043 -12.054 -14.372 1.00 79.31 331 SER A CA 1
ATOM 2562 C C . SER A 1 331 ? -9.909 -11.421 -15.457 1.00 79.31 331 SER A C 1
ATOM 2564 O O . SER A 1 331 ? -9.986 -11.896 -16.595 1.00 79.31 331 SER A O 1
ATOM 2566 N N . CYS A 1 332 ? -10.596 -10.350 -15.082 1.00 81.12 332 CYS A N 1
ATOM 2567 C CA . CYS A 1 332 ? -11.472 -9.612 -15.973 1.00 81.12 332 CYS A CA 1
ATOM 2568 C C . CYS A 1 332 ? -11.196 -8.132 -15.834 1.00 81.12 332 CYS A C 1
ATOM 2570 O O . CYS A 1 332 ? -12.002 -7.388 -15.268 1.00 81.12 332 CYS A O 1
ATOM 2572 N N . ASN A 1 333 ? -10.054 -7.725 -16.363 1.00 88.50 333 ASN A N 1
ATOM 2573 C CA . ASN A 1 333 ? -9.619 -6.350 -16.288 1.00 88.50 333 ASN A CA 1
ATOM 2574 C C . ASN A 1 333 ? -9.520 -5.744 -17.684 1.00 88.50 333 ASN A C 1
ATOM 2576 O O . ASN A 1 333 ? -9.215 -6.426 -18.654 1.00 88.50 333 ASN A O 1
ATOM 2580 N N . GLU A 1 334 ? -9.781 -4.452 -17.782 1.00 90.62 334 GLU A N 1
ATOM 2581 C CA . GLU A 1 334 ? -9.433 -3.612 -18.914 1.00 90.62 334 GLU A CA 1
ATOM 2582 C C . GLU A 1 334 ? -8.146 -2.855 -18.570 1.00 90.62 334 GLU A C 1
ATOM 2584 O O . GLU A 1 334 ? -7.969 -2.376 -17.452 1.00 90.62 334 GLU A O 1
ATOM 2589 N N . VAL A 1 335 ? -7.233 -2.747 -19.525 1.00 92.56 335 VAL A N 1
ATOM 2590 C CA . VAL A 1 335 ? -5.964 -2.038 -19.380 1.00 92.56 335 VAL A CA 1
ATOM 2591 C C . VAL A 1 335 ? -6.045 -0.746 -20.174 1.00 92.56 335 VAL A C 1
ATOM 2593 O O . VAL A 1 335 ? -6.206 -0.785 -21.389 1.00 92.56 335 VAL A O 1
ATOM 2596 N N . CYS A 1 336 ? -5.916 0.391 -19.502 1.00 93.75 336 CYS A N 1
ATOM 2597 C CA . CYS A 1 336 ? -5.986 1.723 -20.098 1.00 93.75 336 CYS A CA 1
ATOM 2598 C C . CYS A 1 336 ? -4.694 2.498 -19.837 1.00 93.75 336 CYS A C 1
ATOM 2600 O O . CYS A 1 336 ? -4.011 2.283 -18.839 1.00 93.75 336 CYS A O 1
ATOM 2602 N N . TYR A 1 337 ? -4.378 3.464 -20.693 1.00 94.38 337 TYR A N 1
ATOM 2603 C CA . TYR A 1 337 ? -3.325 4.436 -20.431 1.00 94.38 337 TYR A CA 1
ATOM 2604 C C . TYR A 1 337 ? 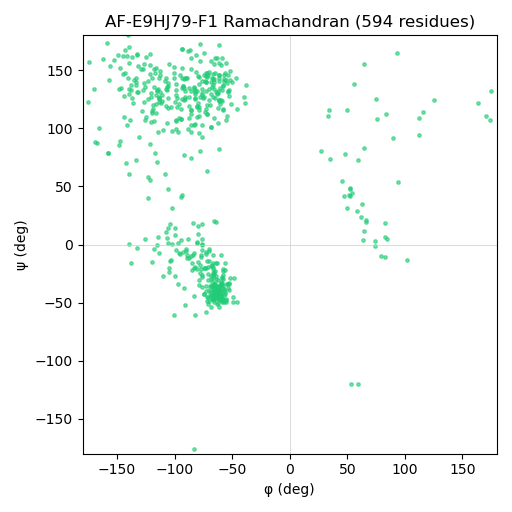-3.913 5.698 -19.799 1.00 94.38 337 TYR A C 1
ATOM 2606 O O . TYR A 1 337 ? -4.803 6.328 -20.373 1.00 94.38 337 TYR A O 1
ATOM 2614 N N . CYS A 1 338 ? -3.389 6.091 -18.639 1.00 95.62 338 CYS A N 1
ATOM 2615 C CA . CYS A 1 338 ? -3.708 7.363 -18.013 1.00 95.62 338 CYS A CA 1
ATOM 2616 C C . CYS A 1 338 ? -2.798 8.458 -18.573 1.00 95.62 338 CYS A C 1
ATOM 2618 O O . CYS A 1 338 ? -1.586 8.449 -18.348 1.00 95.62 338 CYS A O 1
ATOM 2620 N N . ASN A 1 339 ? -3.355 9.405 -19.329 1.00 94.44 339 ASN A N 1
ATOM 2621 C CA . ASN A 1 339 ? -2.555 10.460 -19.945 1.00 94.44 339 ASN A CA 1
ATOM 2622 C C . ASN A 1 339 ? -2.165 11.562 -18.934 1.00 94.44 339 ASN A C 1
ATOM 2624 O O . ASN A 1 339 ? -2.606 11.585 -17.789 1.00 94.44 339 ASN A O 1
ATOM 2628 N N . GLY A 1 340 ? -1.311 12.504 -19.347 1.00 93.19 340 GLY A N 1
ATOM 2629 C CA . GLY A 1 340 ? -0.871 13.605 -18.475 1.00 93.19 340 GLY A CA 1
ATOM 2630 C C . GLY A 1 340 ? -1.944 14.656 -18.151 1.00 93.19 340 GLY A C 1
ATOM 2631 O O . GLY A 1 340 ? -1.652 15.586 -17.407 1.00 93.19 340 GLY A O 1
ATOM 2632 N N . LYS A 1 341 ? -3.145 14.538 -18.729 1.00 94.06 341 LYS A N 1
ATOM 2633 C CA . LYS A 1 341 ? -4.301 15.412 -18.486 1.00 94.06 341 LYS A CA 1
ATOM 2634 C C . LYS A 1 341 ? -5.338 14.773 -17.554 1.00 94.06 341 LYS A C 1
ATOM 2636 O O . LYS A 1 341 ? -6.338 15.417 -17.271 1.00 94.06 341 LYS A O 1
ATOM 2641 N N . GLY A 1 342 ? -5.100 13.549 -17.071 1.00 93.00 342 GLY A N 1
ATOM 2642 C CA . GLY A 1 342 ? -6.038 12.829 -16.206 1.00 93.00 342 GLY A CA 1
ATOM 2643 C C . GLY A 1 342 ? -7.143 12.096 -16.972 1.00 93.00 342 GLY A C 1
ATOM 2644 O O . GLY A 1 342 ? -8.166 11.744 -16.394 1.00 93.00 342 GLY A O 1
ATOM 2645 N N . GLU A 1 343 ? -6.961 11.845 -18.271 1.00 93.81 343 GLU A N 1
ATOM 2646 C CA . GLU A 1 343 ? -7.940 11.123 -19.088 1.00 93.81 343 GLU A CA 1
ATOM 2647 C C . GLU A 1 343 ? -7.462 9.696 -19.381 1.00 93.81 343 GLU A C 1
ATOM 2649 O O . GLU A 1 343 ? -6.292 9.455 -19.710 1.00 93.81 343 GLU A O 1
ATOM 2654 N N . LEU A 1 344 ? -8.398 8.748 -19.307 1.00 93.12 344 LEU A N 1
ATOM 2655 C CA . LEU A 1 344 ? -8.175 7.360 -19.702 1.00 93.12 344 LEU A CA 1
ATOM 2656 C C . LEU A 1 344 ? -8.325 7.219 -21.218 1.00 93.12 344 LEU A C 1
ATOM 2658 O O . LEU A 1 344 ? -9.358 7.561 -21.789 1.00 93.12 344 LEU A O 1
ATOM 2662 N N . GLN A 1 345 ? -7.299 6.679 -21.865 1.00 92.31 345 GLN A N 1
ATOM 2663 C CA . GLN A 1 345 ? -7.254 6.448 -23.308 1.00 92.31 345 GLN A CA 1
ATOM 2664 C C . GLN A 1 345 ? -6.599 5.100 -23.617 1.00 92.31 345 GLN A C 1
ATOM 2666 O O . GLN A 1 345 ? -5.997 4.490 -22.739 1.00 92.31 345 GLN A O 1
ATOM 2671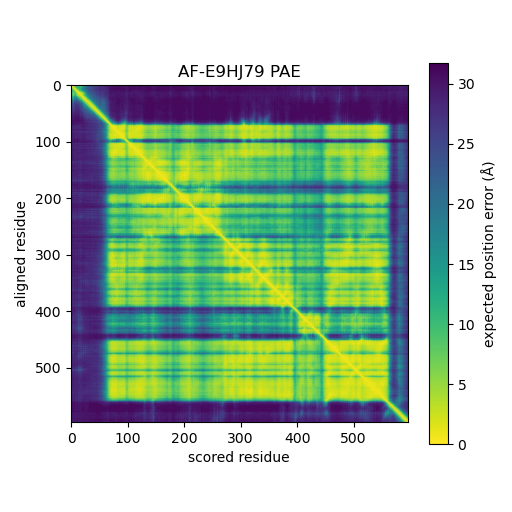 N N . GLN A 1 346 ? -6.664 4.650 -24.875 1.00 90.94 346 GLN A N 1
ATOM 2672 C CA . GLN A 1 346 ? -6.006 3.407 -25.321 1.00 90.94 346 GLN A CA 1
ATOM 2673 C C . GLN A 1 346 ? -6.377 2.211 -24.429 1.00 90.94 346 GLN A C 1
ATOM 2675 O O . GLN A 1 346 ? -5.509 1.502 -23.928 1.00 90.94 346 GLN A O 1
ATOM 2680 N N . CYS A 1 347 ? -7.674 2.049 -24.171 1.00 91.81 347 CYS A N 1
ATOM 2681 C CA . CYS A 1 347 ? -8.174 0.953 -23.363 1.00 91.81 347 CYS A CA 1
ATOM 2682 C C . CYS A 1 347 ? -8.274 -0.334 -24.189 1.00 91.81 347 CYS A C 1
ATOM 2684 O O . CYS A 1 347 ? -8.789 -0.332 -25.310 1.00 91.81 347 CYS A O 1
ATOM 2686 N N . HIS A 1 348 ? -7.765 -1.423 -23.629 1.00 90.56 348 HIS A N 1
ATOM 2687 C CA . HIS A 1 348 ? -7.719 -2.745 -24.235 1.00 90.56 348 HIS A CA 1
ATOM 2688 C C . HIS A 1 348 ? -8.199 -3.774 -23.217 1.00 90.56 348 HIS A C 1
ATOM 2690 O O . HIS A 1 348 ? -7.792 -3.727 -22.062 1.00 90.56 348 HIS A O 1
ATOM 2696 N N . THR A 1 349 ? -9.017 -4.735 -23.634 1.00 87.88 349 THR A N 1
ATOM 2697 C CA . THR A 1 349 ? -9.434 -5.853 -22.778 1.00 87.88 349 THR A CA 1
ATOM 2698 C C . THR A 1 349 ? -8.570 -7.072 -23.103 1.00 87.88 349 THR A C 1
ATOM 2700 O O . THR A 1 349 ? -8.743 -7.651 -24.180 1.00 87.88 349 THR A O 1
ATOM 2703 N N . PRO A 1 350 ? -7.626 -7.471 -22.228 1.00 84.56 350 PRO A N 1
ATOM 2704 C CA . PRO A 1 350 ? -6.885 -8.705 -22.411 1.00 84.56 350 PRO A CA 1
ATOM 2705 C C . PRO A 1 350 ? -7.812 -9.923 -22.398 1.00 84.56 350 PRO A C 1
ATOM 2707 O O . PRO A 1 350 ? -8.902 -9.871 -21.821 1.00 84.56 350 PRO A O 1
ATOM 2710 N N . PRO A 1 351 ? -7.394 -11.040 -23.018 1.00 84.06 351 PRO A N 1
ATOM 2711 C CA . PRO A 1 351 ? -8.130 -12.291 -22.925 1.00 84.06 351 PRO A CA 1
ATOM 2712 C C . PRO A 1 351 ? -8.345 -12.700 -21.466 1.00 84.06 351 PRO A C 1
ATOM 2714 O O . PRO A 1 351 ? -7.435 -12.562 -20.647 1.00 84.06 351 PRO A O 1
ATOM 2717 N N . LEU A 1 352 ? -9.528 -13.245 -21.171 1.00 83.62 352 LEU A N 1
ATOM 2718 C CA . LEU A 1 352 ? -9.855 -13.778 -19.850 1.00 83.62 352 LEU A CA 1
ATOM 2719 C C . LEU A 1 352 ? -8.809 -14.798 -19.414 1.00 83.62 352 LEU A C 1
ATOM 2721 O O . LEU A 1 352 ? -8.475 -15.716 -20.170 1.00 83.62 352 LEU A O 1
ATOM 2725 N N . GLN A 1 353 ? -8.320 -14.644 -18.187 1.00 82.44 353 GLN A N 1
ATOM 2726 C CA . GLN A 1 353 ? -7.262 -15.494 -17.670 1.00 82.44 353 GLN A CA 1
ATOM 2727 C C . GLN A 1 353 ? -7.734 -16.246 -16.425 1.00 82.44 353 GLN A C 1
ATOM 2729 O O . GLN A 1 353 ? -7.984 -15.606 -15.405 1.00 82.44 353 GLN A O 1
ATOM 2734 N N . PRO A 1 354 ? -7.830 -17.582 -16.466 1.00 87.56 354 PRO A N 1
ATOM 2735 C CA . PRO A 1 354 ? -8.264 -18.352 -15.309 1.00 87.56 354 PRO A CA 1
ATOM 2736 C C . PRO A 1 354 ? -7.245 -18.257 -14.176 1.00 87.56 354 PRO A C 1
ATOM 2738 O O . PRO A 1 354 ? -6.035 -18.278 -14.422 1.00 87.56 354 PRO A O 1
ATOM 2741 N N . PHE A 1 355 ? -7.730 -18.197 -12.934 1.00 88.50 355 PHE A N 1
ATOM 2742 C CA . PHE A 1 355 ? -6.924 -18.264 -11.710 1.00 88.50 355 PHE A CA 1
ATOM 2743 C C . PHE A 1 355 ? -6.378 -19.682 -11.486 1.00 88.50 355 PHE A C 1
ATOM 2745 O O . PHE A 1 355 ? -6.727 -20.378 -10.536 1.00 88.50 355 PHE A O 1
ATOM 2752 N N . GLU A 1 356 ? -5.531 -20.134 -12.412 1.00 91.38 356 GLU A N 1
ATOM 2753 C CA . GLU A 1 356 ? -4.920 -21.458 -12.389 1.00 91.38 356 GLU A CA 1
ATOM 2754 C C . GLU A 1 356 ? -4.111 -21.672 -11.106 1.00 91.38 356 GLU A C 1
ATOM 2756 O O . GLU A 1 356 ? -3.292 -20.835 -10.709 1.00 91.38 356 GLU A O 1
ATOM 2761 N N . ALA A 1 357 ? -4.328 -22.832 -10.490 1.00 93.12 357 ALA A N 1
ATOM 2762 C CA . ALA A 1 357 ? -3.558 -23.301 -9.353 1.00 93.12 357 ALA A CA 1
ATOM 2763 C C . ALA A 1 357 ? -2.146 -23.731 -9.780 1.00 93.12 357 ALA A C 1
ATOM 2765 O O . ALA A 1 357 ? -1.941 -24.269 -10.871 1.00 93.12 357 ALA A O 1
ATOM 2766 N N . CYS A 1 358 ? -1.173 -23.542 -8.897 1.00 94.31 358 CYS A N 1
ATOM 2767 C CA . CYS A 1 358 ? 0.213 -23.936 -9.122 1.00 94.31 358 CYS A CA 1
ATOM 2768 C C . CYS A 1 358 ? 0.441 -25.356 -8.619 1.00 94.31 358 CYS A C 1
ATOM 2770 O O . CYS A 1 358 ? -0.100 -25.752 -7.586 1.00 94.31 358 CYS A O 1
ATOM 2772 N N . ARG A 1 359 ? 1.268 -26.121 -9.332 1.00 91.75 359 ARG A N 1
ATOM 2773 C CA . ARG A 1 359 ? 1.645 -27.485 -8.946 1.00 91.75 359 ARG A CA 1
ATOM 2774 C C . ARG A 1 359 ? 3.116 -27.524 -8.558 1.00 91.75 359 ARG A C 1
ATOM 2776 O O . ARG A 1 359 ? 3.968 -27.189 -9.377 1.00 91.75 359 ARG A O 1
ATOM 2783 N N . VAL A 1 360 ? 3.399 -27.952 -7.331 1.00 88.38 360 VAL A N 1
ATOM 2784 C CA . VAL A 1 360 ? 4.762 -28.145 -6.813 1.00 88.38 360 VAL A CA 1
ATOM 2785 C C . VAL A 1 360 ? 4.862 -29.575 -6.296 1.00 88.38 360 VAL A C 1
ATOM 2787 O O . VAL A 1 360 ? 4.255 -29.935 -5.288 1.00 88.38 360 VAL A O 1
ATOM 2790 N N . GLY A 1 361 ? 5.576 -30.431 -7.030 1.00 86.19 361 GLY A N 1
ATOM 2791 C CA . GLY A 1 361 ? 5.571 -31.870 -6.763 1.00 86.19 361 GLY A CA 1
ATOM 2792 C C . GLY A 1 361 ? 4.157 -32.456 -6.875 1.00 86.19 361 GLY A C 1
ATOM 2793 O O . GLY A 1 361 ? 3.539 -32.378 -7.935 1.00 86.19 361 GLY A O 1
ATOM 2794 N N . GLN A 1 362 ? 3.649 -33.038 -5.782 1.00 86.19 362 GLN A N 1
ATOM 2795 C CA . GLN A 1 362 ? 2.280 -33.573 -5.694 1.00 86.19 362 GLN A CA 1
ATOM 2796 C C . GLN A 1 362 ? 1.263 -32.594 -5.087 1.00 86.19 362 GLN A C 1
ATOM 2798 O O . GLN A 1 362 ? 0.067 -32.880 -5.091 1.00 86.19 362 GLN A O 1
ATOM 2803 N N . GLN A 1 363 ? 1.711 -31.455 -4.556 1.00 89.44 363 GLN A N 1
ATOM 2804 C CA . GLN A 1 363 ? 0.836 -30.480 -3.912 1.00 89.44 363 GLN A CA 1
ATOM 2805 C C . GLN A 1 363 ? 0.332 -29.446 -4.923 1.00 89.44 363 GLN A C 1
ATOM 2807 O O . GLN A 1 363 ? 1.055 -29.029 -5.834 1.00 89.44 363 GLN A O 1
ATOM 2812 N N . GLN A 1 364 ? -0.923 -29.033 -4.748 1.00 94.38 364 GLN A N 1
ATOM 2813 C CA . GLN A 1 364 ? -1.565 -27.997 -5.546 1.00 94.38 364 GLN A CA 1
ATOM 2814 C C . GLN A 1 364 ? -1.918 -26.814 -4.644 1.00 94.38 364 GLN A C 1
ATOM 2816 O O . GLN A 1 364 ? -2.557 -26.993 -3.610 1.00 94.38 364 GLN A O 1
ATOM 2821 N N . PHE A 1 365 ? -1.508 -25.619 -5.060 1.00 92.56 365 PHE A N 1
ATOM 2822 C CA . PHE A 1 365 ? -1.730 -24.370 -4.337 1.00 92.56 365 PHE A CA 1
ATOM 2823 C C . PHE A 1 365 ? -2.642 -23.460 -5.147 1.00 92.56 365 PHE A C 1
ATOM 2825 O O . PHE A 1 365 ? -2.431 -23.280 -6.348 1.00 92.56 365 PHE A O 1
ATOM 2832 N N . GLU A 1 366 ? -3.652 -22.886 -4.502 1.00 92.00 366 GLU A N 1
ATOM 2833 C CA . GLU A 1 366 ? -4.574 -21.958 -5.152 1.00 92.00 366 GLU A CA 1
ATOM 2834 C C . GLU A 1 366 ? -3.862 -20.670 -5.576 1.00 92.00 366 GLU A C 1
ATOM 2836 O O . GLU A 1 366 ? -2.839 -20.274 -5.007 1.00 92.00 366 GLU A O 1
ATOM 2841 N N . HIS A 1 367 ? -4.413 -19.996 -6.582 1.00 90.94 367 HIS A N 1
ATOM 2842 C CA . HIS A 1 367 ? -3.935 -18.682 -6.989 1.00 90.94 367 HIS A CA 1
ATOM 2843 C C . HIS A 1 367 ? -3.925 -17.697 -5.809 1.00 90.94 367 HIS A C 1
ATOM 2845 O O . HIS A 1 367 ? -4.837 -17.680 -4.992 1.00 90.94 367 HIS A O 1
ATOM 2851 N N . GLY A 1 368 ? -2.880 -16.875 -5.717 1.00 89.12 368 GLY A N 1
ATOM 2852 C CA . GLY A 1 368 ? -2.675 -15.928 -4.623 1.00 89.12 368 GLY A CA 1
ATOM 2853 C C . GLY A 1 368 ? -2.039 -16.549 -3.376 1.00 89.12 368 GLY A C 1
ATOM 2854 O O . GLY A 1 368 ? -1.587 -15.803 -2.508 1.00 89.12 368 GLY A O 1
ATOM 2855 N N . THR A 1 369 ? -1.931 -17.883 -3.294 1.00 90.56 369 THR A N 1
ATOM 2856 C CA . THR A 1 369 ? -1.286 -18.548 -2.153 1.00 90.56 369 THR A CA 1
ATOM 2857 C C . THR A 1 369 ? 0.176 -18.130 -2.061 1.00 90.56 369 THR A C 1
ATOM 2859 O O . THR A 1 369 ? 0.946 -18.319 -3.007 1.00 90.56 369 THR A O 1
ATOM 2862 N N . ARG A 1 370 ? 0.558 -17.590 -0.902 1.00 90.56 370 ARG A N 1
ATOM 2863 C CA . ARG A 1 370 ? 1.950 -17.324 -0.533 1.00 90.56 370 ARG A CA 1
ATOM 2864 C C . ARG A 1 370 ? 2.489 -18.511 0.253 1.00 90.56 370 ARG A C 1
ATOM 2866 O O . ARG A 1 370 ? 1.808 -19.020 1.140 1.00 90.56 370 ARG A O 1
ATOM 2873 N N . LEU A 1 371 ? 3.696 -18.952 -0.072 1.00 90.44 371 LEU A N 1
ATOM 2874 C CA . LEU A 1 371 ? 4.343 -20.091 0.571 1.00 90.44 371 LEU A CA 1
ATOM 2875 C C . LEU A 1 371 ? 5.842 -19.854 0.711 1.00 90.44 371 LEU A C 1
ATOM 2877 O O . LEU A 1 371 ? 6.461 -19.198 -0.122 1.00 90.44 371 LEU A O 1
ATOM 2881 N N . GLN A 1 372 ? 6.410 -20.403 1.775 1.00 88.50 372 GLN A N 1
ATOM 2882 C CA . GLN A 1 372 ? 7.847 -20.417 1.999 1.00 88.50 372 GLN A CA 1
ATOM 2883 C C . GLN A 1 372 ? 8.405 -21.716 1.408 1.00 88.50 372 GLN A C 1
ATOM 2885 O O . GLN A 1 372 ? 7.937 -22.798 1.764 1.00 88.50 372 GLN A O 1
ATOM 2890 N N . ASN A 1 373 ? 9.380 -21.615 0.508 1.00 84.75 373 ASN A N 1
ATOM 2891 C CA . ASN A 1 373 ? 10.099 -22.755 -0.053 1.00 84.75 373 ASN A CA 1
ATOM 2892 C C . ASN A 1 373 ? 11.590 -22.609 0.275 1.00 84.75 373 ASN A C 1
ATOM 2894 O O . ASN A 1 373 ? 12.274 -21.759 -0.298 1.00 84.75 373 ASN A O 1
ATOM 2898 N N . ASP A 1 374 ? 12.072 -23.398 1.234 1.00 85.31 374 ASP A N 1
ATOM 2899 C CA . ASP A 1 374 ? 13.362 -23.200 1.902 1.00 85.31 374 ASP A CA 1
ATOM 2900 C C . ASP A 1 374 ? 13.486 -21.769 2.466 1.00 85.31 374 ASP A C 1
ATOM 2902 O O . ASP A 1 374 ? 12.680 -21.327 3.288 1.00 85.31 374 ASP A O 1
ATOM 2906 N N . CYS A 1 375 ? 14.478 -21.011 2.008 1.00 85.19 375 CYS A N 1
ATOM 2907 C CA . CYS A 1 375 ? 14.661 -19.608 2.351 1.00 85.19 375 CYS A CA 1
ATOM 2908 C C . CYS A 1 375 ? 13.944 -18.639 1.395 1.00 85.19 375 CYS A C 1
ATOM 2910 O O . CYS A 1 375 ? 13.937 -17.435 1.642 1.00 85.19 375 CYS A O 1
ATOM 2912 N N . ASN A 1 376 ? 13.317 -19.140 0.327 1.00 87.38 376 ASN A N 1
ATOM 2913 C CA . ASN A 1 376 ? 12.652 -18.313 -0.671 1.00 87.38 376 ASN A CA 1
ATOM 2914 C C . ASN A 1 376 ? 11.171 -18.104 -0.357 1.00 87.38 376 ASN A C 1
ATOM 2916 O O . ASN A 1 376 ? 10.440 -19.047 -0.048 1.00 87.38 376 ASN A O 1
ATOM 2920 N N . GLN A 1 377 ? 10.710 -16.866 -0.511 1.00 90.31 377 GLN A N 1
ATOM 2921 C CA . GLN A 1 377 ? 9.290 -16.546 -0.499 1.00 90.31 377 GLN A CA 1
ATOM 2922 C C . GLN A 1 377 ? 8.729 -16.739 -1.898 1.00 90.31 377 GLN A C 1
ATOM 2924 O O . GLN A 1 377 ? 9.303 -16.253 -2.869 1.00 90.31 377 GLN A O 1
ATOM 2929 N N . CYS A 1 378 ? 7.606 -17.440 -1.998 1.00 93.06 378 CYS A N 1
ATOM 2930 C CA . CYS A 1 378 ? 6.954 -17.759 -3.254 1.00 93.06 378 CYS A CA 1
ATOM 2931 C C . CYS A 1 378 ? 5.483 -17.351 -3.240 1.00 93.06 378 CYS A C 1
ATOM 2933 O O . CYS A 1 378 ? 4.812 -17.391 -2.208 1.00 93.06 378 CYS A O 1
ATOM 2935 N N . VAL A 1 379 ? 4.955 -17.032 -4.416 1.00 94.56 379 VAL A N 1
ATOM 2936 C CA . VAL A 1 379 ? 3.536 -16.765 -4.640 1.00 94.56 379 VAL A CA 1
ATOM 2937 C C . VAL A 1 379 ? 3.047 -17.526 -5.863 1.00 94.56 379 VAL A C 1
ATOM 2939 O O . VAL A 1 379 ? 3.675 -17.515 -6.924 1.00 94.56 379 VAL A O 1
ATOM 2942 N N . CYS A 1 380 ? 1.917 -18.213 -5.705 1.00 94.62 380 CYS A N 1
ATOM 2943 C CA . CYS A 1 380 ? 1.244 -18.867 -6.811 1.00 94.62 380 CYS A CA 1
ATOM 2944 C C . CYS A 1 380 ? 0.442 -17.852 -7.623 1.00 94.62 380 CYS A C 1
ATOM 2946 O O . CYS A 1 380 ? -0.509 -17.247 -7.127 1.00 94.62 380 CYS A O 1
ATOM 2948 N N . HIS A 1 381 ? 0.777 -17.684 -8.896 1.00 93.38 381 HIS A N 1
ATOM 2949 C CA . HIS A 1 381 ? 0.190 -16.647 -9.720 1.00 93.38 381 HIS A CA 1
ATOM 2950 C C . HIS A 1 381 ? -0.136 -17.149 -11.131 1.00 93.38 381 HIS A C 1
ATOM 2952 O O . HIS A 1 381 ? 0.753 -17.366 -11.947 1.00 93.38 381 HIS A O 1
ATOM 2958 N N . TYR A 1 382 ? -1.427 -17.339 -11.438 1.00 90.38 382 TYR A N 1
ATOM 2959 C CA . TYR A 1 382 ? -1.914 -17.866 -12.722 1.00 90.38 382 TYR A CA 1
ATOM 2960 C C . TYR A 1 382 ? -1.142 -19.103 -13.222 1.00 90.38 382 TYR A C 1
ATOM 2962 O O . TYR A 1 382 ? -0.582 -19.113 -14.332 1.00 90.38 382 TYR A O 1
ATOM 2970 N N . GLY A 1 383 ? -1.073 -20.117 -12.356 1.00 90.69 383 GLY A N 1
ATOM 2971 C CA . GLY A 1 383 ? -0.393 -21.389 -12.600 1.00 90.69 383 GLY A CA 1
ATOM 2972 C C . GLY A 1 383 ? 1.136 -21.326 -12.559 1.00 90.69 383 GLY A C 1
ATOM 2973 O O . GLY A 1 383 ? 1.788 -22.350 -12.742 1.00 90.69 383 GLY A O 1
ATOM 2974 N N . GLU A 1 384 ? 1.727 -20.150 -12.338 1.00 92.50 384 GLU A N 1
ATOM 2975 C CA . GLU A 1 384 ? 3.172 -19.952 -12.232 1.00 92.50 384 GLU A CA 1
ATOM 2976 C C . GLU A 1 384 ? 3.567 -19.715 -10.772 1.00 92.50 384 GLU A C 1
ATOM 2978 O O . GLU A 1 384 ? 3.028 -18.828 -10.112 1.00 92.50 384 GLU A O 1
ATOM 2983 N N . LEU A 1 385 ? 4.509 -20.508 -10.260 1.00 92.38 385 LEU A N 1
ATOM 2984 C CA . LEU A 1 385 ? 5.102 -20.260 -8.951 1.00 92.38 385 LEU A CA 1
ATOM 2985 C C . LEU A 1 385 ? 6.257 -19.270 -9.113 1.00 92.38 385 LEU A C 1
ATOM 2987 O O . LEU A 1 385 ? 7.255 -19.584 -9.761 1.00 92.38 385 LEU A O 1
ATOM 2991 N N . ILE A 1 386 ? 6.119 -18.086 -8.524 1.00 93.50 386 ILE A N 1
ATOM 2992 C CA . ILE A 1 386 ? 7.112 -17.014 -8.613 1.00 93.50 386 ILE A CA 1
ATOM 2993 C C . ILE A 1 386 ? 7.746 -16.845 -7.244 1.00 93.50 386 ILE A C 1
ATOM 2995 O O . ILE A 1 386 ? 7.034 -16.616 -6.272 1.00 93.50 386 ILE A O 1
ATOM 2999 N N . CYS A 1 387 ? 9.068 -16.969 -7.177 1.00 91.69 387 CYS A N 1
ATOM 3000 C CA . CYS A 1 387 ? 9.817 -16.970 -5.927 1.00 91.69 387 CYS A CA 1
ATOM 3001 C C . CYS A 1 387 ? 10.942 -15.937 -5.931 1.00 91.69 387 CYS A C 1
ATOM 3003 O O . CYS A 1 387 ? 11.485 -15.613 -6.994 1.00 91.69 387 CYS A O 1
ATOM 3005 N N . THR A 1 388 ? 11.345 -15.499 -4.739 1.00 87.75 388 THR A N 1
ATOM 3006 C CA . THR A 1 388 ? 12.676 -14.917 -4.535 1.00 87.75 388 THR A CA 1
ATOM 3007 C C . THR A 1 388 ? 13.762 -15.934 -4.916 1.00 87.75 388 THR A C 1
ATOM 3009 O O . THR A 1 388 ? 13.502 -17.134 -5.062 1.00 87.75 388 THR A O 1
ATOM 3012 N N . ARG A 1 389 ? 14.978 -15.443 -5.175 1.00 81.75 389 ARG A N 1
ATOM 3013 C CA . ARG A 1 389 ? 16.107 -16.246 -5.673 1.00 81.75 389 ARG A CA 1
ATOM 3014 C C . ARG A 1 389 ? 17.317 -16.144 -4.747 1.00 81.75 389 ARG A C 1
ATOM 3016 O O . ARG A 1 389 ? 18.403 -15.744 -5.149 1.00 81.75 389 ARG A O 1
ATOM 3023 N N . TYR A 1 390 ? 17.136 -16.509 -3.490 1.00 80.69 390 TYR A N 1
ATOM 3024 C CA . TYR A 1 390 ? 18.213 -16.668 -2.522 1.00 80.69 390 TYR A CA 1
ATOM 3025 C C . TYR A 1 390 ? 18.929 -18.014 -2.700 1.00 80.69 390 TYR A C 1
ATOM 3027 O O . TYR A 1 390 ? 18.306 -19.036 -3.006 1.00 80.69 390 TYR A O 1
ATOM 3035 N N . ARG A 1 391 ? 20.248 -18.031 -2.460 1.00 78.00 391 ARG A N 1
ATOM 3036 C CA . ARG A 1 391 ? 20.988 -19.276 -2.208 1.00 78.00 391 ARG A CA 1
ATOM 3037 C C . ARG A 1 391 ? 20.741 -19.686 -0.765 1.00 78.00 391 ARG A C 1
ATOM 3039 O O . ARG A 1 391 ? 21.207 -19.021 0.161 1.00 78.00 391 ARG A O 1
ATOM 3046 N N . CYS A 1 392 ? 20.005 -20.777 -0.596 1.00 78.12 392 CYS A N 1
ATOM 3047 C CA . CYS A 1 392 ? 19.738 -21.357 0.710 1.00 78.12 392 CYS A CA 1
ATOM 3048 C C . CYS A 1 392 ? 20.890 -22.301 1.087 1.00 78.12 392 CYS A C 1
ATOM 3050 O O . CYS A 1 392 ? 20.976 -23.408 0.558 1.00 78.12 392 CYS A O 1
ATOM 3052 N N . ASP A 1 393 ? 21.787 -21.858 1.975 1.00 74.19 393 ASP A N 1
ATOM 3053 C CA . ASP A 1 393 ? 22.819 -22.720 2.561 1.00 74.19 393 ASP A CA 1
ATOM 3054 C C . ASP A 1 393 ? 22.272 -23.427 3.808 1.00 74.19 393 ASP A C 1
ATOM 3056 O O . ASP A 1 393 ? 21.928 -22.803 4.815 1.00 74.19 393 ASP A O 1
ATOM 3060 N N . ASN A 1 394 ? 22.244 -24.760 3.769 1.00 59.38 394 ASN A N 1
ATOM 3061 C CA . ASN A 1 394 ? 21.682 -25.591 4.839 1.00 59.38 394 ASN A CA 1
ATOM 3062 C C . ASN A 1 394 ? 22.545 -25.645 6.120 1.00 59.38 394 ASN A C 1
ATOM 3064 O O . ASN A 1 394 ? 22.118 -26.229 7.113 1.00 59.38 394 ASN A O 1
ATOM 3068 N N . SER A 1 395 ? 23.755 -25.070 6.122 1.00 56.62 395 SER A N 1
ATOM 3069 C CA . SER A 1 395 ? 24.745 -25.237 7.202 1.00 56.62 395 SER A CA 1
ATOM 3070 C C . SER A 1 395 ? 24.895 -24.056 8.169 1.00 56.62 395 SER A C 1
ATOM 3072 O O . SER A 1 395 ? 25.514 -24.229 9.215 1.00 56.62 395 SER A O 1
ATOM 3074 N N . SER A 1 396 ? 24.357 -22.870 7.866 1.00 50.84 396 SER A N 1
ATOM 3075 C CA . SER A 1 396 ? 24.577 -21.670 8.701 1.00 50.84 396 SER A CA 1
ATOM 3076 C C . SER A 1 396 ? 23.353 -20.773 8.902 1.00 50.84 396 SER A C 1
ATOM 3078 O O . SER A 1 396 ? 23.464 -19.757 9.584 1.00 50.84 396 SER A O 1
ATOM 3080 N N . GLY A 1 397 ? 22.187 -21.107 8.335 1.00 46.09 397 GLY A N 1
ATOM 3081 C CA . GLY A 1 397 ? 20.978 -20.273 8.444 1.00 46.09 397 GLY A CA 1
ATOM 3082 C C . GLY A 1 397 ? 21.105 -18.887 7.790 1.00 46.09 397 GLY A C 1
ATOM 3083 O O . GLY A 1 397 ? 20.185 -18.078 7.862 1.00 46.09 397 GLY A O 1
ATOM 3084 N N . THR A 1 398 ? 22.232 -18.605 7.137 1.00 44.56 398 THR A N 1
ATOM 3085 C CA . THR A 1 398 ? 22.489 -17.378 6.388 1.00 44.56 398 THR A CA 1
ATOM 3086 C C . THR A 1 398 ? 22.138 -17.619 4.929 1.00 44.56 398 THR A C 1
ATOM 3088 O O . THR A 1 398 ? 22.853 -18.325 4.224 1.00 44.56 398 THR A O 1
ATOM 3091 N N . SER A 1 399 ? 21.034 -17.030 4.482 1.00 51.00 399 SER A N 1
ATOM 3092 C CA . SER A 1 399 ? 20.670 -17.008 3.065 1.00 51.00 399 SER A CA 1
ATOM 3093 C C . SER A 1 399 ? 21.481 -15.914 2.378 1.00 51.00 399 SER A C 1
ATOM 3095 O O . SER A 1 399 ? 21.430 -14.759 2.798 1.00 51.00 399 SER A O 1
ATOM 3097 N N . ALA A 1 400 ? 22.261 -16.268 1.357 1.00 53.97 400 ALA A N 1
ATOM 3098 C CA . ALA A 1 400 ? 23.027 -15.295 0.585 1.00 53.97 400 ALA A CA 1
ATOM 3099 C C . ALA A 1 400 ? 22.257 -14.949 -0.691 1.00 53.97 400 ALA A C 1
ATOM 3101 O O . ALA A 1 400 ? 21.880 -15.833 -1.466 1.00 53.97 400 ALA A O 1
ATOM 3102 N N . VAL A 1 401 ? 22.013 -13.662 -0.924 1.00 57.66 401 VAL A N 1
ATOM 3103 C CA . VAL A 1 401 ? 21.362 -13.223 -2.161 1.00 57.66 401 VAL A CA 1
ATOM 3104 C C . VAL A 1 401 ? 22.288 -13.445 -3.353 1.00 57.66 401 VAL A C 1
ATOM 3106 O O . VAL A 1 401 ? 23.502 -13.255 -3.254 1.00 57.66 401 VAL A O 1
ATOM 3109 N N . ILE A 1 402 ? 21.729 -13.894 -4.478 1.00 55.22 402 ILE A N 1
ATOM 3110 C CA . ILE A 1 402 ? 22.479 -14.155 -5.710 1.00 55.22 402 ILE A CA 1
ATOM 3111 C C . ILE A 1 402 ? 22.754 -12.812 -6.388 1.00 55.22 402 ILE A C 1
ATOM 3113 O O . ILE A 1 402 ? 22.027 -12.429 -7.296 1.00 55.22 402 ILE A O 1
ATOM 3117 N N . TRP A 1 403 ? 23.773 -12.073 -5.944 1.00 59.06 403 TRP A N 1
ATOM 3118 C CA . TRP A 1 403 ? 24.182 -10.850 -6.639 1.00 59.06 403 TRP A CA 1
ATOM 3119 C C . TRP A 1 403 ? 25.637 -10.871 -7.073 1.00 59.06 403 TRP A C 1
ATOM 3121 O O . TRP A 1 403 ? 26.556 -11.015 -6.268 1.00 59.06 403 TRP A O 1
ATOM 3131 N N . SER A 1 404 ? 25.823 -10.638 -8.371 1.00 59.31 404 SER A N 1
ATOM 3132 C CA . SER A 1 404 ? 27.126 -10.436 -9.007 1.00 59.31 404 SER A CA 1
ATOM 3133 C C . SER A 1 404 ? 27.711 -9.028 -8.787 1.00 59.31 404 SER A C 1
ATOM 3135 O O . SER A 1 404 ? 28.916 -8.844 -8.949 1.00 59.31 404 SER A O 1
ATOM 3137 N N . CYS A 1 405 ? 26.897 -8.033 -8.394 1.00 63.12 405 CYS A N 1
ATOM 3138 C CA . CYS A 1 405 ? 27.390 -6.720 -7.954 1.00 63.12 405 CYS A CA 1
ATOM 3139 C C . CYS A 1 405 ? 27.260 -6.572 -6.436 1.00 63.12 405 CYS A C 1
ATOM 3141 O O . CYS A 1 405 ? 26.197 -6.869 -5.888 1.00 63.12 405 CYS A O 1
ATOM 3143 N N . PRO A 1 406 ? 28.290 -6.044 -5.752 1.00 69.94 406 PRO A N 1
ATOM 3144 C CA . PRO A 1 406 ? 28.179 -5.738 -4.337 1.00 69.94 406 PRO A CA 1
ATOM 3145 C C . PRO A 1 406 ? 27.090 -4.682 -4.148 1.00 69.94 406 PRO A C 1
ATOM 3147 O O . PRO A 1 406 ? 27.098 -3.660 -4.826 1.00 69.94 406 PRO A O 1
ATOM 3150 N N . LEU A 1 407 ? 26.179 -4.886 -3.201 1.00 68.62 407 LEU A N 1
ATOM 3151 C CA . LEU A 1 407 ? 25.244 -3.837 -2.780 1.00 68.62 407 LEU A CA 1
ATOM 3152 C C . LEU A 1 407 ? 25.882 -2.824 -1.814 1.00 68.62 407 LEU A C 1
ATOM 3154 O O . LEU A 1 407 ? 25.208 -1.964 -1.249 1.00 68.62 407 LEU A O 1
ATOM 3158 N N . GLN A 1 408 ? 27.201 -2.905 -1.623 1.00 71.75 408 GLN A N 1
ATOM 3159 C CA . GLN A 1 408 ? 27.940 -1.878 -0.907 1.00 71.75 408 GLN A CA 1
ATOM 3160 C C . GLN A 1 408 ? 27.808 -0.546 -1.666 1.00 71.75 408 GLN A C 1
ATOM 3162 O O . GLN A 1 408 ? 28.108 -0.489 -2.868 1.00 71.75 408 GLN A O 1
ATOM 3167 N N . PRO A 1 409 ? 27.336 0.518 -0.996 1.00 69.00 409 PRO A N 1
ATOM 3168 C CA . PRO A 1 409 ? 27.165 1.810 -1.633 1.00 69.00 409 PRO A CA 1
ATOM 3169 C C . PRO A 1 409 ? 28.526 2.438 -1.939 1.00 69.00 409 PRO A C 1
ATOM 3171 O O . PRO A 1 409 ? 29.350 2.638 -1.050 1.00 69.00 409 PRO A O 1
ATOM 3174 N N . ASN A 1 410 ? 28.728 2.771 -3.211 1.00 75.81 410 ASN A N 1
ATOM 3175 C CA . ASN A 1 410 ? 29.813 3.615 -3.705 1.00 75.81 410 ASN A CA 1
ATOM 3176 C C . ASN A 1 410 ? 29.248 4.481 -4.842 1.00 75.81 410 ASN A C 1
ATOM 3178 O O . ASN A 1 410 ? 29.501 4.184 -6.011 1.00 75.81 410 ASN A O 1
ATOM 3182 N N . PRO A 1 411 ? 28.382 5.456 -4.520 1.00 74.81 411 PRO A N 1
ATOM 3183 C CA . PRO A 1 411 ? 27.509 6.097 -5.491 1.00 74.81 411 PRO A CA 1
ATOM 3184 C C . PRO A 1 411 ? 28.258 6.725 -6.657 1.00 74.81 411 PRO A C 1
ATOM 3186 O O . PRO A 1 411 ? 29.299 7.359 -6.497 1.00 74.81 411 PRO A O 1
ATOM 3189 N N . VAL A 1 412 ? 27.653 6.612 -7.831 1.00 78.94 412 VAL A N 1
ATOM 3190 C CA . VAL A 1 412 ? 28.116 7.242 -9.070 1.00 78.94 412 VAL A CA 1
ATOM 3191 C C . VAL A 1 412 ? 26.947 7.928 -9.755 1.00 78.94 412 VAL A C 1
ATOM 3193 O O . VAL A 1 412 ? 25.786 7.638 -9.446 1.00 78.94 412 VAL A O 1
ATOM 3196 N N . CYS A 1 413 ? 27.220 8.815 -10.705 1.00 77.00 413 CYS A N 1
ATOM 3197 C CA . CYS A 1 413 ? 26.169 9.400 -11.527 1.00 77.00 413 CYS A CA 1
ATOM 3198 C C . CYS A 1 413 ? 26.545 9.471 -13.003 1.00 77.00 413 CYS A C 1
ATOM 3200 O O . CYS A 1 413 ? 27.713 9.415 -13.369 1.00 77.00 413 CYS A O 1
ATOM 3202 N N . THR A 1 414 ? 25.537 9.624 -13.851 1.00 78.00 414 THR A N 1
ATOM 3203 C CA . THR A 1 414 ? 25.702 9.995 -15.256 1.00 78.00 414 THR A CA 1
ATOM 3204 C C . THR A 1 414 ? 25.896 11.503 -15.392 1.00 78.00 414 THR A C 1
ATOM 3206 O O . THR A 1 414 ? 25.479 12.278 -14.529 1.00 78.00 414 THR A O 1
ATOM 3209 N N . SER A 1 415 ? 26.394 11.943 -16.547 1.00 74.62 415 SER A N 1
ATOM 3210 C CA . SER A 1 415 ? 26.424 13.364 -16.928 1.00 74.62 415 SER A CA 1
ATOM 3211 C C . SER A 1 415 ? 25.038 14.028 -16.949 1.00 74.62 415 SER A C 1
ATOM 3213 O O . SER A 1 415 ? 24.926 15.237 -16.781 1.00 74.62 415 SER A O 1
ATOM 3215 N N . SER A 1 416 ? 23.962 13.244 -17.104 1.00 71.44 416 SER A N 1
ATOM 3216 C CA . SER A 1 416 ? 22.575 13.719 -17.002 1.00 71.44 416 SER A CA 1
ATOM 3217 C C . SER A 1 416 ? 22.073 13.858 -15.555 1.00 71.44 416 SER A C 1
ATOM 3219 O O . SER A 1 416 ? 20.897 14.152 -15.350 1.00 71.44 416 SER A O 1
ATOM 3221 N N . GLY A 1 417 ? 22.916 13.572 -14.557 1.00 68.31 417 GLY A N 1
ATOM 3222 C CA . GLY A 1 417 ? 22.587 13.641 -13.132 1.00 68.31 417 GLY A CA 1
ATOM 3223 C C . GLY A 1 417 ? 21.868 12.411 -12.564 1.00 68.31 417 GLY A C 1
ATOM 3224 O O . GLY A 1 417 ? 21.457 12.437 -11.404 1.00 68.31 417 GLY A O 1
ATOM 3225 N N . LYS A 1 418 ? 21.710 11.320 -13.332 1.00 70.56 418 LYS A N 1
ATOM 3226 C CA . LYS A 1 418 ? 21.092 10.080 -12.826 1.00 70.56 418 LYS A CA 1
ATOM 3227 C C . LYS A 1 418 ? 22.083 9.352 -11.920 1.00 70.56 418 LYS A C 1
ATOM 3229 O O . LYS A 1 418 ? 23.192 9.075 -12.361 1.00 70.56 418 LYS A O 1
ATOM 3234 N N . ARG A 1 419 ? 21.692 9.024 -10.684 1.00 72.25 419 ARG A N 1
ATOM 3235 C CA . ARG A 1 419 ? 22.545 8.318 -9.713 1.00 72.25 419 ARG A CA 1
ATOM 3236 C C . ARG A 1 419 ? 22.344 6.808 -9.742 1.00 72.25 419 ARG A C 1
ATOM 3238 O O . ARG A 1 419 ? 21.253 6.323 -10.021 1.00 72.25 419 ARG A O 1
ATOM 3245 N N . PHE A 1 420 ? 23.397 6.086 -9.385 1.00 74.31 420 PHE A N 1
ATOM 3246 C CA . PHE A 1 420 ? 23.389 4.644 -9.177 1.00 74.31 420 PHE A CA 1
ATOM 3247 C C . PHE A 1 420 ? 24.078 4.299 -7.859 1.00 74.31 420 PHE A C 1
ATOM 3249 O O . PHE A 1 420 ? 24.958 5.033 -7.408 1.00 74.31 420 PHE A O 1
ATOM 3256 N N . LEU A 1 421 ? 23.699 3.160 -7.270 1.00 75.31 421 LEU A N 1
ATOM 3257 C CA . LEU A 1 421 ? 24.251 2.672 -6.000 1.00 75.31 421 LEU A CA 1
ATOM 3258 C C . LEU A 1 421 ? 25.778 2.523 -6.049 1.00 75.31 421 LEU A C 1
ATOM 3260 O O . LEU A 1 421 ? 26.465 2.851 -5.084 1.00 75.31 421 LEU A O 1
ATOM 3264 N N . ASN A 1 422 ? 26.296 2.025 -7.173 1.00 77.19 422 ASN A N 1
ATOM 3265 C CA . ASN A 1 422 ? 27.719 1.963 -7.467 1.00 77.19 422 ASN A CA 1
ATOM 3266 C C . ASN A 1 422 ? 28.002 1.838 -8.967 1.00 77.19 422 ASN A C 1
ATOM 3268 O O . ASN A 1 422 ? 27.089 1.668 -9.779 1.00 77.19 422 ASN A O 1
ATOM 3272 N N . THR A 1 423 ? 29.285 1.912 -9.331 1.00 81.44 423 THR A N 1
ATOM 3273 C CA . THR A 1 423 ? 29.772 1.771 -10.712 1.00 81.44 423 THR A CA 1
ATOM 3274 C C . THR A 1 423 ? 29.300 0.481 -11.377 1.00 81.44 423 THR A C 1
ATOM 3276 O O . THR A 1 423 ? 28.963 0.496 -12.556 1.00 81.44 423 THR A O 1
ATOM 3279 N N . CYS A 1 424 ? 29.240 -0.617 -10.619 1.00 80.19 424 CYS A N 1
ATOM 3280 C CA . CYS A 1 424 ? 28.835 -1.931 -11.115 1.00 80.19 424 CYS A CA 1
ATOM 3281 C C . CYS A 1 424 ? 27.385 -1.892 -11.631 1.00 80.19 424 CYS A C 1
ATOM 3283 O O . CYS A 1 424 ? 27.120 -2.280 -12.767 1.00 80.19 424 CYS A O 1
ATOM 3285 N N . VAL A 1 425 ? 26.474 -1.296 -10.851 1.00 76.19 425 VAL A N 1
ATOM 3286 C CA . VAL A 1 425 ? 25.077 -1.066 -11.257 1.00 76.19 425 VAL A CA 1
ATOM 3287 C C . VAL A 1 425 ? 24.978 -0.115 -12.454 1.00 76.19 425 VAL A C 1
ATOM 3289 O O . VAL A 1 425 ? 24.196 -0.336 -13.377 1.00 76.19 425 VAL A O 1
ATOM 3292 N N . ALA A 1 426 ? 25.767 0.958 -12.454 1.00 77.31 426 ALA A N 1
ATOM 3293 C CA . ALA A 1 426 ? 25.706 1.970 -13.499 1.00 77.31 426 ALA A CA 1
ATOM 3294 C C . ALA A 1 426 ? 26.127 1.460 -14.884 1.00 77.31 426 ALA A C 1
ATOM 3296 O O . ALA A 1 426 ? 25.504 1.804 -15.891 1.00 77.31 426 ALA A O 1
ATOM 3297 N N . GLN A 1 427 ? 27.166 0.624 -14.934 1.00 75.44 427 GLN A N 1
ATOM 3298 C CA . GLN A 1 427 ? 27.689 0.056 -16.176 1.00 75.44 427 GLN A CA 1
ATOM 3299 C C . GLN A 1 427 ? 26.634 -0.761 -16.939 1.00 75.44 427 GLN A C 1
ATOM 3301 O O . GLN A 1 427 ? 26.658 -0.777 -18.169 1.00 75.44 427 GLN A O 1
ATOM 3306 N N . TRP A 1 428 ? 25.659 -1.370 -16.256 1.00 66.88 428 TRP A N 1
ATOM 3307 C CA . TRP A 1 428 ? 24.575 -2.114 -16.914 1.00 66.88 428 TRP A CA 1
ATOM 3308 C C . TRP A 1 428 ? 23.631 -1.247 -17.734 1.00 66.88 428 TRP A C 1
ATOM 3310 O O . TRP A 1 428 ? 23.015 -1.728 -18.681 1.00 66.88 428 TRP A O 1
ATOM 3320 N N . HIS A 1 429 ? 23.525 0.037 -17.405 1.00 64.38 429 HIS A N 1
ATOM 3321 C CA . HIS A 1 429 ? 22.725 0.967 -18.190 1.00 64.38 429 HIS A CA 1
ATOM 3322 C C . HIS A 1 429 ? 23.456 1.462 -19.447 1.00 64.38 429 HIS A C 1
ATOM 3324 O O . HIS A 1 429 ? 22.894 2.259 -20.193 1.00 64.38 429 HIS A O 1
ATOM 3330 N N . GLY A 1 430 ? 24.683 0.980 -19.702 1.00 66.19 430 GLY A N 1
ATOM 3331 C CA . GLY A 1 430 ? 25.491 1.383 -20.853 1.00 66.19 430 GLY A CA 1
ATOM 3332 C C . GLY A 1 430 ? 25.917 2.849 -20.792 1.00 66.19 430 GLY A C 1
ATOM 3333 O O . GLY A 1 430 ? 26.244 3.437 -21.821 1.00 66.19 430 GLY A O 1
ATOM 3334 N N . THR A 1 431 ? 25.884 3.450 -19.601 1.00 70.25 431 THR A N 1
ATOM 3335 C CA . THR A 1 431 ? 26.128 4.878 -19.422 1.00 70.25 431 THR A CA 1
ATOM 3336 C C . THR A 1 431 ? 27.493 5.101 -18.799 1.00 70.25 431 THR A C 1
ATOM 3338 O O . THR A 1 431 ? 27.839 4.478 -17.795 1.00 70.25 431 THR A O 1
ATOM 3341 N N . ALA A 1 432 ? 28.261 6.027 -19.374 1.00 79.81 432 ALA A N 1
ATOM 3342 C CA . ALA A 1 432 ? 29.444 6.550 -18.711 1.00 79.81 432 ALA A CA 1
ATOM 3343 C C . ALA A 1 432 ? 29.024 7.215 -17.398 1.00 79.81 432 ALA A C 1
ATOM 3345 O O . ALA A 1 432 ? 28.039 7.962 -17.350 1.00 79.81 432 ALA A O 1
ATOM 3346 N N . VAL A 1 433 ? 29.765 6.913 -16.340 1.00 83.25 433 VAL A N 1
ATOM 3347 C CA . VAL A 1 433 ? 29.509 7.456 -15.016 1.00 83.25 433 VAL A CA 1
ATOM 3348 C C . VAL A 1 433 ? 30.757 8.037 -14.411 1.00 83.25 433 VAL A C 1
ATOM 3350 O O . VAL A 1 433 ? 31.868 7.587 -14.682 1.00 83.25 433 VAL A O 1
ATOM 3353 N N . GLU A 1 434 ? 30.535 9.023 -13.565 1.00 82.81 434 GLU A N 1
ATOM 3354 C CA . GLU A 1 434 ? 31.575 9.710 -12.835 1.00 82.81 434 GLU A CA 1
ATOM 3355 C C . GLU A 1 434 ? 31.450 9.400 -11.340 1.00 82.81 434 GLU A C 1
ATOM 3357 O O . GLU A 1 434 ? 30.338 9.156 -10.841 1.00 82.81 434 GLU A O 1
ATOM 3362 N N . PRO A 1 435 ? 32.584 9.378 -10.611 1.00 78.38 435 PRO A N 1
ATOM 3363 C CA . PRO A 1 435 ? 32.560 9.365 -9.160 1.00 78.38 435 PRO A CA 1
ATOM 3364 C C . PRO A 1 435 ? 31.724 10.534 -8.662 1.00 78.38 435 PRO A C 1
ATOM 3366 O O . PRO A 1 435 ? 31.742 11.614 -9.251 1.00 78.38 435 PRO A O 1
ATOM 3369 N N . LEU A 1 436 ? 31.033 10.333 -7.548 1.00 69.19 436 LEU A N 1
ATOM 3370 C CA . LEU A 1 436 ? 30.085 11.311 -7.041 1.00 69.19 436 LEU A CA 1
ATOM 3371 C C . LEU A 1 436 ? 30.647 12.741 -6.887 1.00 69.19 436 LEU A C 1
ATOM 3373 O O . LEU A 1 436 ? 29.918 13.705 -7.091 1.00 69.19 436 LEU A O 1
ATOM 3377 N N . GLU A 1 437 ? 31.933 12.878 -6.561 1.00 70.81 437 GLU A N 1
ATOM 3378 C CA . GLU A 1 437 ? 32.637 14.165 -6.430 1.00 70.81 437 GLU A CA 1
ATOM 3379 C C . GLU A 1 437 ? 32.622 15.011 -7.713 1.00 70.81 437 GLU A C 1
ATOM 3381 O O . GLU A 1 437 ? 32.674 16.236 -7.645 1.00 70.81 437 GLU A O 1
ATOM 3386 N N . HIS A 1 438 ? 32.534 14.356 -8.871 1.00 74.69 438 HIS A N 1
ATOM 3387 C CA . HIS A 1 438 ? 32.556 14.975 -10.197 1.00 74.69 438 HIS A CA 1
ATOM 3388 C C . HIS A 1 438 ? 31.151 15.142 -10.782 1.00 74.69 438 HIS A C 1
ATOM 3390 O O . HIS A 1 438 ? 30.979 15.764 -11.827 1.00 74.69 438 HIS A O 1
ATOM 3396 N N . CYS A 1 439 ? 30.127 14.636 -10.089 1.00 69.56 439 CYS A N 1
ATOM 3397 C CA . CYS A 1 439 ? 28.753 14.790 -10.526 1.00 69.56 439 CYS A CA 1
ATOM 3398 C C . CYS A 1 439 ? 28.385 16.271 -10.669 1.00 69.56 439 CYS A C 1
ATOM 3400 O O . CYS A 1 439 ? 28.691 17.055 -9.764 1.00 69.56 439 CYS A O 1
ATOM 3402 N N . PRO A 1 440 ? 27.688 16.658 -11.758 1.00 62.19 440 PRO A N 1
ATOM 3403 C CA . PRO A 1 440 ? 27.299 18.042 -11.979 1.00 62.19 440 PRO A CA 1
ATOM 3404 C C . PRO A 1 440 ? 26.592 18.604 -10.740 1.00 62.19 440 PRO A C 1
ATOM 3406 O O . PRO A 1 440 ? 25.562 18.077 -10.311 1.00 62.19 440 PRO A O 1
ATOM 3409 N N . GLN A 1 441 ? 27.147 19.674 -10.163 1.00 51.19 441 GLN A N 1
ATOM 3410 C CA . GLN A 1 441 ? 26.590 20.310 -8.963 1.00 51.19 441 GLN A CA 1
ATOM 3411 C C . GLN A 1 441 ? 25.281 21.065 -9.248 1.00 51.19 441 GLN A C 1
ATOM 3413 O O . GLN A 1 441 ? 24.486 21.288 -8.341 1.00 51.19 441 GLN A O 1
ATOM 3418 N N . GLU A 1 442 ? 25.019 21.390 -10.517 1.00 44.38 442 GLU A N 1
ATOM 3419 C CA . GLU A 1 442 ? 23.883 22.201 -10.979 1.00 44.38 442 GLU A CA 1
ATOM 3420 C C . GLU A 1 442 ? 22.740 21.368 -11.588 1.00 44.38 442 GLU A C 1
ATOM 3422 O O . GLU A 1 442 ? 22.017 21.806 -12.482 1.00 44.38 442 GLU A O 1
ATOM 3427 N N . GLY A 1 443 ? 22.537 20.142 -11.104 1.00 45.62 443 GLY A N 1
ATOM 3428 C CA . GLY A 1 443 ? 21.214 19.527 -11.213 1.00 45.62 443 GLY A CA 1
ATOM 3429 C C . GLY A 1 443 ? 20.239 20.253 -10.272 1.00 45.62 443 GLY A C 1
ATOM 3430 O O . GLY A 1 443 ? 20.674 20.679 -9.203 1.00 45.62 443 GLY A O 1
ATOM 3431 N N . PRO A 1 444 ? 18.932 20.358 -10.590 1.00 41.62 444 PRO A N 1
ATOM 3432 C CA . PRO A 1 444 ? 17.893 21.084 -9.817 1.00 41.62 444 PRO A CA 1
ATOM 3433 C C . PRO A 1 444 ? 17.604 20.524 -8.406 1.00 41.62 444 PRO A C 1
ATOM 3435 O O . PRO A 1 444 ? 16.550 20.756 -7.831 1.00 41.62 444 PRO A O 1
ATOM 3438 N N . ASP A 1 445 ? 18.538 19.749 -7.884 1.00 44.28 445 ASP A N 1
ATOM 3439 C CA . ASP A 1 445 ? 18.412 18.802 -6.805 1.00 44.28 445 ASP A CA 1
ATOM 3440 C C . ASP A 1 445 ? 19.661 18.919 -5.865 1.00 44.28 445 ASP A C 1
ATOM 3442 O O . ASP A 1 445 ? 19.585 18.529 -4.713 1.00 44.28 445 ASP A O 1
ATOM 3446 N N . GLY A 1 446 ? 20.788 19.551 -6.251 1.00 46.72 446 GLY A N 1
ATOM 3447 C CA . GLY A 1 446 ? 21.832 19.991 -5.290 1.00 46.72 446 GLY A CA 1
ATOM 3448 C C . GLY A 1 446 ? 22.387 18.915 -4.333 1.00 46.72 446 GLY A C 1
ATOM 3449 O O . GLY A 1 446 ? 22.499 19.145 -3.130 1.00 46.72 446 GLY A O 1
ATOM 3450 N N . PHE A 1 447 ? 22.698 17.711 -4.828 1.00 52.00 447 PHE A N 1
ATOM 3451 C CA . PHE A 1 447 ? 22.895 16.545 -3.953 1.00 52.00 447 PHE A CA 1
ATOM 3452 C C . PHE A 1 447 ? 24.365 16.099 -3.762 1.00 52.00 447 PHE A C 1
ATOM 3454 O O . PHE A 1 447 ? 24.992 15.586 -4.691 1.00 52.00 447 PHE A O 1
ATOM 3461 N N . PHE A 1 448 ? 24.841 16.158 -2.512 1.00 51.91 448 PHE A N 1
ATOM 3462 C CA . PHE A 1 448 ? 25.878 15.291 -1.926 1.00 51.91 448 PHE A CA 1
ATOM 3463 C C . PHE A 1 448 ? 25.455 13.808 -1.904 1.00 51.91 448 PHE A C 1
ATOM 3465 O O . PHE A 1 448 ? 24.294 13.480 -2.178 1.00 51.91 448 PHE A O 1
ATOM 3472 N N . ALA A 1 449 ? 26.395 12.917 -1.555 1.00 57.97 449 ALA A N 1
ATOM 3473 C CA . ALA A 1 449 ? 26.164 11.477 -1.396 1.00 57.97 449 ALA A CA 1
ATOM 3474 C C . ALA A 1 449 ? 25.002 11.268 -0.437 1.00 57.97 449 ALA A C 1
ATOM 3476 O O . ALA A 1 449 ? 25.002 11.897 0.620 1.00 57.97 449 ALA A O 1
ATOM 3477 N N . PRO A 1 450 ? 24.014 10.422 -0.751 1.00 60.09 450 PRO A N 1
ATOM 3478 C CA . PRO A 1 450 ? 23.041 10.084 0.269 1.00 60.09 450 PRO A CA 1
ATOM 3479 C C . PRO A 1 450 ? 23.775 9.329 1.391 1.00 60.09 450 PRO A C 1
ATOM 3481 O O . PRO A 1 450 ? 24.547 8.405 1.121 1.00 60.09 450 PRO A O 1
ATOM 3484 N N . GLU A 1 451 ? 23.562 9.736 2.644 1.00 69.56 451 GLU A N 1
ATOM 3485 C CA . GLU A 1 451 ? 24.174 9.083 3.807 1.00 69.56 451 GLU A CA 1
ATOM 3486 C C . GLU A 1 451 ? 23.520 7.727 4.080 1.00 69.56 451 GLU A C 1
ATOM 3488 O O . GLU A 1 451 ? 24.005 6.961 4.901 1.00 69.56 451 GLU A O 1
ATOM 3493 N N . CYS A 1 452 ? 22.424 7.379 3.404 1.00 80.00 452 CYS A N 1
ATOM 3494 C CA . CYS A 1 452 ? 21.790 6.083 3.590 1.00 80.00 452 CYS A CA 1
ATOM 3495 C C . CYS A 1 452 ? 20.959 5.606 2.408 1.00 80.00 452 CYS A C 1
ATOM 3497 O O . CYS A 1 452 ? 20.403 6.388 1.632 1.00 80.00 452 CYS A O 1
ATOM 3499 N N . TYR A 1 453 ? 20.854 4.280 2.336 1.00 82.56 453 TYR A N 1
ATOM 3500 C CA . TYR A 1 453 ? 20.141 3.536 1.311 1.00 82.56 453 TYR A CA 1
ATOM 3501 C C . TYR A 1 453 ? 19.367 2.392 1.953 1.00 82.56 453 TYR A C 1
ATOM 3503 O O . TYR A 1 453 ? 19.898 1.665 2.791 1.00 82.56 453 TYR A O 1
ATOM 3511 N N . THR A 1 454 ? 18.134 2.195 1.508 1.00 86.62 454 THR A N 1
ATOM 3512 C CA . THR A 1 454 ? 17.364 0.975 1.748 1.00 86.62 454 THR A CA 1
ATOM 3513 C C . THR A 1 454 ? 17.103 0.324 0.401 1.00 86.62 454 THR A C 1
ATOM 3515 O O . THR A 1 454 ? 16.535 0.957 -0.490 1.00 86.62 454 THR A O 1
ATOM 3518 N N . VAL A 1 455 ? 17.559 -0.912 0.230 1.00 86.94 455 VAL A N 1
ATOM 3519 C CA . VAL A 1 455 ? 17.408 -1.678 -1.008 1.00 86.94 455 VAL A CA 1
ATOM 3520 C C . VAL A 1 455 ? 16.229 -2.627 -0.857 1.00 86.94 455 VAL A C 1
ATOM 3522 O O . VAL A 1 455 ? 16.152 -3.385 0.110 1.00 86.94 455 VAL A O 1
ATOM 3525 N N . ILE A 1 456 ? 15.331 -2.581 -1.834 1.00 91.50 456 ILE A N 1
ATOM 3526 C CA . ILE A 1 456 ? 14.157 -3.434 -1.958 1.00 91.50 456 ILE A CA 1
ATOM 3527 C C . ILE A 1 456 ? 14.340 -4.313 -3.194 1.00 91.50 456 ILE A C 1
ATOM 3529 O O . ILE A 1 456 ? 14.534 -3.799 -4.299 1.00 91.50 456 ILE A O 1
ATOM 3533 N N . GLN A 1 457 ? 14.245 -5.627 -3.025 1.00 90.50 457 GLN A N 1
ATOM 3534 C CA . GLN A 1 457 ? 14.133 -6.559 -4.141 1.00 90.50 457 GLN A CA 1
ATOM 3535 C C . GLN A 1 457 ? 12.674 -6.630 -4.597 1.00 90.50 457 GLN A C 1
ATOM 3537 O O . GLN A 1 457 ? 11.779 -6.789 -3.772 1.00 90.50 457 GLN A O 1
ATOM 3542 N N . LEU A 1 458 ? 12.435 -6.505 -5.903 1.00 94.38 458 LEU A N 1
ATOM 3543 C CA . LEU A 1 458 ? 11.115 -6.561 -6.528 1.00 94.38 458 LEU A CA 1
ATOM 3544 C C . LEU A 1 458 ? 11.049 -7.780 -7.454 1.00 94.38 458 LEU A C 1
ATOM 3546 O O . LEU A 1 458 ? 11.727 -7.838 -8.483 1.00 94.38 458 LEU A O 1
ATOM 3550 N N . VAL A 1 459 ? 10.214 -8.758 -7.109 1.00 94.25 459 VAL A N 1
ATOM 3551 C CA . VAL A 1 459 ? 10.027 -9.975 -7.910 1.00 94.25 459 VAL A CA 1
ATOM 3552 C C . VAL A 1 459 ? 8.757 -9.838 -8.739 1.00 94.25 459 VAL A C 1
ATOM 3554 O O . VAL A 1 459 ? 7.670 -9.632 -8.199 1.00 94.25 459 VAL A O 1
ATOM 3557 N N . TYR A 1 460 ? 8.883 -9.966 -10.058 1.00 94.44 460 TYR A N 1
ATOM 3558 C CA . TYR A 1 460 ? 7.799 -9.732 -11.012 1.00 94.44 460 TYR A CA 1
ATOM 3559 C C . TYR A 1 460 ? 7.550 -10.935 -11.932 1.00 94.44 460 TYR A C 1
ATOM 3561 O O . TYR A 1 460 ? 8.403 -11.807 -12.095 1.00 94.44 460 TYR A O 1
ATOM 3569 N N . SER A 1 461 ? 6.371 -10.979 -12.558 1.00 93.75 461 SER A N 1
ATOM 3570 C CA . SER A 1 461 ? 5.992 -12.032 -13.512 1.00 93.75 461 SER A CA 1
ATOM 3571 C C . SER A 1 461 ? 6.240 -11.611 -14.959 1.00 93.75 461 SER A C 1
ATOM 3573 O O . SER A 1 461 ? 5.484 -10.821 -15.531 1.00 93.75 461 SER A O 1
ATOM 3575 N N . GLN A 1 462 ? 7.243 -12.213 -15.602 1.00 92.19 462 GLN A N 1
ATOM 3576 C CA . GLN A 1 462 ? 7.490 -11.993 -17.030 1.00 92.19 462 GLN A CA 1
ATOM 3577 C C . GLN A 1 462 ? 6.310 -12.465 -17.896 1.00 92.19 462 GLN A C 1
ATOM 3579 O O . GLN A 1 462 ? 5.911 -11.782 -18.839 1.00 92.19 462 GLN A O 1
ATOM 3584 N N . LYS A 1 463 ? 5.685 -13.594 -17.535 1.00 91.25 463 LYS A N 1
ATOM 3585 C CA . LYS A 1 463 ? 4.517 -14.154 -18.235 1.00 91.25 463 LYS A CA 1
ATOM 3586 C C . LYS A 1 463 ? 3.353 -13.161 -18.302 1.00 91.25 463 LYS A C 1
ATOM 3588 O O . LYS A 1 463 ? 2.660 -13.096 -19.317 1.00 91.25 463 LYS A O 1
ATOM 3593 N N . GLN A 1 464 ? 3.126 -12.385 -17.241 1.00 90.94 464 GLN A N 1
ATOM 3594 C CA . GLN A 1 464 ? 2.106 -11.334 -17.241 1.00 90.94 464 GLN A CA 1
ATOM 3595 C C . GLN A 1 464 ? 2.490 -10.141 -18.106 1.00 90.94 464 GLN A C 1
ATOM 3597 O O . GLN A 1 464 ? 1.663 -9.689 -18.897 1.00 90.94 464 GLN A O 1
ATOM 3602 N N . ILE A 1 465 ? 3.735 -9.667 -18.001 1.00 92.88 465 ILE A N 1
ATOM 3603 C CA . ILE A 1 465 ? 4.239 -8.561 -18.825 1.00 92.88 465 ILE A CA 1
ATOM 3604 C C . ILE A 1 465 ? 4.058 -8.888 -20.309 1.00 92.88 465 ILE A C 1
ATOM 3606 O O . ILE A 1 465 ? 3.499 -8.083 -21.053 1.00 92.88 465 ILE A O 1
ATOM 3610 N N . ASP A 1 466 ? 4.442 -10.094 -20.730 1.00 91.94 466 ASP A N 1
ATOM 3611 C CA . ASP A 1 466 ? 4.314 -10.540 -22.117 1.00 91.94 466 ASP A CA 1
ATOM 3612 C C . ASP A 1 466 ? 2.853 -10.570 -22.585 1.00 91.94 466 ASP A C 1
ATOM 3614 O O . ASP A 1 466 ? 2.546 -10.192 -23.718 1.00 91.94 466 ASP A O 1
ATOM 3618 N N . ARG A 1 467 ? 1.930 -11.016 -21.726 1.00 88.81 467 ARG A N 1
ATOM 3619 C CA . ARG A 1 467 ? 0.490 -11.058 -22.034 1.00 88.81 467 ARG A CA 1
ATOM 3620 C C . ARG A 1 467 ? -0.091 -9.657 -22.193 1.00 88.81 467 ARG A C 1
ATOM 3622 O O . ARG A 1 467 ? -0.777 -9.389 -23.180 1.00 88.81 467 ARG A O 1
ATOM 3629 N N . LEU A 1 468 ? 0.222 -8.762 -21.262 1.00 90.88 468 LEU A N 1
ATOM 3630 C CA . LEU A 1 468 ? -0.236 -7.375 -21.287 1.00 90.88 468 LEU A CA 1
ATOM 3631 C C . LEU A 1 468 ? 0.360 -6.611 -22.478 1.00 90.88 468 LEU A C 1
ATOM 3633 O O . LEU A 1 468 ? -0.353 -5.876 -23.163 1.00 90.88 468 LEU A O 1
ATOM 3637 N N . SER A 1 469 ? 1.637 -6.846 -22.790 1.00 92.12 469 SER A N 1
ATOM 3638 C CA . SER A 1 469 ? 2.324 -6.284 -23.958 1.00 92.12 469 SER A CA 1
ATOM 3639 C C . SER A 1 469 ? 1.651 -6.695 -25.273 1.00 92.12 469 SER A C 1
ATOM 3641 O O . SER A 1 469 ? 1.373 -5.841 -26.119 1.00 92.12 469 SER A O 1
ATOM 3643 N N . ARG A 1 470 ? 1.304 -7.983 -25.425 1.00 90.38 470 ARG A N 1
ATOM 3644 C CA . ARG A 1 470 ? 0.566 -8.488 -26.598 1.00 90.38 470 ARG A CA 1
ATOM 3645 C C . ARG A 1 470 ? -0.837 -7.896 -26.688 1.00 90.38 470 ARG A C 1
ATOM 3647 O O . ARG A 1 470 ? -1.244 -7.483 -27.768 1.00 90.38 470 ARG A O 1
ATOM 3654 N N . SER A 1 471 ? -1.559 -7.829 -25.569 1.00 85.56 471 SER A N 1
ATOM 3655 C CA . SER A 1 471 ? -2.931 -7.307 -25.542 1.00 85.56 471 SER A CA 1
ATOM 3656 C C . SER A 1 471 ? -3.018 -5.823 -25.892 1.00 85.56 471 SER A C 1
ATOM 3658 O O . SER A 1 471 ? -3.987 -5.398 -26.514 1.00 85.56 471 SER A O 1
ATOM 3660 N N . THR A 1 472 ? -2.039 -5.031 -25.463 1.00 85.69 472 THR A N 1
ATOM 3661 C CA . THR A 1 472 ? -1.997 -3.582 -25.716 1.00 85.69 472 THR A CA 1
ATOM 3662 C C . THR A 1 472 ? -1.290 -3.231 -27.024 1.00 85.69 472 THR A C 1
ATOM 3664 O O . THR A 1 472 ? -1.322 -2.079 -27.451 1.00 85.69 472 THR A O 1
ATOM 3667 N N . ASN A 1 473 ? -0.649 -4.211 -27.675 1.00 86.38 473 ASN A N 1
ATOM 3668 C CA . ASN A 1 473 ? 0.249 -4.001 -28.810 1.00 86.38 473 ASN A CA 1
ATOM 3669 C C . ASN A 1 473 ? 1.345 -2.958 -28.492 1.00 86.38 473 ASN A C 1
ATOM 3671 O O . ASN A 1 473 ? 1.651 -2.066 -29.289 1.00 86.38 473 ASN A O 1
ATOM 3675 N N . LYS A 1 474 ? 1.905 -3.032 -27.276 1.00 84.94 474 LYS A N 1
ATOM 3676 C CA . LYS A 1 474 ? 2.959 -2.135 -26.781 1.00 84.94 474 LYS A CA 1
ATOM 3677 C C . LYS A 1 474 ? 4.137 -2.940 -26.270 1.00 84.94 474 LYS A C 1
ATOM 3679 O O . LYS A 1 474 ? 4.005 -3.718 -25.332 1.00 84.94 474 LYS A O 1
ATOM 3684 N N . SER A 1 475 ? 5.313 -2.689 -26.831 1.00 76.81 475 SER A N 1
ATOM 3685 C CA . SER A 1 475 ? 6.562 -3.326 -26.398 1.00 76.81 475 SER A CA 1
ATOM 3686 C C . SER A 1 475 ? 7.085 -2.800 -25.055 1.00 76.81 475 SER A C 1
ATOM 3688 O O . SER A 1 475 ? 7.866 -3.482 -24.405 1.00 76.81 475 SER A O 1
ATOM 3690 N N . THR A 1 476 ? 6.654 -1.613 -24.614 1.00 82.06 476 THR A N 1
ATOM 3691 C CA . THR A 1 476 ? 7.182 -0.929 -23.419 1.00 82.06 476 THR A CA 1
ATOM 3692 C C . THR A 1 476 ? 6.090 -0.649 -22.382 1.00 82.06 476 THR A C 1
ATOM 3694 O O . THR A 1 476 ? 5.863 0.502 -22.008 1.00 82.06 476 THR A O 1
ATOM 3697 N N . ILE A 1 477 ? 5.362 -1.683 -21.947 1.00 88.56 477 ILE A N 1
ATOM 3698 C CA . ILE A 1 477 ? 4.370 -1.549 -20.861 1.00 88.56 477 ILE A CA 1
ATOM 3699 C C . ILE A 1 477 ? 5.005 -1.645 -19.463 1.00 88.56 477 ILE A C 1
ATOM 3701 O O . ILE A 1 477 ? 4.452 -1.142 -18.484 1.00 88.56 477 ILE A O 1
ATOM 3705 N N . PHE A 1 478 ? 6.201 -2.233 -19.390 1.00 93.44 478 PHE A N 1
ATOM 3706 C CA . PHE A 1 478 ? 6.980 -2.421 -18.175 1.00 93.44 478 PHE A CA 1
ATOM 3707 C C . PHE A 1 478 ? 8.456 -2.108 -18.439 1.00 93.44 478 PHE A C 1
ATOM 3709 O O . PHE A 1 478 ? 9.023 -2.551 -19.437 1.00 93.44 478 PHE A O 1
ATOM 3716 N N . SER A 1 479 ? 9.072 -1.331 -17.552 1.00 91.88 479 SER A N 1
ATOM 3717 C CA . SER A 1 479 ? 10.512 -1.067 -17.522 1.00 91.88 479 SER A CA 1
ATOM 3718 C C . SER A 1 479 ? 10.903 -0.513 -16.152 1.00 91.88 479 SER A C 1
ATOM 3720 O O . SER A 1 479 ? 10.063 0.069 -15.462 1.00 91.88 479 SER A O 1
ATOM 3722 N N . ALA A 1 480 ? 12.184 -0.607 -15.784 1.00 89.56 480 ALA A N 1
ATOM 3723 C CA . ALA A 1 480 ? 12.687 -0.023 -14.539 1.00 89.56 480 ALA A CA 1
ATOM 3724 C C . ALA A 1 480 ? 12.333 1.471 -14.394 1.00 89.56 480 ALA A C 1
ATOM 3726 O O . ALA A 1 480 ? 11.913 1.896 -13.327 1.00 89.56 480 ALA A O 1
ATOM 3727 N N . SER A 1 481 ? 12.396 2.260 -15.475 1.00 89.94 481 SER A N 1
ATOM 3728 C CA . SER A 1 481 ? 12.038 3.687 -15.440 1.00 89.94 481 SER A CA 1
ATOM 3729 C C . SER A 1 481 ? 10.547 3.937 -15.188 1.00 89.94 481 SER A C 1
ATOM 3731 O O . SER A 1 481 ? 10.189 4.904 -14.523 1.00 89.94 481 SER A O 1
ATOM 3733 N N . LEU A 1 482 ? 9.669 3.081 -15.721 1.00 93.62 482 LEU A N 1
ATOM 3734 C CA . LEU A 1 482 ? 8.225 3.183 -15.498 1.00 93.62 482 LEU A CA 1
ATOM 3735 C C . LEU A 1 482 ? 7.849 2.754 -14.071 1.00 93.62 482 LEU A C 1
ATOM 3737 O O . LEU A 1 482 ? 6.964 3.357 -13.460 1.00 93.62 482 LEU A O 1
ATOM 3741 N N . VAL A 1 483 ? 8.545 1.750 -13.526 1.00 96.06 483 VAL A N 1
ATOM 3742 C CA . VAL A 1 483 ? 8.413 1.343 -12.119 1.00 96.06 483 VAL A CA 1
ATOM 3743 C C . VAL A 1 483 ? 8.923 2.452 -11.196 1.00 96.06 483 VAL A C 1
ATOM 3745 O O . VAL A 1 483 ? 8.208 2.831 -10.277 1.00 96.06 483 VAL A O 1
ATOM 3748 N N . GLU A 1 484 ? 10.090 3.042 -11.475 1.00 93.62 484 GLU A N 1
ATOM 3749 C CA . GLU A 1 484 ? 10.640 4.185 -10.725 1.00 93.62 484 GLU A CA 1
ATOM 3750 C C . GLU A 1 484 ? 9.655 5.354 -10.676 1.00 93.62 484 GLU A C 1
ATOM 3752 O O . GLU A 1 484 ? 9.363 5.882 -9.603 1.00 93.62 484 GLU A O 1
ATOM 3757 N N . GLN A 1 485 ? 9.078 5.716 -11.827 1.00 92.69 485 GLN A N 1
ATOM 3758 C CA . GLN A 1 485 ? 8.064 6.762 -11.904 1.00 92.69 485 GLN A CA 1
ATOM 3759 C C . GLN A 1 485 ? 6.826 6.419 -11.063 1.00 92.69 485 GLN A C 1
ATOM 3761 O O . GLN A 1 485 ? 6.321 7.279 -10.346 1.00 92.69 485 GLN A O 1
ATOM 3766 N N . SER A 1 486 ? 6.349 5.174 -11.130 1.00 96.06 486 SER A N 1
ATOM 3767 C CA . SER A 1 486 ? 5.161 4.734 -10.389 1.00 96.06 486 SER A CA 1
ATOM 3768 C C . SER A 1 486 ? 5.407 4.699 -8.877 1.00 96.06 486 SER A C 1
ATOM 3770 O O . SER A 1 486 ? 4.568 5.164 -8.112 1.00 96.06 486 SER A O 1
ATOM 3772 N N . LEU A 1 487 ? 6.585 4.242 -8.438 1.00 95.81 487 LEU A N 1
ATOM 3773 C CA . LEU A 1 487 ? 6.995 4.273 -7.031 1.00 95.81 487 LEU A CA 1
ATOM 3774 C C . LEU A 1 487 ? 7.171 5.701 -6.511 1.00 95.81 487 LEU A C 1
ATOM 3776 O O . LEU A 1 487 ? 6.847 5.972 -5.359 1.00 95.81 487 LEU A O 1
ATOM 3780 N N . ARG A 1 488 ? 7.627 6.639 -7.351 1.00 93.00 488 ARG A N 1
ATOM 3781 C CA . ARG A 1 488 ? 7.757 8.049 -6.964 1.00 93.00 488 ARG A CA 1
ATOM 3782 C C . ARG A 1 488 ? 6.414 8.670 -6.570 1.00 93.00 488 ARG A C 1
ATOM 3784 O O . ARG A 1 488 ? 6.385 9.484 -5.652 1.00 93.00 488 ARG A O 1
ATOM 3791 N N . TYR A 1 489 ? 5.313 8.273 -7.211 1.00 92.94 489 TYR A N 1
ATOM 3792 C CA . TYR A 1 489 ? 3.966 8.724 -6.832 1.00 92.94 489 TYR A CA 1
ATOM 3793 C C . TYR A 1 489 ? 3.503 8.199 -5.469 1.00 92.94 489 TYR A C 1
ATOM 3795 O O . TYR A 1 489 ? 2.583 8.761 -4.884 1.00 92.94 489 TYR A O 1
ATOM 3803 N N . LEU A 1 490 ? 4.146 7.152 -4.952 1.00 92.94 490 LEU A N 1
ATOM 3804 C CA . LEU A 1 490 ? 3.848 6.580 -3.644 1.00 92.94 490 LEU A CA 1
ATOM 3805 C C . LEU A 1 490 ? 4.707 7.174 -2.521 1.00 92.94 490 LEU A C 1
ATOM 3807 O O . LEU A 1 490 ? 4.449 6.859 -1.360 1.00 92.94 490 LEU A O 1
ATOM 3811 N N . LEU A 1 491 ? 5.697 8.023 -2.830 1.00 91.31 491 LEU A N 1
ATOM 3812 C CA . LEU A 1 491 ? 6.563 8.621 -1.814 1.00 91.31 491 LEU A CA 1
ATOM 3813 C C . LEU A 1 491 ? 5.828 9.691 -0.991 1.00 91.31 491 LEU A C 1
ATOM 3815 O O . LEU A 1 491 ? 5.198 10.586 -1.550 1.00 91.31 491 LEU A O 1
ATOM 3819 N N . ALA A 1 492 ? 5.939 9.628 0.338 1.00 87.38 492 ALA A N 1
ATOM 3820 C CA . ALA A 1 492 ? 5.315 10.577 1.260 1.00 87.38 492 ALA A CA 1
ATOM 3821 C C . ALA A 1 492 ? 6.269 11.692 1.716 1.00 87.38 492 ALA A C 1
ATOM 3823 O O . ALA A 1 492 ? 5.821 12.819 1.933 1.00 87.38 492 ALA A O 1
ATOM 3824 N N . TYR A 1 493 ? 7.564 11.400 1.869 1.00 86.44 493 TYR A N 1
ATOM 3825 C CA . TYR A 1 493 ? 8.541 12.332 2.438 1.00 86.44 493 TYR A CA 1
ATOM 3826 C C . TYR A 1 493 ? 9.365 13.084 1.391 1.00 86.44 493 TYR A C 1
ATOM 3828 O O . TYR A 1 493 ? 9.972 12.486 0.505 1.00 86.44 493 TYR A O 1
ATOM 3836 N N . SER A 1 494 ? 9.482 14.404 1.568 1.00 83.38 494 SER A N 1
ATOM 3837 C CA . SER A 1 494 ? 10.166 15.320 0.641 1.00 83.38 494 SER A CA 1
ATOM 3838 C C . SER A 1 494 ? 11.690 15.291 0.676 1.00 83.38 494 SER A C 1
ATOM 3840 O O . SER A 1 494 ? 12.328 16.222 0.204 1.00 83.38 494 SER A O 1
ATOM 3842 N N . HIS A 1 495 ? 12.297 14.262 1.235 1.00 81.88 495 HIS A N 1
ATOM 3843 C CA . HIS A 1 495 ? 13.750 14.073 1.229 1.00 81.88 495 HIS A CA 1
ATOM 3844 C C . HIS A 1 495 ? 14.135 12.651 0.813 1.00 81.88 495 HIS A C 1
ATOM 3846 O O . HIS A 1 495 ? 15.321 12.339 0.732 1.00 81.88 495 HIS A O 1
ATOM 3852 N N . CYS A 1 496 ? 13.144 11.783 0.587 1.00 87.00 496 CYS A N 1
ATOM 3853 C CA . CYS A 1 496 ? 13.365 10.431 0.109 1.00 87.00 496 CYS A CA 1
ATOM 3854 C C . CYS A 1 496 ? 13.279 10.412 -1.409 1.00 87.00 496 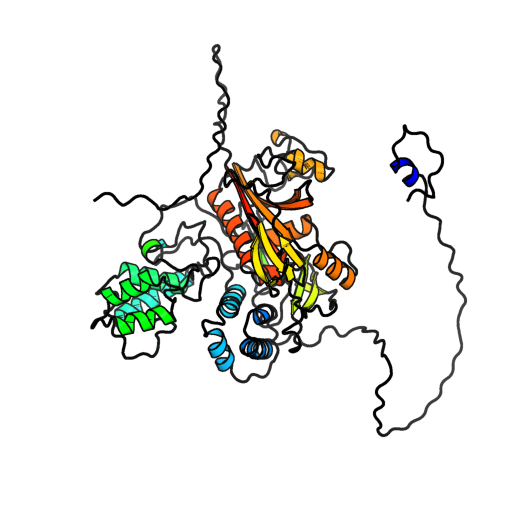CYS A C 1
ATOM 3856 O O . CYS A 1 496 ? 12.365 10.980 -2.005 1.00 87.00 496 CYS A O 1
ATOM 3858 N N . HIS A 1 497 ? 14.217 9.706 -2.020 1.00 86.50 497 HIS A N 1
ATOM 3859 C CA . HIS A 1 497 ? 14.280 9.496 -3.456 1.00 86.50 497 HIS A CA 1
ATOM 3860 C C . HIS A 1 497 ? 14.238 8.004 -3.744 1.00 86.50 497 HIS A C 1
ATOM 3862 O O . HIS A 1 497 ? 14.777 7.211 -2.972 1.00 86.50 497 HIS A O 1
ATOM 3868 N N . VAL A 1 498 ? 13.618 7.635 -4.864 1.00 89.38 498 VAL A N 1
ATOM 3869 C CA . VAL A 1 498 ? 13.583 6.261 -5.366 1.00 89.38 498 VAL A CA 1
ATOM 3870 C C . VAL A 1 498 ? 14.333 6.184 -6.685 1.00 89.38 498 VAL A C 1
ATOM 3872 O O . VAL A 1 498 ? 14.133 7.014 -7.567 1.00 89.38 498 VAL A O 1
ATOM 3875 N N . SER A 1 499 ? 15.188 5.176 -6.810 1.00 86.75 499 SER A N 1
ATOM 3876 C CA . SER A 1 499 ? 15.832 4.792 -8.067 1.00 86.75 499 SER A CA 1
ATOM 3877 C C . SER A 1 499 ? 15.576 3.314 -8.321 1.00 86.75 499 SER A C 1
ATOM 3879 O O . SER A 1 499 ? 15.652 2.523 -7.380 1.00 86.75 499 SER A O 1
ATOM 3881 N N . VAL A 1 500 ? 15.289 2.925 -9.565 1.00 88.12 500 VAL A N 1
ATOM 3882 C CA . VAL A 1 500 ? 15.028 1.518 -9.914 1.00 88.12 500 VAL A CA 1
ATOM 3883 C C . VAL A 1 500 ? 15.938 1.066 -11.050 1.00 88.12 500 VAL A C 1
ATOM 3885 O O . VAL A 1 500 ? 16.117 1.762 -12.053 1.00 88.12 500 VAL A O 1
ATOM 3888 N N . PHE A 1 501 ? 16.509 -0.126 -10.904 1.00 82.81 501 PHE A N 1
ATOM 3889 C CA . PHE A 1 501 ? 17.406 -0.730 -11.887 1.00 82.81 501 PHE A CA 1
ATOM 3890 C C . PHE A 1 501 ? 17.301 -2.255 -11.879 1.00 82.81 501 PHE A C 1
ATOM 3892 O O . PHE A 1 501 ? 16.784 -2.852 -10.938 1.00 82.81 501 PHE A O 1
ATOM 3899 N N . HIS A 1 502 ? 17.789 -2.885 -12.946 1.00 82.25 502 HIS A N 1
ATOM 3900 C CA . HIS A 1 502 ? 17.951 -4.337 -12.988 1.00 82.25 502 HIS A CA 1
ATOM 3901 C C . HIS A 1 502 ? 19.329 -4.724 -12.463 1.00 82.25 502 HIS A C 1
ATOM 3903 O O . HIS A 1 502 ? 20.286 -4.012 -12.739 1.00 82.25 502 HIS A O 1
ATOM 3909 N N . SER A 1 503 ? 19.425 -5.841 -11.744 1.00 75.06 503 SER A N 1
ATOM 3910 C CA . SER A 1 503 ? 20.667 -6.511 -11.388 1.00 75.06 503 SER A CA 1
ATOM 3911 C C . SER A 1 503 ? 21.269 -7.243 -12.601 1.00 75.06 503 SER A C 1
ATOM 3913 O O . SER A 1 503 ? 20.571 -7.487 -13.586 1.00 75.06 503 SER A O 1
ATOM 3915 N N . PHE A 1 504 ? 22.543 -7.647 -12.541 1.00 68.00 504 PHE A N 1
ATOM 3916 C CA . PHE A 1 504 ? 23.184 -8.487 -13.570 1.00 68.00 504 PHE A CA 1
ATOM 3917 C C . PHE A 1 504 ? 22.455 -9.814 -13.734 1.00 68.00 504 PHE A C 1
ATOM 3919 O O . PHE A 1 504 ? 22.271 -10.302 -14.843 1.00 68.00 504 PHE A O 1
ATOM 3926 N N . ASP A 1 505 ? 21.992 -10.355 -12.611 1.00 70.44 505 ASP A N 1
ATOM 3927 C CA . ASP A 1 505 ? 21.228 -11.593 -12.535 1.00 70.44 505 ASP A CA 1
ATOM 3928 C C . ASP A 1 505 ? 19.755 -11.392 -12.981 1.00 70.44 505 ASP A C 1
ATOM 3930 O O . ASP A 1 505 ? 18.941 -12.317 -12.932 1.00 70.44 505 ASP A O 1
ATOM 3934 N N . GLY A 1 506 ? 19.413 -10.187 -13.464 1.00 76.38 506 GLY A N 1
ATOM 3935 C CA . GLY A 1 506 ? 18.124 -9.818 -14.056 1.00 76.38 506 GLY A CA 1
ATOM 3936 C C . GLY A 1 506 ? 17.047 -9.406 -13.050 1.00 76.38 506 GLY A C 1
ATOM 3937 O O . GLY A 1 506 ? 15.903 -9.150 -13.440 1.00 76.38 506 GLY A O 1
ATOM 3938 N N . GLU A 1 507 ? 17.387 -9.330 -11.765 1.00 82.38 507 GLU A N 1
ATOM 3939 C CA . GLU A 1 507 ? 16.451 -8.989 -10.693 1.00 82.38 507 GLU A CA 1
ATOM 3940 C C . GLU A 1 507 ? 16.128 -7.499 -10.698 1.00 82.38 507 GLU A C 1
ATOM 3942 O O . GLU A 1 507 ? 16.986 -6.683 -11.001 1.00 82.38 507 GLU A O 1
ATOM 3947 N N . LEU A 1 508 ? 14.907 -7.105 -10.352 1.00 90.00 508 LEU A N 1
ATOM 3948 C CA . LEU A 1 508 ? 14.563 -5.690 -10.269 1.00 90.00 508 LEU A CA 1
ATOM 3949 C C . LEU A 1 508 ? 14.810 -5.190 -8.843 1.00 90.00 508 LEU A C 1
ATOM 3951 O O . LEU A 1 508 ? 14.305 -5.772 -7.887 1.00 90.00 508 LEU A O 1
ATOM 3955 N N . LEU A 1 509 ? 15.578 -4.115 -8.697 1.00 88.38 509 LEU A N 1
ATOM 3956 C CA . LEU A 1 509 ? 15.936 -3.528 -7.408 1.00 88.38 509 LEU A CA 1
ATOM 3957 C C . LEU A 1 509 ? 15.449 -2.080 -7.349 1.00 88.38 509 LEU A C 1
ATOM 3959 O O . LEU A 1 509 ? 15.716 -1.293 -8.259 1.00 88.38 509 LEU A O 1
ATOM 3963 N N . ALA A 1 510 ? 14.757 -1.728 -6.268 1.00 91.50 510 ALA A N 1
ATOM 3964 C CA . ALA A 1 510 ? 14.414 -0.353 -5.930 1.00 91.50 510 ALA A CA 1
ATOM 3965 C C . ALA A 1 510 ? 15.261 0.115 -4.748 1.00 91.50 510 ALA A C 1
ATOM 3967 O O . ALA A 1 510 ? 15.402 -0.584 -3.750 1.00 91.50 510 ALA A O 1
ATOM 3968 N N . VAL A 1 511 ? 15.827 1.310 -4.853 1.00 87.31 511 VAL A N 1
ATOM 3969 C CA . VAL A 1 511 ? 16.682 1.892 -3.823 1.00 87.31 511 VAL A CA 1
ATOM 3970 C C . VAL A 1 511 ? 16.051 3.179 -3.334 1.00 87.31 511 VAL A C 1
ATOM 3972 O O . VAL A 1 511 ? 15.918 4.134 -4.100 1.00 87.31 511 VAL A O 1
ATOM 3975 N N . ILE A 1 512 ? 15.684 3.193 -2.054 1.00 89.69 512 ILE A N 1
ATOM 3976 C CA . ILE A 1 512 ? 15.181 4.374 -1.360 1.00 89.69 512 ILE A CA 1
ATOM 3977 C C . ILE A 1 512 ? 16.342 5.021 -0.616 1.00 89.69 512 ILE A C 1
ATOM 3979 O O . ILE A 1 512 ? 16.982 4.379 0.215 1.00 89.6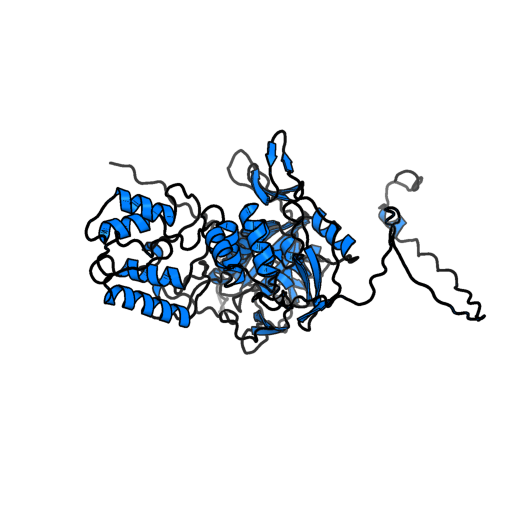9 512 ILE A O 1
ATOM 3983 N N . HIS A 1 513 ? 16.638 6.280 -0.917 1.00 84.81 513 HIS A N 1
ATOM 3984 C CA . HIS A 1 513 ? 17.818 6.953 -0.382 1.00 84.81 513 HIS A CA 1
ATOM 3985 C C . HIS A 1 513 ? 17.540 8.400 0.020 1.00 84.81 513 HIS A C 1
ATOM 3987 O O . HIS A 1 513 ? 16.616 9.042 -0.480 1.00 84.81 513 HIS A O 1
ATOM 3993 N N . SER A 1 514 ? 18.363 8.909 0.935 1.00 81.06 514 SER A N 1
ATOM 3994 C CA . SER A 1 514 ? 18.297 10.282 1.444 1.00 81.06 514 SER A CA 1
ATOM 3995 C C . SER A 1 514 ? 19.670 10.742 1.918 1.00 81.06 514 SER A C 1
ATOM 3997 O O . SER A 1 514 ? 20.518 9.925 2.264 1.00 81.06 514 SER A O 1
ATOM 3999 N N . GLN A 1 515 ? 19.859 12.059 1.981 1.00 74.38 515 GLN A N 1
ATOM 4000 C CA . GLN A 1 515 ? 21.032 12.656 2.609 1.00 74.38 515 GLN A CA 1
ATOM 4001 C C . GLN A 1 515 ? 21.009 12.547 4.126 1.00 74.38 515 GLN A C 1
ATOM 4003 O O . GLN A 1 515 ? 21.910 11.932 4.637 1.00 74.38 515 GLN A O 1
ATOM 4008 N N . MET A 1 516 ? 20.005 13.052 4.850 1.00 73.69 516 MET A N 1
ATOM 4009 C CA . MET A 1 516 ? 20.100 13.131 6.328 1.00 73.69 516 MET A CA 1
ATOM 4010 C C . MET A 1 516 ? 19.023 12.346 7.095 1.00 73.69 516 MET A C 1
ATOM 4012 O O . MET A 1 516 ? 19.125 12.136 8.301 1.00 73.69 516 MET A O 1
ATOM 4016 N N . HIS A 1 517 ? 17.947 11.919 6.432 1.00 79.00 517 HIS A N 1
ATOM 4017 C CA . HIS A 1 517 ? 16.748 11.387 7.090 1.00 79.00 517 HIS A CA 1
ATOM 4018 C C . HIS A 1 517 ? 16.580 9.868 6.917 1.00 79.00 517 HIS A C 1
ATOM 4020 O O . HIS A 1 517 ?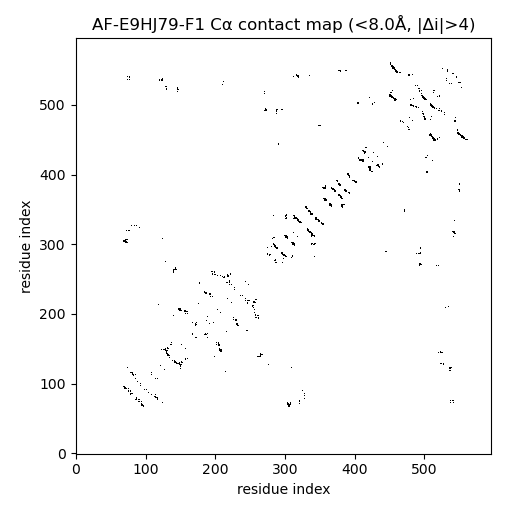 15.592 9.375 6.369 1.00 79.00 517 HIS A O 1
ATOM 4026 N N . CYS A 1 518 ? 17.552 9.105 7.413 1.00 81.50 518 CYS A N 1
ATOM 4027 C CA . CYS A 1 518 ? 17.625 7.659 7.188 1.00 81.50 518 CYS A CA 1
ATOM 4028 C C . CYS A 1 518 ? 16.453 6.865 7.760 1.00 81.50 518 CYS A C 1
ATOM 4030 O O . CYS A 1 518 ? 15.900 6.013 7.067 1.00 81.50 518 CYS A O 1
ATOM 4032 N N . ALA A 1 519 ? 16.027 7.177 8.986 1.00 80.75 519 ALA A N 1
ATOM 4033 C CA . ALA A 1 519 ? 14.893 6.497 9.613 1.00 80.75 519 ALA A CA 1
ATOM 4034 C C . ALA A 1 519 ? 13.591 6.690 8.815 1.00 80.75 519 ALA A C 1
ATOM 4036 O O . ALA A 1 519 ? 12.823 5.749 8.641 1.00 80.75 519 ALA A O 1
ATOM 4037 N N . SER A 1 520 ? 13.364 7.893 8.284 1.00 82.62 520 SER A N 1
ATOM 4038 C CA . SER A 1 520 ? 12.173 8.222 7.497 1.00 82.62 520 SER A CA 1
ATOM 4039 C C . SER A 1 520 ? 12.162 7.512 6.148 1.00 82.62 520 SER A C 1
ATOM 4041 O O . SER A 1 520 ? 11.136 6.978 5.746 1.00 82.62 520 SER A O 1
ATOM 4043 N N . CYS A 1 521 ? 13.299 7.442 5.455 1.00 87.06 521 CYS A N 1
ATOM 4044 C CA . CYS A 1 521 ? 13.362 6.741 4.172 1.00 87.06 521 CYS A CA 1
ATOM 4045 C C . CYS A 1 521 ? 13.391 5.220 4.304 1.00 87.06 521 CYS A C 1
ATOM 4047 O O . CYS A 1 521 ? 12.889 4.526 3.425 1.00 87.06 521 CYS A O 1
ATOM 4049 N N . SER A 1 522 ? 13.909 4.698 5.416 1.00 85.94 522 SER A N 1
ATOM 4050 C CA . SER A 1 522 ? 13.719 3.292 5.768 1.00 85.94 522 SER A CA 1
ATOM 4051 C C . SER A 1 522 ? 12.237 2.986 6.020 1.00 85.94 522 SER A C 1
ATOM 4053 O O . SER A 1 522 ? 11.726 2.001 5.492 1.00 85.94 522 SER A O 1
ATOM 4055 N N . ALA A 1 523 ? 11.507 3.872 6.711 1.00 84.25 523 ALA A N 1
ATOM 4056 C CA . ALA A 1 523 ? 10.055 3.736 6.861 1.00 84.25 523 ALA A CA 1
ATOM 4057 C C . ALA A 1 523 ? 9.317 3.750 5.521 1.00 84.25 523 ALA A C 1
ATOM 4059 O O . ALA A 1 523 ? 8.376 2.992 5.302 1.00 84.25 523 ALA A O 1
ATOM 4060 N N . GLU A 1 524 ? 9.748 4.634 4.626 1.00 89.56 524 GLU A N 1
ATOM 4061 C CA . GLU A 1 524 ? 9.189 4.767 3.290 1.00 89.56 524 GLU A CA 1
ATOM 4062 C C . GLU A 1 524 ? 9.367 3.471 2.488 1.00 89.56 524 GLU A C 1
ATOM 4064 O O . GLU A 1 524 ? 8.429 3.014 1.837 1.00 89.56 524 GLU A O 1
ATOM 4069 N N . ALA A 1 525 ? 10.538 2.837 2.594 1.00 91.38 525 ALA A N 1
ATOM 4070 C CA . ALA A 1 525 ? 10.805 1.542 1.983 1.00 91.38 525 ALA A CA 1
ATOM 4071 C C . ALA A 1 525 ? 9.892 0.439 2.542 1.00 91.38 525 ALA A C 1
ATOM 4073 O O . ALA A 1 525 ? 9.265 -0.285 1.770 1.00 91.38 525 ALA A O 1
ATOM 4074 N N . GLU A 1 526 ? 9.749 0.353 3.867 1.00 87.25 526 GLU A N 1
ATOM 4075 C CA . GLU A 1 526 ? 8.850 -0.614 4.514 1.00 87.25 526 GLU A CA 1
ATOM 4076 C C . GLU A 1 526 ? 7.383 -0.399 4.130 1.00 87.25 526 GLU A C 1
ATOM 4078 O O . GLU A 1 526 ? 6.650 -1.363 3.889 1.00 87.25 526 GLU A O 1
ATOM 4083 N N . LYS A 1 527 ? 6.950 0.861 4.000 1.00 90.00 527 LYS A N 1
ATOM 4084 C CA . LYS A 1 527 ? 5.622 1.194 3.479 1.00 90.00 527 LYS A CA 1
ATOM 4085 C C . LYS A 1 527 ? 5.431 0.646 2.070 1.00 90.00 527 LYS A C 1
ATOM 4087 O O . LYS A 1 527 ? 4.411 0.015 1.811 1.00 90.00 527 LYS A O 1
ATOM 4092 N N . LEU A 1 528 ? 6.383 0.882 1.162 1.00 93.56 528 LEU A N 1
ATOM 4093 C CA . LEU A 1 528 ? 6.288 0.385 -0.213 1.00 93.56 528 LEU A CA 1
ATOM 4094 C C . LEU A 1 528 ? 6.191 -1.142 -0.240 1.00 93.56 528 LEU A C 1
ATOM 4096 O O . LEU A 1 528 ? 5.310 -1.673 -0.912 1.00 93.56 528 LEU A O 1
ATOM 4100 N N . VAL A 1 529 ? 7.026 -1.844 0.533 1.00 92.31 529 VAL A N 1
ATOM 4101 C CA . VAL A 1 529 ? 6.947 -3.309 0.644 1.00 92.31 529 VAL A CA 1
ATOM 4102 C C . VAL A 1 529 ? 5.584 -3.755 1.175 1.00 92.31 529 VAL A C 1
ATOM 4104 O O . VAL A 1 529 ? 4.971 -4.654 0.603 1.00 92.31 529 VAL A O 1
ATOM 4107 N N . MET A 1 530 ? 5.065 -3.094 2.213 1.00 87.38 530 MET A N 1
ATOM 4108 C CA . MET A 1 530 ? 3.733 -3.378 2.750 1.00 87.38 530 MET A CA 1
ATOM 4109 C C . MET A 1 530 ? 2.646 -3.229 1.677 1.00 87.38 530 MET A C 1
ATOM 4111 O O . MET A 1 530 ? 1.809 -4.120 1.567 1.00 87.38 530 MET A O 1
ATOM 4115 N N . LEU A 1 531 ? 2.688 -2.175 0.851 1.00 91.38 531 LEU A N 1
ATOM 4116 C CA . LEU A 1 531 ? 1.715 -1.968 -0.229 1.00 91.38 531 LEU A CA 1
ATOM 4117 C C . LEU A 1 531 ? 1.734 -3.104 -1.265 1.00 91.38 531 LEU A C 1
ATOM 4119 O O . LEU A 1 531 ? 0.671 -3.501 -1.742 1.00 91.38 531 LEU A O 1
ATOM 4123 N N . PHE A 1 532 ? 2.907 -3.647 -1.609 1.00 92.56 532 PHE A N 1
ATOM 4124 C CA . PHE A 1 532 ? 2.998 -4.824 -2.484 1.00 92.56 532 PHE A CA 1
ATOM 4125 C C . PHE A 1 532 ? 2.464 -6.084 -1.798 1.00 92.56 532 PHE A C 1
ATOM 4127 O O . PHE A 1 532 ? 1.705 -6.852 -2.395 1.00 92.56 532 PHE A O 1
ATOM 4134 N N . ASP A 1 533 ? 2.810 -6.285 -0.529 1.00 87.00 533 ASP A N 1
ATOM 4135 C CA . ASP A 1 533 ? 2.419 -7.474 0.221 1.00 87.00 533 ASP A CA 1
ATOM 4136 C C . ASP A 1 533 ? 0.915 -7.572 0.457 1.00 87.00 533 ASP A C 1
ATOM 4138 O O . ASP A 1 533 ? 0.315 -8.625 0.218 1.00 87.00 533 ASP A O 1
ATOM 4142 N N . THR A 1 534 ? 0.286 -6.463 0.849 1.00 84.31 534 THR A N 1
ATOM 4143 C CA . THR A 1 534 ? -1.170 -6.367 1.016 1.00 84.31 534 THR A CA 1
ATOM 4144 C C . THR A 1 534 ? -1.906 -6.251 -0.315 1.00 84.31 534 THR A C 1
ATOM 4146 O O . THR A 1 534 ? -3.139 -6.176 -0.330 1.00 84.31 534 THR A O 1
ATOM 4149 N N . ARG A 1 535 ? -1.173 -6.256 -1.442 1.00 90.19 535 ARG A N 1
ATOM 4150 C CA . ARG A 1 535 ? -1.699 -6.045 -2.794 1.00 90.19 535 ARG A CA 1
ATOM 4151 C C . ARG A 1 535 ? -2.535 -4.763 -2.847 1.00 90.19 535 ARG A C 1
ATOM 4153 O O . ARG A 1 535 ? -3.625 -4.789 -3.389 1.00 90.19 535 ARG A O 1
ATOM 4160 N N . SER A 1 536 ? -2.108 -3.667 -2.223 1.00 91.50 536 SER A N 1
ATOM 4161 C CA . SER A 1 536 ? -2.906 -2.436 -2.115 1.00 91.50 536 SER A CA 1
ATOM 4162 C C . SER A 1 536 ? -3.533 -2.026 -3.464 1.00 91.50 536 SER A C 1
ATOM 4164 O O . SER A 1 536 ? -2.869 -2.150 -4.493 1.00 91.50 536 SER A O 1
ATOM 4166 N N . PRO A 1 537 ? -4.763 -1.485 -3.497 1.00 92.81 537 PRO A N 1
ATOM 4167 C CA . PRO A 1 537 ? -5.373 -0.925 -4.708 1.00 92.81 537 PRO A CA 1
ATOM 4168 C C . PRO A 1 537 ? -4.490 0.098 -5.439 1.00 92.81 537 PRO A C 1
ATOM 4170 O O . PRO A 1 537 ? -4.548 0.206 -6.662 1.00 92.81 537 PRO A O 1
ATOM 4173 N N . GLN A 1 538 ? -3.617 0.809 -4.713 1.00 92.19 538 GLN A N 1
ATOM 4174 C CA . GLN A 1 538 ? -2.620 1.716 -5.300 1.00 92.19 538 GLN A CA 1
ATOM 4175 C C . GLN A 1 538 ? -1.560 0.984 -6.147 1.00 92.19 538 GLN A C 1
ATOM 4177 O O . GLN A 1 538 ? -0.975 1.572 -7.054 1.00 92.19 538 GLN A O 1
ATOM 4182 N N . VAL A 1 539 ? -1.322 -0.295 -5.850 1.00 95.06 539 VAL A N 1
ATOM 4183 C CA . VAL A 1 539 ? -0.440 -1.211 -6.582 1.00 95.06 539 VAL A CA 1
ATOM 4184 C C . VAL A 1 539 ? -1.228 -1.955 -7.661 1.00 95.06 539 VAL A C 1
ATOM 4186 O O . VAL A 1 539 ? -0.841 -1.912 -8.821 1.00 95.06 539 VAL A O 1
ATOM 4189 N N . THR A 1 540 ? -2.351 -2.597 -7.323 1.00 93.62 540 THR A N 1
ATOM 4190 C CA . THR A 1 540 ? -3.053 -3.517 -8.242 1.00 93.62 540 THR A CA 1
ATOM 4191 C C . THR A 1 540 ? -3.754 -2.829 -9.406 1.00 93.62 540 THR A C 1
ATOM 4193 O O . THR A 1 540 ? -3.954 -3.441 -10.453 1.00 93.62 540 THR A O 1
ATOM 4196 N N . LEU A 1 541 ? -4.131 -1.557 -9.252 1.00 94.75 541 LEU A N 1
ATOM 4197 C CA . LEU A 1 541 ? -4.714 -0.768 -10.341 1.00 94.75 541 LEU A CA 1
ATOM 4198 C C . LEU A 1 541 ? -3.651 -0.131 -11.241 1.00 94.75 541 LEU A C 1
ATOM 4200 O O . LEU A 1 541 ? -3.997 0.424 -12.281 1.00 94.75 541 LEU A O 1
ATOM 4204 N N . ASN A 1 542 ? -2.370 -0.183 -10.873 1.00 96.44 542 ASN A N 1
ATOM 4205 C CA . ASN A 1 542 ? -1.268 0.296 -11.698 1.00 96.44 542 ASN A CA 1
ATOM 4206 C C . ASN A 1 542 ? -0.550 -0.901 -12.331 1.00 96.44 542 ASN A C 1
ATOM 4208 O O . ASN A 1 542 ? 0.032 -1.723 -11.636 1.00 96.44 542 ASN A O 1
ATOM 4212 N N . VAL A 1 543 ? -0.529 -0.985 -13.659 1.00 95.00 543 VAL A N 1
ATOM 4213 C CA . VAL A 1 543 ? 0.025 -2.143 -14.380 1.00 95.00 543 VAL A CA 1
ATOM 4214 C C . VAL A 1 543 ? 1.517 -2.343 -14.110 1.00 95.00 543 VAL A C 1
ATOM 4216 O O . VAL A 1 543 ? 1.976 -3.480 -14.032 1.00 95.00 543 VAL A O 1
ATOM 4219 N N . GLN A 1 544 ? 2.291 -1.261 -13.974 1.00 95.00 544 GLN A N 1
ATOM 4220 C CA . GLN A 1 544 ? 3.725 -1.364 -13.692 1.00 95.00 544 GLN A CA 1
ATOM 4221 C C . GLN A 1 544 ? 3.989 -1.994 -12.321 1.00 95.00 544 GLN A C 1
ATOM 4223 O O . GLN A 1 544 ? 4.999 -2.675 -12.152 1.00 95.00 544 GLN A O 1
ATOM 4228 N N . LEU A 1 545 ? 3.105 -1.748 -11.354 1.00 97.12 545 LEU A N 1
ATOM 4229 C CA . LEU A 1 545 ? 3.242 -2.229 -9.985 1.00 97.12 545 LEU A CA 1
ATOM 4230 C C . LEU A 1 545 ? 2.544 -3.585 -9.775 1.00 97.12 545 LEU A C 1
ATOM 4232 O O . LEU A 1 545 ? 3.100 -4.433 -9.090 1.00 97.12 545 LEU A O 1
ATOM 4236 N N . ASP A 1 546 ? 1.388 -3.837 -10.398 1.00 95.00 546 ASP A N 1
ATOM 4237 C CA . ASP A 1 546 ? 0.596 -5.072 -10.246 1.00 95.00 546 ASP A CA 1
ATOM 4238 C C . ASP A 1 546 ? 1.361 -6.338 -10.662 1.00 95.00 546 ASP A C 1
ATOM 4240 O O . ASP A 1 546 ? 1.199 -7.395 -10.054 1.00 95.00 546 ASP A O 1
ATOM 4244 N N . VAL A 1 547 ? 2.234 -6.233 -11.672 1.00 94.88 547 VAL A N 1
ATOM 4245 C CA . VAL A 1 547 ? 3.056 -7.365 -12.134 1.00 94.88 547 VAL A CA 1
ATOM 4246 C C . VAL A 1 547 ? 4.176 -7.739 -11.160 1.00 94.88 547 VAL A C 1
ATOM 4248 O O . VAL A 1 547 ? 4.767 -8.812 -11.316 1.00 94.88 547 VAL A O 1
ATOM 4251 N N . ILE A 1 548 ? 4.478 -6.875 -10.183 1.00 96.81 548 ILE A N 1
ATOM 4252 C CA . ILE A 1 548 ? 5.397 -7.143 -9.076 1.00 96.81 548 ILE A CA 1
ATOM 4253 C C . ILE A 1 548 ? 4.594 -7.839 -7.978 1.00 96.81 548 ILE A C 1
ATOM 4255 O O . ILE A 1 548 ? 3.655 -7.284 -7.413 1.00 96.81 548 ILE A O 1
ATOM 4259 N N . LEU A 1 549 ? 4.958 -9.083 -7.688 1.00 94.88 549 LEU A N 1
ATOM 4260 C CA . LEU A 1 549 ? 4.173 -9.961 -6.824 1.00 94.88 549 LEU A CA 1
ATOM 4261 C C . LEU A 1 549 ? 4.774 -10.130 -5.429 1.00 94.88 549 LEU A C 1
ATOM 4263 O O . LEU A 1 549 ? 4.046 -10.450 -4.491 1.00 94.88 549 LEU A O 1
ATOM 4267 N N . LEU A 1 550 ? 6.085 -9.921 -5.297 1.00 93.94 550 LEU A N 1
ATOM 4268 C CA . LEU A 1 550 ? 6.795 -9.921 -4.022 1.00 93.94 550 LEU A CA 1
ATOM 4269 C C . LEU A 1 550 ? 7.717 -8.705 -3.968 1.00 93.94 550 LEU A C 1
ATOM 4271 O O . LEU A 1 550 ? 8.327 -8.331 -4.974 1.00 93.94 550 LEU A O 1
ATOM 4275 N N . ALA A 1 551 ? 7.832 -8.126 -2.781 1.00 93.62 551 ALA A N 1
ATOM 4276 C CA . ALA A 1 551 ? 8.808 -7.100 -2.473 1.00 93.62 551 ALA A CA 1
ATOM 4277 C C . ALA A 1 551 ? 9.440 -7.418 -1.116 1.00 93.62 551 ALA A C 1
ATOM 4279 O O . ALA A 1 551 ? 8.748 -7.867 -0.207 1.00 93.62 551 ALA A O 1
ATOM 4280 N N . GLU A 1 552 ? 10.738 -7.183 -0.965 1.00 88.12 552 GLU A N 1
ATOM 4281 C CA . GLU A 1 552 ? 11.432 -7.445 0.297 1.00 88.12 552 GLU A CA 1
ATOM 4282 C C . GLU A 1 552 ? 12.544 -6.426 0.521 1.00 88.12 552 GLU A C 1
ATOM 4284 O O . GLU A 1 552 ? 13.308 -6.129 -0.398 1.00 88.12 552 GLU A O 1
ATOM 4289 N N . VAL A 1 553 ? 12.644 -5.883 1.740 1.00 87.12 553 VAL A N 1
ATOM 4290 C CA . VAL A 1 553 ? 13.817 -5.098 2.138 1.00 87.12 553 VAL A CA 1
ATOM 4291 C C . VAL A 1 553 ? 14.966 -6.067 2.355 1.00 87.12 553 VAL A C 1
ATOM 4293 O O . VAL A 1 553 ? 14.945 -6.875 3.277 1.00 87.12 553 VAL A O 1
ATOM 4296 N N . VAL A 1 554 ? 15.985 -5.961 1.513 1.00 83.75 554 VAL A N 1
ATOM 4297 C CA . VAL A 1 554 ? 17.116 -6.893 1.518 1.00 83.75 554 VAL A CA 1
ATOM 4298 C C . VAL A 1 554 ? 18.374 -6.298 2.136 1.00 83.75 554 VAL A C 1
ATOM 4300 O O . VAL A 1 554 ? 19.266 -7.028 2.563 1.00 83.75 554 VAL A O 1
ATOM 4303 N N . GLN A 1 555 ? 18.462 -4.967 2.203 1.00 81.06 555 GLN A N 1
ATOM 4304 C CA . GLN A 1 555 ? 19.573 -4.292 2.859 1.00 81.06 555 GLN A CA 1
ATOM 4305 C C . GLN A 1 555 ? 19.206 -2.877 3.298 1.00 81.06 555 GLN A C 1
ATOM 4307 O O . GLN A 1 555 ? 18.575 -2.125 2.557 1.00 81.06 555 GLN A O 1
ATOM 4312 N N . PHE A 1 556 ? 19.700 -2.486 4.469 1.00 81.06 556 PHE A N 1
ATOM 4313 C CA . PHE A 1 556 ? 19.787 -1.098 4.905 1.00 81.06 556 PHE A CA 1
ATOM 4314 C C . PHE A 1 556 ? 21.257 -0.732 5.112 1.00 81.06 556 PHE A C 1
ATOM 4316 O O . PHE A 1 556 ? 22.016 -1.504 5.701 1.00 81.06 556 PHE A O 1
ATOM 4323 N N . VAL A 1 557 ? 21.668 0.437 4.627 1.00 74.00 557 VAL A N 1
ATOM 4324 C CA . VAL A 1 557 ? 23.023 0.958 4.816 1.00 74.00 557 VAL A CA 1
ATOM 4325 C C . VAL A 1 557 ? 22.953 2.399 5.282 1.00 74.00 557 VAL A C 1
ATOM 4327 O O . VAL A 1 557 ? 22.283 3.216 4.656 1.00 74.00 557 VAL A O 1
ATOM 4330 N N . GLN A 1 558 ? 23.701 2.710 6.339 1.00 75.06 558 GLN A N 1
ATOM 4331 C CA . GLN A 1 558 ? 23.954 4.069 6.799 1.00 75.06 558 GLN A CA 1
ATOM 4332 C C . GLN A 1 558 ? 25.461 4.344 6.751 1.00 75.06 558 GLN A C 1
ATOM 4334 O O . GLN A 1 558 ? 26.254 3.738 7.471 1.00 75.06 558 GLN A O 1
ATOM 4339 N N . LEU A 1 559 ? 25.848 5.253 5.868 1.00 66.56 559 LEU A N 1
ATOM 4340 C CA . LEU A 1 559 ? 27.176 5.821 5.735 1.00 66.56 559 LEU A CA 1
ATOM 4341 C C . LEU A 1 559 ? 27.333 6.912 6.797 1.00 66.56 559 LEU A C 1
ATOM 4343 O O . LEU A 1 559 ? 26.586 7.884 6.811 1.00 66.56 559 LEU A O 1
ATOM 4347 N N . HIS A 1 560 ? 28.293 6.760 7.706 1.00 54.72 560 HIS A N 1
ATOM 4348 C CA . HIS A 1 560 ? 28.637 7.853 8.611 1.00 54.72 560 HIS A CA 1
ATOM 4349 C C . HIS A 1 560 ? 29.467 8.887 7.841 1.00 54.72 560 HIS A C 1
ATOM 4351 O O . HIS A 1 560 ? 30.460 8.497 7.218 1.00 54.72 560 HIS A O 1
ATOM 4357 N N . PRO A 1 561 ? 29.132 10.187 7.893 1.00 45.09 561 PRO A N 1
ATOM 4358 C CA . PRO A 1 561 ? 30.044 11.212 7.425 1.00 45.09 561 PRO A CA 1
ATOM 4359 C C . PRO A 1 561 ? 31.265 11.209 8.350 1.00 45.09 561 PRO A C 1
ATOM 4361 O O . PRO A 1 561 ? 31.193 11.609 9.512 1.00 45.09 561 PRO A O 1
ATOM 4364 N N . SER A 1 562 ? 32.409 10.737 7.859 1.00 35.66 562 SER A N 1
ATOM 4365 C CA . SER A 1 562 ? 33.691 11.061 8.477 1.00 35.66 562 SER A CA 1
ATOM 4366 C C . SER A 1 562 ? 33.818 12.583 8.479 1.00 35.66 562 SER A C 1
ATOM 4368 O O . SER A 1 562 ? 33.811 13.200 7.413 1.00 35.66 562 SER A O 1
ATOM 4370 N N . HIS A 1 563 ? 33.859 13.173 9.676 1.00 33.12 563 HIS A N 1
ATOM 4371 C CA . HIS A 1 563 ? 33.994 14.608 9.896 1.00 33.12 563 HIS A CA 1
ATOM 4372 C C . HIS A 1 563 ? 34.988 15.236 8.912 1.00 33.12 563 HIS A C 1
ATOM 4374 O O . HIS A 1 563 ? 36.133 14.806 8.789 1.00 33.12 563 HIS A O 1
ATOM 4380 N N . THR A 1 564 ? 34.512 16.272 8.228 1.00 29.95 564 THR A N 1
ATOM 4381 C CA . THR A 1 564 ? 35.271 17.189 7.381 1.00 29.95 564 THR A CA 1
ATOM 4382 C C . THR A 1 564 ? 36.639 17.516 7.974 1.00 29.95 564 THR A C 1
ATOM 4384 O O . THR A 1 564 ? 36.734 18.070 9.071 1.00 29.95 564 THR A O 1
ATOM 4387 N N . HIS A 1 565 ? 37.688 17.220 7.208 1.00 27.95 565 HIS A N 1
ATOM 4388 C CA . HIS A 1 565 ? 39.041 17.706 7.432 1.00 27.95 565 HIS A CA 1
ATOM 4389 C C . HIS A 1 565 ? 39.043 19.240 7.488 1.00 27.95 565 HIS A C 1
ATOM 4391 O O . HIS A 1 565 ? 38.940 19.912 6.462 1.00 27.95 565 HIS A O 1
ATOM 4397 N N . THR A 1 566 ? 39.214 19.813 8.677 1.00 26.16 566 THR A N 1
ATOM 4398 C CA . THR A 1 566 ? 39.799 21.146 8.796 1.00 26.16 566 THR A CA 1
ATOM 4399 C C . THR A 1 566 ? 41.285 21.026 8.471 1.00 26.16 566 THR A C 1
ATOM 4401 O O . THR A 1 566 ? 42.055 20.397 9.196 1.00 26.16 566 THR A O 1
ATOM 4404 N N . LEU A 1 567 ? 41.693 21.621 7.347 1.00 31.16 567 LEU A N 1
ATOM 4405 C CA . LEU A 1 567 ? 43.093 21.925 7.072 1.00 31.16 567 LEU A CA 1
ATOM 4406 C C . LEU A 1 567 ? 43.651 22.756 8.241 1.00 31.16 567 LEU A C 1
ATOM 4408 O O . LEU A 1 567 ? 43.300 23.921 8.409 1.00 31.16 567 LEU A O 1
ATOM 4412 N N . SER A 1 568 ? 44.550 22.165 9.022 1.00 22.05 568 SER A N 1
ATOM 4413 C CA . SER A 1 568 ? 45.552 22.891 9.797 1.00 22.05 568 SER A CA 1
ATOM 4414 C C . SER A 1 568 ? 46.862 22.121 9.705 1.00 22.05 568 SER A C 1
ATOM 4416 O O . SER A 1 568 ? 46.900 20.892 9.762 1.00 22.05 568 SER A O 1
ATOM 4418 N N . SER A 1 569 ? 47.922 22.866 9.438 1.00 27.73 569 SER A N 1
ATOM 4419 C CA . SER A 1 569 ? 49.246 22.387 9.091 1.00 27.73 569 SER A CA 1
ATOM 4420 C C . SER A 1 569 ? 49.975 21.749 10.277 1.00 27.73 569 SER A C 1
ATOM 4422 O O . SER A 1 569 ? 49.904 22.221 11.407 1.00 27.73 569 SER A O 1
ATOM 4424 N N . GLY A 1 570 ? 50.782 20.728 9.970 1.00 22.53 570 GLY A N 1
ATOM 4425 C CA . GLY A 1 570 ? 51.977 20.391 10.744 1.00 22.53 570 GLY A CA 1
ATOM 4426 C C . GLY A 1 570 ? 51.970 19.030 11.443 1.00 22.53 570 GLY A C 1
ATOM 4427 O O . GLY A 1 570 ? 51.296 18.837 12.443 1.00 22.53 570 GLY A O 1
ATOM 4428 N N . GLY A 1 571 ? 52.861 18.138 10.988 1.00 21.94 571 GLY A N 1
ATOM 4429 C CA . GLY A 1 571 ? 53.534 17.183 11.879 1.00 21.94 571 GLY A CA 1
ATOM 4430 C C . GLY A 1 571 ? 53.197 15.698 11.715 1.00 21.94 571 GLY A C 1
ATOM 4431 O O . GLY A 1 571 ? 52.297 15.186 12.356 1.00 21.94 571 GLY A O 1
ATOM 4432 N N . ARG A 1 572 ? 54.024 15.013 10.911 1.00 24.22 572 ARG A N 1
ATOM 4433 C CA . ARG A 1 572 ? 54.508 13.618 11.041 1.00 24.22 572 ARG A CA 1
ATOM 4434 C C . ARG A 1 572 ? 53.580 12.548 11.661 1.00 24.22 572 ARG A C 1
ATOM 4436 O O . ARG A 1 572 ? 53.509 12.414 12.872 1.00 24.22 572 ARG A O 1
ATOM 4443 N N . GLY A 1 573 ? 53.143 11.634 10.788 1.00 24.05 573 GLY A N 1
ATOM 4444 C CA . GLY A 1 573 ? 53.398 10.188 10.906 1.00 24.05 573 GLY A CA 1
ATOM 4445 C C . GLY A 1 573 ? 52.593 9.391 11.937 1.00 24.05 573 GLY A C 1
ATOM 4446 O O . GLY A 1 573 ? 52.912 9.400 13.118 1.00 24.05 573 GLY A O 1
ATOM 4447 N N . GLY A 1 574 ? 51.653 8.570 11.460 1.00 22.19 574 GLY A N 1
ATOM 4448 C CA . GLY A 1 574 ? 51.050 7.503 12.261 1.00 22.19 574 GLY A CA 1
ATOM 4449 C C . GLY A 1 574 ? 49.904 6.798 11.540 1.00 22.19 574 GLY A C 1
ATOM 4450 O O . GLY A 1 574 ? 48.836 7.366 11.366 1.00 22.19 574 GLY A O 1
ATOM 4451 N N . VAL A 1 575 ? 50.164 5.568 11.105 1.00 31.42 575 VAL A N 1
ATOM 4452 C CA . VAL A 1 575 ? 49.259 4.620 10.438 1.00 31.42 575 VAL A CA 1
ATOM 4453 C C . VAL A 1 575 ? 47.963 4.413 11.234 1.00 31.42 575 VAL A C 1
ATOM 4455 O O . VAL A 1 575 ? 48.041 4.026 12.394 1.00 31.42 575 VAL A O 1
ATOM 4458 N N . PHE A 1 576 ? 46.789 4.561 10.607 1.00 22.33 576 PHE A N 1
ATOM 4459 C CA . PHE A 1 576 ? 45.538 3.991 11.123 1.00 22.33 576 PHE A CA 1
ATOM 4460 C C . PHE A 1 576 ? 44.708 3.353 10.008 1.00 22.33 576 PHE A C 1
ATOM 4462 O O . PHE A 1 576 ? 44.442 3.949 8.967 1.00 22.33 576 PHE A O 1
ATOM 4469 N N . ALA A 1 577 ? 44.370 2.089 10.251 1.00 23.97 577 ALA A N 1
ATOM 4470 C CA . ALA A 1 577 ? 43.622 1.197 9.388 1.00 23.97 577 ALA A CA 1
ATOM 4471 C C . ALA A 1 577 ? 42.132 1.571 9.324 1.00 23.97 577 ALA A C 1
ATOM 4473 O O . ALA A 1 577 ? 41.533 1.979 10.318 1.00 23.97 577 ALA A O 1
ATOM 4474 N N . ASN A 1 578 ? 41.542 1.368 8.147 1.00 26.33 578 ASN A N 1
ATOM 4475 C CA . ASN A 1 578 ? 40.114 1.510 7.886 1.00 26.33 578 ASN A CA 1
ATOM 4476 C C . ASN A 1 578 ? 39.297 0.541 8.754 1.00 26.33 578 ASN A C 1
ATOM 4478 O O . ASN A 1 578 ? 39.436 -0.674 8.622 1.00 26.33 578 ASN A O 1
ATOM 4482 N N . HIS A 1 579 ? 38.391 1.073 9.576 1.00 24.55 579 HIS A N 1
ATOM 4483 C CA . HIS A 1 579 ? 37.324 0.306 10.215 1.00 24.55 579 HIS A CA 1
ATOM 4484 C C . HIS A 1 579 ? 35.984 0.707 9.584 1.00 24.55 579 HIS A C 1
ATOM 4486 O O . HIS A 1 579 ? 35.390 1.721 9.934 1.00 24.55 579 HIS A O 1
ATOM 4492 N N . VAL A 1 580 ? 35.503 -0.106 8.641 1.00 26.19 580 VAL A N 1
ATOM 4493 C CA . VAL A 1 580 ? 34.093 -0.119 8.230 1.00 26.19 580 VAL A CA 1
ATOM 4494 C C . VAL A 1 580 ? 33.364 -0.991 9.250 1.00 26.19 580 VAL A C 1
ATOM 4496 O O . VAL A 1 580 ? 33.511 -2.212 9.240 1.00 26.19 580 VAL A O 1
ATOM 4499 N N . GLN A 1 581 ? 32.622 -0.390 10.180 1.00 26.81 581 GLN A N 1
ATOM 4500 C CA . GLN A 1 581 ? 31.722 -1.153 11.047 1.00 26.81 581 GLN A CA 1
ATOM 4501 C C . GLN A 1 581 ? 30.470 -1.535 10.250 1.00 26.81 581 GLN A C 1
ATOM 4503 O O . GLN A 1 581 ? 29.577 -0.721 10.034 1.00 26.81 581 GLN A O 1
ATOM 4508 N N . SER A 1 582 ? 30.407 -2.797 9.816 1.00 27.20 582 SER A N 1
ATOM 4509 C CA . SER A 1 582 ? 29.141 -3.446 9.464 1.00 27.20 582 SER A CA 1
ATOM 4510 C C . SER A 1 582 ? 28.339 -3.640 10.746 1.00 27.20 582 SER A C 1
ATOM 4512 O O . SER A 1 582 ? 28.616 -4.551 11.524 1.00 27.20 582 SER A O 1
ATOM 4514 N N . ILE A 1 583 ? 27.364 -2.771 10.988 1.00 27.20 583 ILE A N 1
ATOM 4515 C CA . ILE A 1 583 ? 26.370 -2.984 12.035 1.00 27.20 583 ILE A CA 1
ATOM 4516 C C . ILE A 1 583 ? 25.255 -3.837 11.421 1.00 27.20 583 ILE A C 1
ATOM 4518 O O . ILE A 1 583 ? 24.366 -3.332 10.741 1.00 27.20 583 ILE A O 1
ATOM 4522 N N . TYR A 1 584 ? 25.328 -5.149 11.644 1.00 27.19 584 TYR A N 1
ATOM 4523 C CA . TYR A 1 584 ? 24.162 -6.024 11.551 1.00 27.19 584 TYR A CA 1
ATOM 4524 C C . TYR A 1 584 ? 23.268 -5.729 12.761 1.00 27.19 584 TYR A C 1
ATOM 4526 O O . TYR A 1 584 ? 23.649 -6.031 13.890 1.00 27.19 584 TYR A O 1
ATOM 4534 N N . ILE A 1 585 ? 22.083 -5.158 12.542 1.00 26.69 585 ILE A N 1
ATOM 4535 C CA . ILE A 1 585 ? 20.997 -5.196 13.529 1.00 26.69 585 ILE A CA 1
ATOM 4536 C C . ILE A 1 585 ? 19.870 -6.027 12.925 1.00 26.69 585 ILE A C 1
ATOM 4538 O O . ILE A 1 585 ? 19.060 -5.553 12.136 1.00 26.69 585 ILE A O 1
ATOM 4542 N N . ILE A 1 586 ? 19.864 -7.300 13.309 1.00 28.00 586 ILE A N 1
ATOM 4543 C CA . ILE A 1 586 ? 18.690 -8.171 13.305 1.00 28.00 586 ILE A CA 1
ATOM 4544 C C . ILE A 1 586 ? 17.944 -7.856 14.612 1.00 28.00 586 ILE A C 1
ATOM 4546 O O . ILE A 1 586 ? 18.598 -7.837 15.661 1.00 28.00 586 ILE A O 1
ATOM 4550 N N . PRO A 1 587 ? 16.618 -7.635 14.637 1.00 33.28 587 PRO A N 1
ATOM 4551 C CA . PRO A 1 587 ? 15.905 -7.555 15.901 1.00 33.28 587 PRO A CA 1
ATOM 4552 C C . PRO A 1 587 ? 15.735 -8.978 16.448 1.00 33.28 587 PRO A C 1
ATOM 4554 O O . PRO A 1 587 ? 14.785 -9.683 16.123 1.00 33.28 587 PRO A O 1
ATOM 4557 N N . PHE A 1 588 ? 16.683 -9.418 17.275 1.00 27.48 588 PHE A N 1
ATOM 4558 C CA . PHE A 1 588 ? 16.546 -10.620 18.092 1.00 27.48 588 PHE A CA 1
ATOM 4559 C C . PHE A 1 588 ? 15.896 -10.209 19.419 1.00 27.48 588 PHE A C 1
ATOM 4561 O O . PHE A 1 588 ? 16.562 -9.684 20.309 1.00 27.48 588 PHE A O 1
ATOM 4568 N N . PHE A 1 589 ? 14.587 -10.416 19.554 1.00 26.88 589 PHE A N 1
ATOM 4569 C CA . PHE A 1 589 ? 13.905 -10.336 20.844 1.00 26.88 589 PHE A CA 1
ATOM 4570 C C . PHE A 1 589 ? 13.435 -11.730 21.271 1.00 26.88 589 PHE A C 1
ATOM 4572 O O . PHE A 1 589 ? 12.721 -12.402 20.535 1.00 26.88 589 PHE A O 1
ATOM 4579 N N . LEU A 1 590 ? 13.801 -12.067 22.516 1.00 28.16 590 LEU A N 1
ATOM 4580 C CA . LEU A 1 590 ? 13.284 -13.122 23.402 1.00 28.16 590 LEU A CA 1
ATOM 4581 C C . LEU A 1 590 ? 13.939 -14.512 23.329 1.00 28.16 590 LEU A C 1
ATOM 4583 O O . LEU A 1 590 ? 13.441 -15.421 22.680 1.00 28.16 590 LEU A O 1
ATOM 4587 N N . SER A 1 591 ? 14.952 -14.723 24.179 1.00 26.69 591 SER A N 1
ATOM 4588 C CA . SER A 1 591 ? 14.891 -15.796 25.188 1.00 26.69 591 SER A CA 1
ATOM 4589 C C . SER A 1 591 ? 15.981 -15.615 26.248 1.00 26.69 591 SER A C 1
ATOM 4591 O O . SER A 1 591 ? 17.135 -15.953 26.010 1.00 26.69 591 SER A O 1
ATOM 4593 N N . LEU A 1 592 ? 15.629 -15.066 27.417 1.00 27.70 592 LEU A N 1
ATOM 4594 C CA . LEU A 1 592 ? 16.371 -15.281 28.668 1.00 27.70 592 LEU A CA 1
ATOM 4595 C C . LEU A 1 592 ? 15.570 -14.738 29.854 1.00 27.70 592 LEU A C 1
ATOM 4597 O O . LEU A 1 592 ? 15.723 -13.590 30.247 1.00 27.70 592 LEU A O 1
ATOM 4601 N N . LEU A 1 593 ? 14.702 -15.582 30.410 1.00 30.58 593 LEU A N 1
ATOM 4602 C CA . LEU A 1 593 ? 14.233 -15.500 31.797 1.00 30.58 593 LEU A CA 1
ATOM 4603 C C . LEU A 1 593 ? 13.729 -16.890 32.215 1.00 30.58 593 LEU A C 1
ATOM 4605 O O . LEU A 1 593 ? 12.536 -17.175 32.205 1.00 30.58 593 LEU A O 1
ATOM 4609 N N . ARG A 1 594 ? 14.673 -17.776 32.544 1.00 27.50 594 ARG A N 1
ATOM 4610 C CA . ARG A 1 594 ? 14.471 -18.885 33.487 1.00 27.50 594 ARG A CA 1
ATOM 4611 C C . ARG A 1 594 ? 15.782 -19.146 34.221 1.00 27.50 594 ARG A C 1
ATOM 4613 O O . ARG A 1 594 ? 16.597 -19.946 33.781 1.00 27.50 594 ARG A O 1
ATOM 4620 N N . PHE A 1 595 ? 15.967 -18.447 35.332 1.00 28.59 595 PHE A N 1
ATOM 4621 C CA . PHE A 1 595 ? 16.667 -18.985 36.490 1.00 28.59 595 PHE A CA 1
ATOM 4622 C C . PHE A 1 595 ? 15.903 -18.523 37.732 1.00 28.59 595 PHE A C 1
ATOM 4624 O O . PHE A 1 595 ? 15.639 -17.328 37.873 1.00 28.59 595 PHE A O 1
ATOM 4631 N N . ILE A 1 596 ? 15.606 -19.512 38.583 1.00 30.48 596 ILE A N 1
ATOM 4632 C CA . ILE A 1 596 ? 14.692 -19.555 39.740 1.00 30.48 596 ILE A CA 1
ATOM 4633 C C . ILE A 1 596 ? 13.245 -19.880 39.363 1.00 30.48 596 ILE A C 1
ATOM 4635 O O . ILE A 1 596 ? 12.547 -19.025 38.777 1.00 30.48 596 ILE A O 1
#

Secondary structure (DSSP, 8-state):
--SS-----TTS-GGGGGSS-PPPPPPPPPP------------------------------S---S--TT--HHHHHHHTTS-HHHHHHHHHHHH-SS-S-HHHHHHHHTSGGGHHHHHHHHHHHS--EE-B-S-STTGGGBT-TTSEES--SHHHHHHHHHHHHHHHHHT----TTTTT-TT--BPPTTTS-HHHHHHHHHHHHH-EE-TTEEEEEE-HHHHHHHHHHHBSS--HHHHHHHHHHHS-TT--SEEE-GGGGTSPPPPPPP---TTTT--S-TTEEEEE-TTSTTSEEEEEPEESSTT---EEPTTEEEEEE-S-GGGTTEE-EEEEEE-TTS-EEEEE-PPPEE-PPEEETTEEE-TT-EEEETTEEEEEETTEEEE--EEE-TTTS-EEE--SS--S---EEETTS-EESSHHHHHTTT--EEEGGGS-TTSTT--PPPSEEEEEEEEE-HHHHHHHHHHHT-S-S--HHHHHHHHHTT---TT-EEEEEE-TTS-EEEEEEESS-HHHHHHHHHHHHHHHHTT-HHHHTBHHHHTEEEEEEEEEEE--------------------------------------

pLDDT: mean 73.67, std 22.3, range [21.94, 97.12]

Mean predicted aligned error: 14.51 Å